Protein AF-A0A7S0IRL5-F1 (afdb_monomer_lite)

Foldseek 3Di:
DDDDYDDDDDDDDDDDDDDDDDDDDDDDDDDDDDDDDDPPPPPPPPPVCPPDPFFDAPAPHTAPDQQLLLLALLVLLVQLLVCLVVLVLQLNVFSQPFNFRHQKKKKWQFDVVQWDQAKFAFQFWKWAAFQLGDIAIWGFHHIGHTRHRITMTTQDDDSDLDGDLLQDQGDTSGDPVPGRGNNPFDADPVQWGWMATPNDITIGNIDMTHPDHLQNLQVCQCVLQAVWDFDDDPPDPDDATPVHPLQVVVCVFFVDRSQLNQQLVQLSVLANPSRPGPHDDDGSPVPDSVVSSVRNSCSSAPPRLVVSLLSLLRVLLRQFAAPDLVSSPSSSVSLVSSSSSQQHSQLPNNGCLLCCVPVVDHGRHQQNLQSVLLLVVCQADCVGNHSGGGGVLVVLLSVLSNVLSVCSSNSVSVVSVVSSVVNSVSSCVSVVSVVVVVVVVVVVVVVPDD

Organism: NCBI:txid127549

Sequence (450 aa):
PGGGGRHTKSHDVTKSRVLKACQPLRRREMLVAVVTSLSLALPAYRSQHRRQLSQVNILSYQPGSQVTDHANIDLDQKALETALSGYDWSEAMDIYTKGGHSKPKAECTLNTPATVSVDIAKKSAITFTTVHGDSITGKAASTYAAGSTKVTFTYPVAELQVQPESTQCYVGGLAEEHQSTDGCIAVDGAGLSTFIAAGVSYTGTCVNIGGRTLKGFSTKAEDVMYKCSPVAGPNVTWKIGCPYSSYMPFYEYYGEFDYANQIVTAALTGSNATLSFKNGGMSFVGAEDVARKEMTKKGTAYMNVWMYVVRELEDAIDDCVTGCIDCNYASAHAWDEAVAFYTGSLEGETGISQFGHRTGVFGKLLYALADKRAGNFKSAGVLGDSVSGGAKVNHEIFSLFDGGQKWLLNGECRKVRPILQEIVKYMAIPLLQGTLRYAHKVGVDSNDSP

pLDDT: mean 85.63, std 21.19, range [25.7, 98.81]

Radius of gyration: 29.86 Å; chains: 1; bounding box: 88×110×76 Å

Secondary structure (DSSP, 8-state):
----------------------------------------------------S----BTTB--SS--HHHHTHHHHHHHHHHHHHHT-HHHHHHHHHH-SSSS-EEEEEEEESSS-SS-B-TT-EEEEEBTT--EEEEEESS-B-TT-SEEEEEPP--SSSS--GGG--B-SSS-GGG-B-TTSBP--TTS-EEEEETTEEEEEEEEEE-SS-TTTTTTTHIIIIIS----PPTT--S--SSSPTTTHHHHHHHS-TTHHHHHHHHHHHTS-TT---SS-----TT--HHHHHHHHHHHIIIIIHHHHHHHHHHHHHHS--TT-TTTTHHHHHHHHHHHHHHH-GGGTTTTGGGGHHHHS---SSHHHHHHHHHHHHT-BTTTT-BSSSSBHHHHHHHHHHHHHHHHHHTT-GGGHHHHHHHHHHHHHHHHHHHHHHHHHHHHHHTTS--

Structure (mmCIF, N/CA/C/O backbone):
data_AF-A0A7S0IRL5-F1
#
_entry.id   AF-A0A7S0IRL5-F1
#
loop_
_atom_site.group_PDB
_atom_site.id
_atom_site.type_symbol
_atom_site.label_atom_id
_atom_site.label_alt_id
_atom_site.label_comp_id
_atom_site.label_asym_id
_atom_site.label_entity_id
_atom_site.label_seq_id
_atom_site.pdbx_PDB_ins_code
_atom_site.Cartn_x
_atom_site.Cartn_y
_atom_site.Cartn_z
_atom_site.occupancy
_atom_site.B_iso_or_equiv
_atom_site.auth_seq_id
_atom_site.auth_comp_id
_atom_site.auth_asym_id
_atom_site.auth_atom_id
_atom_site.pdbx_PDB_model_num
ATOM 1 N N . PRO A 1 1 ? -2.723 -86.759 35.915 1.00 38.81 1 PRO A N 1
ATOM 2 C CA . PRO A 1 1 ? -1.590 -86.746 36.875 1.00 38.81 1 PRO A CA 1
ATOM 3 C C . PRO A 1 1 ? -1.235 -85.293 37.204 1.00 38.81 1 PRO A C 1
ATOM 5 O O . PRO A 1 1 ? -0.982 -84.542 36.271 1.00 38.81 1 PRO A O 1
ATOM 8 N N . GLY A 1 2 ? -1.338 -84.886 38.477 1.00 37.56 2 GLY A N 1
ATOM 9 C CA . GLY A 1 2 ? -1.517 -83.470 38.854 1.00 37.56 2 GLY A CA 1
ATOM 10 C C . GLY A 1 2 ? -2.933 -82.966 38.499 1.00 37.56 2 GLY A C 1
ATOM 11 O O . GLY A 1 2 ? -3.454 -83.313 37.442 1.00 37.56 2 GLY A O 1
ATOM 12 N N . GLY A 1 3 ? -3.673 -82.228 39.333 1.00 33.34 3 GLY A N 1
ATOM 13 C CA . GLY A 1 3 ? -3.411 -81.762 40.704 1.00 33.34 3 GLY A CA 1
ATOM 14 C C . GLY A 1 3 ? -3.027 -80.273 40.769 1.00 33.34 3 GLY A C 1
ATOM 15 O O . GLY A 1 3 ? -2.078 -79.881 40.108 1.00 33.34 3 GLY A O 1
ATOM 16 N N . GLY A 1 4 ? -3.699 -79.407 41.541 1.00 31.02 4 GLY A N 1
ATOM 17 C CA . GLY A 1 4 ? -4.941 -79.635 42.296 1.00 31.02 4 GLY A CA 1
ATOM 18 C C . GLY A 1 4 ? -5.221 -78.586 43.385 1.00 31.02 4 GLY A C 1
ATOM 19 O O . GLY A 1 4 ? -4.710 -78.716 44.492 1.00 31.02 4 GLY A O 1
ATOM 20 N N . GLY A 1 5 ? -6.095 -77.610 43.104 1.00 32.66 5 GLY A N 1
ATOM 21 C CA . GLY A 1 5 ? -6.583 -76.600 44.065 1.00 32.66 5 GLY A CA 1
ATOM 22 C C . GLY A 1 5 ? -6.205 -75.146 43.711 1.00 32.66 5 GLY A C 1
ATOM 23 O O . GLY A 1 5 ? -5.274 -74.935 42.947 1.00 32.66 5 GLY A O 1
ATOM 24 N N . ARG A 1 6 ? -6.894 -74.111 44.228 1.00 36.19 6 ARG A N 1
ATOM 25 C CA . ARG A 1 6 ? -8.118 -74.119 45.066 1.00 36.19 6 ARG A CA 1
ATOM 26 C C . ARG A 1 6 ? -8.781 -72.715 45.117 1.00 36.19 6 ARG A C 1
ATOM 28 O O . ARG A 1 6 ? -8.073 -71.763 45.401 1.00 36.19 6 ARG A O 1
ATOM 35 N N . HIS A 1 7 ? -10.122 -72.638 44.992 1.00 36.12 7 HIS A N 1
ATOM 36 C CA . HIS A 1 7 ? -11.010 -71.481 45.325 1.00 36.12 7 HIS A CA 1
ATOM 37 C C . HIS A 1 7 ? -10.836 -70.167 44.501 1.00 36.12 7 HIS A C 1
ATOM 39 O O . HIS A 1 7 ? -9.753 -69.902 44.006 1.00 36.12 7 HIS A O 1
ATOM 45 N N . THR A 1 8 ? -11.844 -69.305 44.245 1.00 31.80 8 THR A N 1
ATOM 46 C CA . THR A 1 8 ? -13.320 -69.260 44.504 1.00 31.80 8 THR A CA 1
ATOM 47 C C . THR A 1 8 ? -14.000 -68.418 43.384 1.00 31.80 8 THR A C 1
ATOM 49 O O . THR A 1 8 ? -13.355 -67.519 42.863 1.00 31.80 8 THR A O 1
ATOM 52 N N . LYS A 1 9 ? -15.175 -68.780 42.820 1.00 32.97 9 LYS A N 1
ATOM 53 C CA . LYS A 1 9 ? -16.563 -68.275 43.101 1.00 32.97 9 LYS A CA 1
ATOM 54 C C . LYS A 1 9 ? -16.737 -66.739 43.212 1.00 32.97 9 LYS A C 1
ATOM 56 O O . LYS A 1 9 ? -15.910 -66.127 43.870 1.00 32.97 9 LYS A O 1
ATOM 61 N N . SER A 1 10 ? -17.825 -66.073 42.770 1.00 30.47 10 SER A N 1
ATOM 62 C CA . SER A 1 10 ? -19.053 -66.347 41.942 1.00 30.47 10 SER A CA 1
ATOM 63 C C . SER A 1 10 ? -19.888 -65.025 41.882 1.00 30.47 10 SER A C 1
ATOM 65 O O . SER A 1 10 ? -19.586 -64.156 42.692 1.00 30.47 10 SER A O 1
ATOM 67 N N . HIS A 1 11 ? -20.928 -64.718 41.080 1.00 31.73 11 HIS A N 1
ATOM 68 C CA . HIS A 1 11 ? -21.907 -65.391 40.176 1.00 31.73 11 HIS A CA 1
ATOM 69 C C . HIS A 1 11 ? -21.982 -64.599 38.810 1.00 31.73 11 HIS A C 1
ATOM 71 O O . HIS A 1 11 ? -21.047 -63.846 38.559 1.00 31.73 11 HIS A O 1
ATOM 77 N N . ASP A 1 12 ? -22.858 -64.733 37.786 1.00 33.44 12 ASP A N 1
ATOM 78 C CA . ASP A 1 12 ? -24.299 -65.090 37.582 1.00 33.44 12 ASP A CA 1
ATOM 79 C C . ASP A 1 12 ? -25.296 -63.964 38.014 1.00 33.44 12 ASP A C 1
ATOM 81 O O . ASP A 1 12 ? -24.965 -63.216 38.928 1.00 33.44 12 ASP A O 1
ATOM 85 N N . VAL A 1 13 ? -26.484 -63.702 37.419 1.00 32.94 13 VAL A N 1
ATOM 86 C CA . VAL A 1 13 ? -27.413 -64.528 36.596 1.00 32.94 13 VAL A CA 1
ATOM 87 C C . VAL A 1 13 ? -28.214 -63.720 35.523 1.00 32.94 13 VAL A C 1
ATOM 89 O O . VAL A 1 13 ? -28.482 -62.545 35.729 1.00 32.94 13 VAL A O 1
ATOM 92 N N . THR A 1 14 ? -28.678 -64.388 34.440 1.00 29.83 14 THR A N 1
ATOM 93 C CA . THR A 1 14 ? -29.878 -64.134 33.549 1.00 29.83 14 THR A CA 1
ATOM 94 C C . THR A 1 14 ? -30.233 -62.710 33.036 1.00 29.83 14 THR A C 1
ATOM 96 O O . THR A 1 14 ? -30.421 -61.793 33.817 1.00 29.83 14 THR A O 1
ATOM 99 N N . LYS A 1 15 ? -30.381 -62.424 31.721 1.00 32.25 15 LYS A N 1
ATOM 100 C CA . LYS A 1 15 ? -31.347 -62.904 30.673 1.00 32.25 15 LYS A CA 1
ATOM 101 C C . LYS A 1 15 ? -32.828 -62.484 30.858 1.00 32.25 15 LYS A C 1
ATOM 103 O O . LYS A 1 15 ? -33.421 -62.895 31.845 1.00 32.25 15 LYS A O 1
ATOM 108 N N . SER A 1 16 ? -33.474 -61.922 29.808 1.00 30.48 16 SER A N 1
ATOM 109 C CA . SER A 1 16 ? -34.533 -62.604 28.994 1.00 30.48 16 SER A CA 1
ATOM 110 C C . SER A 1 16 ? -35.500 -61.679 28.188 1.00 30.48 16 SER A C 1
ATOM 112 O O . SER A 1 16 ? -36.264 -60.951 28.802 1.00 30.48 16 SER A O 1
ATOM 114 N N . ARG A 1 17 ? -35.567 -61.865 26.845 1.00 32.94 17 ARG A N 1
ATOM 115 C CA . ARG A 1 17 ? -36.757 -61.814 25.921 1.00 32.94 17 ARG A CA 1
ATOM 116 C C . ARG A 1 17 ? -37.662 -60.544 25.811 1.00 32.94 17 ARG A C 1
ATOM 118 O O . ARG A 1 17 ? -37.636 -59.688 26.672 1.00 32.94 17 ARG A O 1
ATOM 125 N N . VAL A 1 18 ? -38.587 -60.404 24.831 1.00 32.38 18 VAL A N 1
ATOM 126 C CA . VAL A 1 18 ? -38.527 -60.505 23.336 1.00 32.38 18 VAL A CA 1
ATOM 127 C C . VAL A 1 18 ? -39.857 -60.009 22.683 1.00 32.38 18 VAL A C 1
ATOM 129 O O . VAL A 1 18 ? -40.908 -60.529 23.025 1.00 32.38 18 VAL A O 1
ATOM 132 N N . LEU A 1 19 ? -39.766 -59.072 21.714 1.00 31.28 19 LEU A N 1
ATOM 133 C CA . LEU A 1 19 ? -40.650 -58.728 20.553 1.00 31.28 19 LEU A CA 1
ATOM 134 C C . LEU A 1 19 ? -42.208 -58.606 20.620 1.00 31.28 19 LEU A C 1
ATOM 136 O O . LEU A 1 19 ? -42.899 -59.327 21.329 1.00 31.28 19 LEU A O 1
ATOM 140 N N . LYS A 1 20 ? -42.728 -57.827 19.637 1.00 30.75 20 LYS A N 1
ATOM 141 C CA . LYS A 1 20 ? -44.138 -57.565 19.207 1.00 30.75 20 LYS A CA 1
ATOM 142 C C . LYS A 1 20 ? -44.884 -56.480 20.021 1.00 30.75 20 LYS A C 1
ATOM 144 O O . LYS A 1 20 ? -44.581 -56.297 21.189 1.00 30.75 20 LYS A O 1
ATOM 149 N N . ALA A 1 21 ? -45.841 -55.706 19.479 1.00 30.55 21 ALA A N 1
ATOM 150 C CA . ALA A 1 21 ? -46.476 -55.678 18.141 1.00 30.55 21 ALA A CA 1
ATOM 151 C C . ALA A 1 21 ? -46.626 -54.226 17.586 1.00 30.55 21 ALA A C 1
ATOM 153 O O . ALA A 1 21 ? -45.912 -53.332 18.026 1.00 30.55 21 ALA A O 1
ATOM 154 N N . CYS A 1 22 ? -47.506 -53.988 16.598 1.00 25.70 22 CYS A N 1
ATOM 155 C CA . CYS A 1 22 ? -47.635 -52.723 15.846 1.00 25.70 22 CYS A CA 1
ATOM 156 C C . CYS A 1 22 ? -49.080 -52.153 15.844 1.00 25.70 22 CYS A C 1
ATOM 158 O O . CYS A 1 22 ? -50.017 -52.869 16.182 1.00 25.70 22 CYS A O 1
ATOM 160 N N . GLN A 1 23 ? -49.223 -50.917 15.334 1.00 31.59 23 GLN A N 1
ATOM 161 C CA . GLN A 1 23 ? -50.442 -50.177 14.929 1.00 31.59 23 GLN A CA 1
ATOM 162 C C . GLN A 1 23 ? -51.227 -49.339 15.983 1.00 31.59 23 GLN A C 1
ATOM 164 O O . GLN A 1 23 ? -51.046 -49.545 17.181 1.00 31.59 23 GLN A O 1
ATOM 169 N N . PRO A 1 24 ? -51.980 -48.286 15.550 1.00 50.97 24 PRO A N 1
ATOM 170 C CA . PRO A 1 24 ? -52.127 -47.043 16.331 1.00 50.97 24 PRO A CA 1
ATOM 171 C C . PRO A 1 24 ? -53.574 -46.616 16.679 1.00 50.97 24 PRO A C 1
ATOM 173 O O . PRO A 1 24 ? -54.545 -47.107 16.106 1.00 50.97 24 PRO A O 1
ATOM 176 N N . LEU A 1 25 ? -53.712 -45.589 17.534 1.00 32.22 25 LEU A N 1
ATOM 177 C CA . LEU A 1 25 ? -54.979 -44.896 17.835 1.00 32.22 25 LEU A CA 1
ATOM 178 C C . LEU A 1 25 ? -54.858 -43.357 17.761 1.00 32.22 25 LEU A C 1
ATOM 180 O O . LEU A 1 25 ? -53.765 -42.810 17.623 1.00 32.22 25 LEU A O 1
ATOM 184 N N . ARG A 1 26 ? -56.005 -42.658 17.758 1.00 33.03 26 ARG A N 1
ATOM 185 C CA . ARG A 1 26 ? -56.152 -41.238 17.371 1.00 33.03 26 ARG A CA 1
ATOM 186 C C . ARG A 1 26 ? -56.547 -40.320 18.541 1.00 33.03 26 ARG A C 1
ATOM 188 O O . ARG A 1 26 ? -57.353 -40.725 19.360 1.00 33.03 26 ARG A O 1
ATOM 195 N N . ARG A 1 27 ? -56.061 -39.067 18.465 1.00 32.47 27 ARG A N 1
ATOM 196 C CA . ARG A 1 27 ? -56.624 -37.757 18.901 1.00 32.47 27 ARG A CA 1
ATOM 197 C C . ARG A 1 27 ? -57.632 -37.668 20.075 1.00 32.47 27 ARG A C 1
ATOM 199 O O . ARG A 1 27 ? -58.656 -38.339 20.076 1.00 32.47 27 ARG A O 1
ATOM 206 N N . ARG A 1 28 ? -57.469 -36.556 20.813 1.00 30.69 28 ARG A N 1
ATOM 207 C CA . ARG A 1 28 ? -58.334 -35.941 21.844 1.00 30.69 28 ARG A CA 1
ATOM 208 C C . ARG A 1 28 ? -58.219 -36.549 23.241 1.00 30.69 28 ARG A C 1
ATOM 210 O O . ARG A 1 28 ? -58.309 -37.758 23.382 1.00 30.69 28 ARG A O 1
ATOM 217 N N . GLU A 1 29 ? -58.055 -35.770 24.313 1.00 31.36 29 GLU A N 1
ATOM 218 C CA . GLU A 1 29 ? -57.691 -34.332 24.460 1.00 31.36 29 GLU A CA 1
ATOM 219 C C . GLU A 1 29 ? -56.735 -34.262 25.707 1.00 31.36 29 GLU A C 1
ATOM 221 O O . GLU A 1 29 ? -56.045 -35.251 25.935 1.00 31.36 29 GLU A O 1
ATOM 226 N N . MET A 1 30 ? -56.530 -33.253 26.570 1.00 30.08 30 MET A N 1
ATOM 227 C CA . MET A 1 30 ? -57.178 -31.961 26.837 1.00 30.08 30 MET A CA 1
ATOM 228 C C . MET A 1 30 ? -56.126 -30.860 27.151 1.00 30.08 30 MET A C 1
ATOM 230 O O . MET A 1 30 ? -55.388 -30.498 26.239 1.00 30.08 30 MET A O 1
ATOM 234 N N . LEU A 1 31 ? -56.050 -30.294 28.373 1.00 25.77 31 LEU A N 1
ATOM 235 C CA . LEU A 1 31 ? -55.372 -29.008 28.649 1.00 25.77 31 LEU A CA 1
ATOM 236 C C . LEU A 1 31 ? -54.452 -28.969 29.898 1.00 25.77 31 LEU A C 1
ATOM 238 O O . LEU A 1 31 ? -54.785 -29.523 30.937 1.00 25.77 31 LEU A O 1
ATOM 242 N N . VAL A 1 32 ? -53.388 -28.157 29.775 1.00 27.77 32 VAL A N 1
ATOM 243 C CA . VAL A 1 32 ? -52.675 -27.348 30.803 1.00 27.77 32 VAL A CA 1
ATOM 244 C C . VAL A 1 32 ? -51.980 -28.041 31.995 1.00 27.77 32 VAL A C 1
ATOM 246 O O . VAL A 1 32 ? -52.616 -28.398 32.980 1.00 27.77 32 VAL A O 1
ATOM 2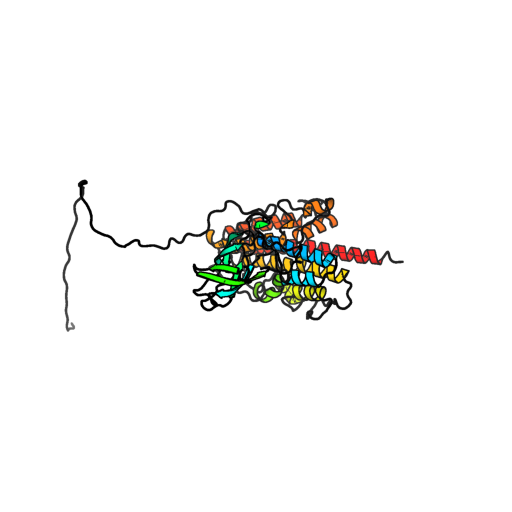49 N N . ALA A 1 33 ? -50.636 -27.978 31.992 1.00 28.77 33 ALA A N 1
ATOM 250 C CA . ALA A 1 33 ? -49.821 -27.624 33.167 1.00 28.77 33 ALA A CA 1
ATOM 251 C C . ALA A 1 33 ? -48.420 -27.077 32.772 1.00 28.77 33 ALA A C 1
ATOM 253 O O . ALA A 1 33 ? -47.618 -27.781 32.174 1.00 28.77 33 ALA A O 1
ATOM 254 N N . VAL A 1 34 ? -48.168 -25.807 33.112 1.00 26.56 34 VAL A N 1
ATOM 255 C CA . VAL A 1 34 ? -46.893 -25.169 33.536 1.00 26.56 34 VAL A CA 1
ATOM 256 C C . VAL A 1 34 ? -45.537 -25.666 32.957 1.00 26.56 34 VAL A C 1
ATOM 258 O O . VAL A 1 34 ? -44.991 -26.674 33.386 1.00 26.56 34 VAL A O 1
ATOM 261 N N . VAL A 1 35 ? -44.949 -24.852 32.061 1.00 27.06 35 VAL A N 1
ATOM 262 C CA . VAL A 1 35 ? -43.606 -24.199 32.156 1.00 27.06 35 VAL A CA 1
ATOM 263 C C . VAL A 1 35 ? -42.548 -24.937 33.026 1.00 27.06 35 VAL A C 1
ATOM 265 O O . VAL A 1 35 ? -42.717 -25.087 34.226 1.00 27.06 35 VAL A O 1
ATOM 268 N N . THR A 1 36 ? -41.374 -25.364 32.536 1.00 26.11 36 THR A N 1
ATOM 269 C CA . THR A 1 36 ? -40.287 -24.530 31.966 1.00 26.11 36 THR A CA 1
ATOM 270 C C . THR A 1 36 ? -39.248 -25.387 31.205 1.00 26.11 36 THR A C 1
ATOM 272 O O . THR A 1 36 ? -39.190 -26.597 31.381 1.00 26.11 36 THR A O 1
ATOM 275 N N . SER A 1 37 ? -38.369 -24.732 30.432 1.00 28.38 37 SER A N 1
ATOM 276 C CA . SER A 1 37 ? -36.982 -25.147 30.118 1.00 28.38 37 SER A CA 1
ATOM 277 C C . SER A 1 37 ? -36.701 -26.586 29.637 1.00 28.38 37 SER A C 1
ATOM 279 O O . SER A 1 37 ? -36.407 -27.461 30.447 1.00 28.38 37 SER A O 1
ATOM 281 N N . LEU A 1 38 ? -36.533 -26.756 28.316 1.00 27.98 38 LEU A N 1
ATOM 282 C CA . LEU A 1 38 ? -35.297 -27.363 27.783 1.00 27.98 38 LEU A CA 1
ATOM 283 C C . LEU A 1 38 ? -34.999 -26.963 26.321 1.00 27.98 38 LEU A C 1
ATOM 285 O O . LEU A 1 38 ? -34.773 -27.803 25.450 1.00 27.98 38 LEU A O 1
ATOM 289 N N . SER A 1 39 ? -34.964 -25.657 26.042 1.00 27.67 39 SER A N 1
ATOM 290 C CA . SER A 1 39 ? -34.413 -25.141 24.782 1.00 27.67 39 SER A CA 1
ATOM 291 C C . SER A 1 39 ? -32.896 -25.346 24.766 1.00 27.67 39 SER A C 1
ATOM 293 O O . SER A 1 39 ? -32.143 -24.453 25.150 1.00 27.67 39 SER A O 1
ATOM 295 N N . LEU A 1 40 ? -32.444 -26.533 24.347 1.00 31.75 40 LEU A N 1
ATOM 296 C CA . LEU A 1 40 ? -31.031 -26.826 24.111 1.00 31.75 40 LEU A CA 1
ATOM 297 C C . LEU A 1 40 ? -30.525 -25.977 22.942 1.00 31.75 40 LEU A C 1
ATOM 299 O O . LEU A 1 40 ? -30.574 -26.378 21.779 1.00 31.75 40 LEU A O 1
ATOM 303 N N . ALA A 1 41 ? -30.044 -24.782 23.278 1.00 31.92 41 ALA A N 1
ATOM 304 C CA . ALA A 1 41 ? -29.362 -23.876 22.375 1.00 31.92 41 ALA A CA 1
ATOM 305 C C . ALA A 1 41 ? -27.993 -24.459 21.996 1.00 31.92 41 ALA A C 1
ATOM 307 O O . ALA A 1 41 ? -26.953 -24.039 22.498 1.00 31.92 41 ALA A O 1
ATOM 308 N N . LEU A 1 42 ? -28.003 -25.433 21.082 1.00 29.33 42 LEU A N 1
ATOM 309 C CA . LEU A 1 42 ? -26.839 -25.726 20.257 1.00 29.33 42 LEU A CA 1
ATOM 310 C C . LEU A 1 42 ? -26.409 -24.401 19.610 1.00 29.33 42 LEU A C 1
ATOM 312 O O . LEU A 1 42 ? -27.225 -23.804 18.897 1.00 29.33 42 LEU A O 1
ATOM 316 N N . PRO A 1 43 ? -25.175 -23.914 19.837 1.00 31.98 43 PRO A N 1
ATOM 317 C CA . PRO A 1 43 ? -24.685 -22.746 19.132 1.00 31.98 43 PRO A CA 1
ATOM 318 C C . PRO A 1 43 ? -24.552 -23.135 17.663 1.00 31.98 43 PRO A C 1
ATOM 320 O O . PRO A 1 43 ? -23.594 -23.792 17.257 1.00 31.98 43 PRO A O 1
ATOM 323 N N . ALA A 1 44 ? -25.550 -22.761 16.863 1.00 32.38 44 ALA A N 1
ATOM 324 C CA . ALA A 1 44 ? -25.484 -22.898 15.423 1.00 32.38 44 ALA A CA 1
ATOM 325 C C . ALA A 1 44 ? -24.303 -22.051 14.947 1.00 32.38 44 ALA A C 1
ATOM 327 O O . ALA A 1 44 ? -24.407 -20.824 14.884 1.00 32.38 44 ALA A O 1
ATOM 328 N N . TYR A 1 45 ? -23.182 -22.713 14.647 1.00 30.92 45 TYR A N 1
ATOM 329 C CA . TYR A 1 45 ? -21.982 -22.099 14.096 1.00 30.92 45 TYR A CA 1
ATOM 330 C C . TYR A 1 45 ? -22.308 -21.616 12.680 1.00 30.92 45 TYR A C 1
ATOM 332 O O . TYR A 1 45 ? -22.031 -22.274 11.676 1.00 30.92 45 TYR A O 1
ATOM 340 N N . ARG A 1 46 ? -22.994 -20.469 12.608 1.00 30.92 46 ARG A N 1
ATOM 341 C CA . ARG A 1 46 ? -23.250 -19.737 11.376 1.00 30.92 46 ARG A CA 1
ATOM 342 C C . ARG A 1 46 ? -21.905 -19.249 10.871 1.00 30.92 46 ARG A C 1
ATOM 344 O O . ARG A 1 46 ? -21.479 -18.144 11.195 1.00 30.92 46 ARG A O 1
ATOM 351 N N . SER A 1 47 ? -21.280 -20.091 10.051 1.00 32.78 47 SER A N 1
ATOM 352 C CA . SER A 1 47 ? -20.324 -19.675 9.035 1.00 32.78 47 SER A CA 1
ATOM 353 C C . SER A 1 47 ? -20.821 -18.359 8.440 1.00 32.78 47 SER A C 1
ATOM 355 O O . SER A 1 47 ? -21.890 -18.306 7.828 1.00 32.78 47 SER A O 1
ATOM 357 N N . GLN A 1 48 ? -20.092 -17.274 8.706 1.00 33.94 48 GLN A N 1
ATOM 358 C CA . GLN A 1 48 ? -20.539 -15.922 8.362 1.00 33.94 48 GLN A CA 1
ATOM 359 C C . GLN A 1 48 ? -20.330 -15.612 6.868 1.00 33.94 48 GLN A C 1
ATOM 361 O O . GLN A 1 48 ? -20.619 -14.508 6.411 1.00 33.94 48 GLN A O 1
ATOM 366 N N . HIS A 1 49 ? -19.891 -16.617 6.099 1.00 41.31 49 HIS A N 1
ATOM 367 C CA . HIS A 1 49 ? -19.759 -16.626 4.647 1.00 41.31 49 HIS A CA 1
ATOM 368 C C . HIS A 1 49 ? -21.136 -16.645 3.963 1.00 41.31 49 HIS A C 1
ATOM 370 O O . HIS A 1 49 ? -21.558 -17.618 3.333 1.00 41.31 49 HIS A O 1
ATOM 376 N N . ARG A 1 50 ? -21.842 -15.516 4.067 1.00 37.53 50 ARG A N 1
ATOM 377 C CA . ARG A 1 50 ? -22.897 -15.140 3.124 1.00 37.53 50 ARG A CA 1
ATOM 378 C C . ARG A 1 50 ? -22.256 -15.152 1.731 1.00 37.53 50 ARG A C 1
ATOM 380 O O . ARG A 1 50 ? -21.284 -14.436 1.520 1.00 37.53 50 ARG A O 1
ATOM 387 N N . ARG A 1 51 ? -22.757 -15.976 0.801 1.00 35.69 51 ARG A N 1
ATOM 388 C CA . ARG A 1 51 ? -22.236 -16.030 -0.578 1.00 35.69 51 ARG A CA 1
ATOM 389 C C . ARG A 1 51 ? -22.508 -14.701 -1.293 1.00 35.69 51 ARG A C 1
ATOM 391 O O . ARG A 1 51 ? -23.583 -14.511 -1.855 1.00 35.69 51 ARG A O 1
ATOM 398 N N . GLN A 1 52 ? -21.542 -13.793 -1.227 1.00 49.72 52 GLN A N 1
ATOM 399 C CA . GLN A 1 52 ? -21.412 -12.632 -2.105 1.00 49.72 52 GLN A CA 1
ATOM 400 C C . GLN A 1 52 ? -21.119 -13.167 -3.518 1.00 49.72 52 GLN A C 1
ATOM 402 O O . GLN A 1 52 ? -20.333 -14.103 -3.662 1.00 49.72 52 GLN A O 1
ATOM 407 N N . LEU A 1 53 ? -21.817 -12.668 -4.542 1.00 44.91 53 LEU A N 1
ATOM 408 C CA . LEU A 1 53 ? -21.800 -13.291 -5.878 1.00 44.91 53 LEU A CA 1
ATOM 409 C C . LEU A 1 53 ? -20.596 -12.881 -6.741 1.00 44.91 53 LEU A C 1
ATOM 411 O O . LEU A 1 53 ? -20.242 -13.613 -7.659 1.00 44.91 53 LEU A O 1
ATOM 415 N N . SER A 1 54 ? -19.963 -11.756 -6.417 1.00 60.31 54 SER A N 1
ATOM 416 C CA . SER A 1 54 ? -18.696 -11.288 -6.978 1.00 60.31 54 SER A CA 1
ATOM 417 C C . SER A 1 54 ? -18.093 -10.243 -6.036 1.00 60.31 54 SER A C 1
ATOM 419 O O . SER A 1 54 ? -18.837 -9.502 -5.393 1.00 60.31 54 SER A O 1
ATOM 421 N N . GLN A 1 55 ? -16.765 -10.162 -5.972 1.00 82.69 55 GLN A N 1
ATOM 422 C CA . GLN A 1 55 ? -16.080 -8.942 -5.533 1.00 82.69 55 GLN A CA 1
ATOM 423 C C . GLN A 1 55 ? -16.026 -7.949 -6.708 1.00 82.69 55 GLN A C 1
ATOM 425 O O . GLN A 1 55 ? -16.436 -8.288 -7.821 1.00 82.69 55 GLN A O 1
ATOM 430 N N . VAL A 1 56 ? -15.518 -6.734 -6.492 1.00 82.56 56 VAL A N 1
ATOM 431 C CA . VAL A 1 56 ? -15.222 -5.821 -7.609 1.00 82.56 56 VAL A CA 1
ATOM 432 C C . VAL A 1 56 ? -13.919 -6.238 -8.287 1.00 82.56 56 VAL A C 1
ATOM 434 O O . VAL A 1 56 ? -12.931 -6.545 -7.618 1.00 82.56 56 VAL A O 1
ATOM 437 N N . ASN A 1 57 ? -13.936 -6.277 -9.619 1.00 88.50 57 ASN A N 1
ATOM 438 C CA . ASN A 1 57 ? -12.802 -6.719 -10.421 1.00 88.50 57 ASN A CA 1
ATOM 439 C C . ASN A 1 57 ? -11.616 -5.758 -10.288 1.00 88.50 57 ASN A C 1
ATOM 441 O O . ASN A 1 57 ? -11.780 -4.539 -10.254 1.00 88.50 57 ASN A O 1
ATOM 445 N N . ILE A 1 58 ? -10.409 -6.315 -10.324 1.00 91.12 58 ILE A N 1
ATOM 446 C CA . ILE A 1 58 ? -9.189 -5.545 -10.555 1.00 91.12 58 ILE A CA 1
ATOM 447 C C . ILE A 1 58 ? -8.874 -5.725 -12.038 1.00 91.12 58 ILE A C 1
ATOM 449 O O . ILE A 1 58 ? -8.297 -6.732 -12.438 1.00 91.12 58 ILE A O 1
ATOM 453 N N . LEU A 1 59 ? -9.302 -4.782 -12.879 1.00 89.56 59 LEU A N 1
ATOM 454 C CA . LEU A 1 59 ? -9.212 -4.906 -14.340 1.00 89.56 59 LEU A CA 1
ATOM 455 C C . LEU A 1 59 ? -9.938 -6.169 -14.852 1.00 89.56 59 LEU A C 1
ATOM 457 O O . LEU A 1 59 ? -11.145 -6.309 -14.663 1.00 89.56 59 LEU A O 1
ATOM 461 N N . SER A 1 60 ? -9.224 -7.100 -15.496 1.00 88.62 60 SER A N 1
ATOM 462 C CA . SER A 1 60 ? -9.769 -8.398 -15.915 1.00 88.62 60 SER A CA 1
ATOM 463 C C . SER A 1 60 ? -9.807 -9.448 -14.800 1.00 88.62 60 SER A C 1
ATOM 465 O O . SER A 1 60 ? -10.504 -10.449 -14.951 1.00 88.62 60 SER A O 1
ATOM 467 N N . TYR A 1 61 ? -9.062 -9.243 -13.709 1.00 93.38 61 TYR A N 1
ATOM 468 C CA . TYR A 1 61 ? -8.930 -10.199 -12.612 1.00 93.38 61 TYR A CA 1
ATOM 469 C C . TYR A 1 61 ? -10.141 -10.139 -11.675 1.00 93.38 61 TYR A C 1
ATOM 471 O O . TYR A 1 61 ? -10.600 -9.057 -11.297 1.00 93.38 61 TYR A O 1
ATOM 479 N N . GLN A 1 62 ? -10.640 -11.307 -11.269 1.00 92.62 62 GLN A N 1
ATOM 480 C CA . GLN A 1 62 ? -11.812 -11.455 -10.402 1.00 92.62 62 GLN A CA 1
ATOM 481 C C . GLN A 1 62 ? -11.370 -11.944 -9.012 1.00 92.62 62 GLN A C 1
ATOM 483 O O . GLN A 1 62 ? -11.164 -13.148 -8.839 1.00 92.62 62 GLN A O 1
ATOM 488 N N . PRO A 1 63 ? -11.190 -11.056 -8.014 1.00 91.62 63 PRO A N 1
ATOM 489 C CA . PRO A 1 63 ? -10.733 -11.477 -6.694 1.00 91.62 63 PRO A CA 1
ATOM 490 C C . PRO A 1 63 ? -11.777 -12.344 -5.974 1.00 91.62 63 PRO A C 1
ATOM 492 O O . PRO A 1 63 ? -12.983 -12.097 -6.041 1.00 91.62 63 PRO A O 1
ATOM 495 N N . GLY A 1 64 ? -11.306 -13.364 -5.254 1.00 88.81 64 GLY A N 1
ATOM 496 C CA . GLY A 1 64 ? -12.144 -14.240 -4.427 1.00 88.81 64 GLY A CA 1
ATOM 497 C C . GLY A 1 64 ? -12.504 -13.627 -3.068 1.00 88.81 64 GLY A C 1
ATOM 498 O O . GLY A 1 64 ? -13.397 -14.118 -2.374 1.00 88.81 64 GLY A O 1
ATOM 499 N N . SER A 1 65 ? -11.822 -12.548 -2.685 1.00 88.94 65 SER A N 1
ATOM 500 C CA . SER A 1 65 ? -11.892 -11.903 -1.375 1.00 88.94 65 SER A CA 1
ATOM 501 C C . SER A 1 65 ? -11.933 -10.370 -1.471 1.00 88.94 65 SER A C 1
ATOM 503 O O . SER A 1 65 ? -11.518 -9.773 -2.464 1.00 88.94 65 SER A O 1
ATOM 505 N N . GLN A 1 66 ? -12.437 -9.703 -0.428 1.00 88.12 66 GLN A N 1
ATOM 506 C CA . GLN A 1 66 ? -12.472 -8.238 -0.390 1.00 88.12 66 GLN A CA 1
ATOM 507 C C . GLN A 1 66 ? -11.058 -7.672 -0.172 1.00 88.12 66 GLN A C 1
ATOM 509 O O . GLN A 1 66 ? -10.547 -7.693 0.948 1.00 88.12 66 GLN A O 1
ATOM 514 N N . VAL A 1 67 ? -10.455 -7.125 -1.232 1.00 91.81 67 VAL A N 1
ATOM 515 C CA . VAL A 1 67 ? -9.119 -6.490 -1.206 1.00 91.81 67 VAL A CA 1
ATOM 516 C C . VAL A 1 67 ? -9.120 -5.007 -1.601 1.00 91.81 67 VAL A C 1
ATOM 518 O O . VAL A 1 67 ? -8.065 -4.398 -1.762 1.00 91.81 67 VAL A O 1
ATOM 521 N N . THR A 1 68 ? -10.296 -4.386 -1.686 1.00 88.50 68 THR A N 1
ATOM 522 C CA . THR A 1 68 ? -10.504 -2.973 -2.048 1.00 88.50 68 THR A CA 1
ATOM 523 C C . THR A 1 68 ? -9.608 -1.999 -1.266 1.00 88.50 68 THR A C 1
ATOM 525 O O . THR A 1 68 ? -8.948 -1.144 -1.849 1.00 88.50 68 THR A O 1
ATOM 528 N N . ASP A 1 69 ? -9.484 -2.164 0.055 1.00 89.50 69 ASP A N 1
ATOM 529 C CA . ASP A 1 69 ? -8.624 -1.318 0.894 1.00 89.50 69 ASP A CA 1
ATOM 530 C C . ASP A 1 69 ? -7.124 -1.496 0.620 1.00 89.50 69 ASP A C 1
ATOM 532 O O . ASP A 1 69 ? -6.325 -0.614 0.950 1.00 89.50 69 ASP A O 1
ATOM 536 N N . HIS A 1 70 ? -6.723 -2.645 0.076 1.00 94.12 70 HIS A N 1
ATOM 537 C CA . HIS A 1 70 ? -5.335 -2.974 -0.240 1.00 94.12 70 HIS A CA 1
ATOM 538 C C . HIS A 1 70 ? -4.903 -2.203 -1.492 1.00 94.12 70 HIS A C 1
ATOM 540 O O . HIS A 1 70 ? -3.870 -1.534 -1.462 1.00 94.12 70 HIS A O 1
ATOM 546 N N . ALA A 1 71 ? -5.765 -2.161 -2.515 1.00 93.75 71 ALA A N 1
ATOM 547 C CA . ALA A 1 71 ? -5.571 -1.346 -3.714 1.00 93.75 71 ALA A CA 1
ATOM 548 C C . ALA A 1 71 ? -5.367 0.144 -3.374 1.00 93.75 71 ALA A C 1
ATOM 550 O O . ALA A 1 71 ? -4.470 0.779 -3.924 1.00 93.75 71 ALA A O 1
ATOM 551 N N . ASN A 1 72 ? -6.109 0.669 -2.389 1.00 93.44 72 ASN A N 1
ATOM 552 C CA . ASN A 1 72 ? -6.028 2.064 -1.933 1.00 93.44 72 ASN A CA 1
ATOM 553 C C . ASN A 1 72 ? -4.664 2.509 -1.361 1.00 93.44 72 ASN A C 1
ATOM 555 O O . ASN A 1 72 ? -4.511 3.688 -1.047 1.00 93.44 72 ASN A O 1
ATOM 559 N N . ILE A 1 73 ? -3.651 1.638 -1.218 1.00 96.56 73 ILE A N 1
ATOM 560 C CA . ILE A 1 73 ? -2.288 2.108 -0.881 1.00 96.56 73 ILE A CA 1
ATOM 561 C C . ILE A 1 73 ? -1.715 3.031 -1.976 1.00 96.56 73 ILE A C 1
ATOM 563 O O . ILE A 1 73 ? -0.828 3.844 -1.716 1.00 96.56 73 ILE A O 1
ATOM 567 N N . ASP A 1 74 ? -2.245 2.960 -3.199 1.00 97.06 74 ASP A N 1
ATOM 568 C CA . ASP A 1 74 ? -1.862 3.856 -4.288 1.00 97.06 74 ASP A CA 1
ATOM 569 C C . ASP A 1 74 ? -2.384 5.295 -4.126 1.00 97.06 74 ASP A C 1
ATOM 571 O O . ASP A 1 74 ? -1.828 6.217 -4.726 1.00 97.06 74 ASP A O 1
ATOM 575 N N . LEU A 1 75 ? -3.389 5.510 -3.272 1.00 95.69 75 LEU A N 1
ATOM 576 C CA . LEU A 1 75 ? -3.850 6.836 -2.861 1.00 95.69 75 LEU A CA 1
ATOM 577 C C . LEU A 1 75 ? -2.870 7.476 -1.866 1.00 95.69 75 LEU A C 1
ATOM 579 O O . LEU A 1 75 ? -2.582 8.666 -1.982 1.00 95.69 75 LEU A O 1
ATOM 583 N N . ASP A 1 76 ? -2.260 6.682 -0.978 1.00 97.62 76 ASP A N 1
ATOM 584 C CA . ASP A 1 76 ? -1.142 7.138 -0.138 1.00 97.62 76 ASP A CA 1
ATOM 585 C C . ASP A 1 76 ? 0.085 7.472 -1.010 1.00 97.62 76 ASP A C 1
ATOM 587 O O . ASP A 1 76 ? 0.704 8.519 -0.834 1.00 97.62 76 ASP A O 1
ATOM 591 N N . GLN A 1 77 ? 0.386 6.661 -2.036 1.00 98.44 77 GLN A N 1
ATOM 592 C CA . GLN A 1 77 ? 1.412 6.996 -3.038 1.00 98.44 77 GLN A CA 1
ATOM 593 C C . GLN A 1 77 ? 1.054 8.264 -3.840 1.00 98.44 77 GLN A C 1
ATOM 595 O O . GLN A 1 77 ? 1.934 9.063 -4.161 1.00 98.44 77 GLN A O 1
ATOM 600 N N . LYS A 1 78 ? -0.225 8.482 -4.175 1.00 97.50 78 LYS A N 1
ATOM 601 C CA . LYS A 1 78 ? -0.692 9.691 -4.871 1.00 97.50 78 LYS A CA 1
ATOM 602 C C . LYS A 1 78 ? -0.501 10.937 -4.012 1.00 97.50 78 LYS A C 1
ATOM 604 O O . LYS A 1 78 ? 0.036 11.910 -4.530 1.00 97.50 78 LYS A O 1
ATOM 609 N N . ALA A 1 79 ? -0.908 10.897 -2.744 1.00 97.38 79 ALA A N 1
ATOM 610 C CA . ALA A 1 79 ? -0.737 12.004 -1.808 1.00 97.38 79 ALA A CA 1
ATOM 611 C C . ALA A 1 79 ? 0.755 12.302 -1.575 1.00 97.38 79 ALA A C 1
ATOM 613 O O . ALA A 1 79 ? 1.177 13.448 -1.702 1.00 97.38 79 ALA A O 1
ATOM 614 N N . LEU A 1 80 ? 1.579 11.265 -1.373 1.00 98.50 80 LEU A N 1
ATOM 615 C CA . LEU A 1 80 ? 3.037 11.389 -1.268 1.00 98.50 80 LEU A CA 1
ATOM 616 C C . LEU A 1 80 ? 3.633 12.090 -2.501 1.00 98.50 80 LEU A C 1
ATOM 618 O O . LEU A 1 80 ? 4.474 12.975 -2.374 1.00 98.50 80 LEU A O 1
ATOM 622 N N . GLU A 1 81 ? 3.181 11.744 -3.708 1.00 98.06 81 GLU A N 1
ATOM 623 C CA . GLU A 1 81 ? 3.602 12.436 -4.929 1.00 98.06 81 GLU A CA 1
ATOM 624 C C . GLU A 1 81 ? 3.108 13.889 -5.040 1.00 98.06 81 GLU A C 1
ATOM 626 O O . GLU A 1 81 ? 3.775 14.680 -5.712 1.00 98.06 81 GLU A O 1
ATOM 631 N N . THR A 1 82 ? 1.987 14.246 -4.404 1.00 97.06 82 THR A N 1
ATOM 632 C CA . THR A 1 82 ? 1.495 15.632 -4.305 1.00 97.06 82 THR A CA 1
ATOM 633 C C . THR A 1 82 ? 2.376 16.452 -3.364 1.00 97.06 82 THR A C 1
ATOM 635 O O . THR A 1 82 ? 2.907 17.471 -3.804 1.00 97.06 82 THR A O 1
ATOM 638 N N . ALA A 1 83 ? 2.636 15.977 -2.142 1.00 97.81 83 ALA A N 1
ATOM 639 C CA . ALA A 1 83 ? 3.550 16.613 -1.183 1.00 97.81 83 ALA A CA 1
ATOM 640 C C . ALA A 1 83 ? 4.945 16.842 -1.801 1.00 97.81 83 ALA A C 1
ATOM 642 O O . ALA A 1 83 ? 5.473 17.957 -1.874 1.00 97.81 83 ALA A O 1
ATOM 643 N N . LEU A 1 84 ? 5.504 15.785 -2.403 1.00 98.19 84 LEU A N 1
ATOM 644 C CA . LEU A 1 84 ? 6.770 15.838 -3.133 1.00 98.19 84 LEU A CA 1
ATOM 645 C C . LEU A 1 84 ? 6.720 16.738 -4.380 1.00 98.19 84 LEU A C 1
ATOM 647 O O . LEU A 1 84 ? 7.775 17.097 -4.908 1.00 98.19 84 LEU A O 1
ATOM 651 N N . SER A 1 85 ? 5.544 17.118 -4.892 1.00 96.12 85 SER A N 1
ATOM 652 C CA . SER A 1 85 ? 5.447 18.021 -6.045 1.00 96.12 85 SER A CA 1
ATOM 653 C C . SER A 1 85 ? 5.953 19.426 -5.697 1.00 96.12 85 SER A C 1
ATOM 655 O O . SER A 1 85 ? 6.766 19.951 -6.462 1.00 96.12 85 SER A O 1
ATOM 657 N N . GLY A 1 86 ? 5.585 19.943 -4.517 1.00 94.75 86 GLY A N 1
ATOM 658 C CA . GLY A 1 86 ? 6.054 21.208 -3.937 1.00 94.75 86 GLY A CA 1
ATOM 659 C C . GLY A 1 86 ? 7.271 21.086 -3.010 1.00 94.75 86 GLY A C 1
ATOM 660 O O . GLY A 1 86 ? 7.725 22.098 -2.488 1.00 94.75 86 GLY A O 1
ATOM 661 N N . TYR A 1 87 ? 7.813 19.874 -2.840 1.00 97.25 87 TYR A N 1
ATOM 662 C CA . TYR A 1 87 ? 8.895 19.541 -1.899 1.00 97.25 87 TYR A CA 1
ATOM 663 C C . TYR A 1 87 ? 8.521 19.684 -0.414 1.00 97.25 87 TYR A C 1
ATOM 665 O O . TYR A 1 87 ? 9.389 19.971 0.412 1.00 97.25 87 TYR A O 1
ATOM 673 N N . ASP A 1 88 ? 7.260 19.427 -0.045 1.00 97.62 88 ASP A N 1
ATOM 674 C CA . ASP A 1 88 ? 6.914 19.285 1.369 1.00 97.62 88 ASP A CA 1
ATOM 675 C C . ASP A 1 88 ? 7.432 17.940 1.904 1.00 97.62 88 ASP A C 1
ATOM 677 O O . ASP A 1 88 ? 6.821 16.878 1.762 1.00 97.62 88 ASP A O 1
ATOM 681 N N . TRP A 1 89 ? 8.623 17.992 2.499 1.00 98.00 89 TRP A N 1
ATOM 682 C CA . TRP A 1 89 ? 9.276 16.846 3.128 1.00 98.00 89 TRP A CA 1
ATOM 683 C C . TRP A 1 89 ? 8.604 16.418 4.439 1.00 98.00 89 TRP A C 1
ATOM 685 O O . TRP A 1 89 ? 8.825 15.289 4.877 1.00 98.00 89 TRP A O 1
ATOM 695 N N . SER A 1 90 ? 7.802 17.289 5.062 1.00 97.69 90 SER A N 1
ATOM 696 C CA . SER A 1 90 ? 7.100 17.011 6.315 1.00 97.69 90 SER A CA 1
ATOM 697 C C . SER A 1 90 ? 5.822 16.223 6.043 1.00 97.69 90 SER A C 1
ATOM 699 O O . SER A 1 90 ? 5.665 15.125 6.573 1.00 97.69 90 SER A O 1
ATOM 701 N N . GLU A 1 91 ? 4.963 16.715 5.146 1.00 97.88 91 GLU A N 1
ATOM 702 C CA . GLU A 1 91 ? 3.769 15.998 4.688 1.00 97.88 91 GLU A CA 1
ATOM 703 C C . GLU A 1 91 ? 4.170 14.676 4.012 1.00 97.88 91 GLU A C 1
ATOM 705 O O . GLU A 1 91 ? 3.643 13.620 4.353 1.00 97.88 91 GLU A O 1
ATOM 710 N N . ALA A 1 92 ? 5.188 14.673 3.140 1.00 98.50 92 ALA A N 1
ATOM 711 C CA . ALA A 1 92 ? 5.655 13.434 2.513 1.00 98.50 92 ALA A CA 1
ATOM 712 C C . ALA A 1 92 ? 6.181 12.403 3.536 1.00 98.50 92 ALA A C 1
ATOM 714 O O . ALA A 1 92 ? 5.984 11.202 3.341 1.00 98.50 92 ALA A O 1
ATOM 715 N N . MET A 1 93 ? 6.816 12.835 4.634 1.00 98.50 93 MET A N 1
ATOM 716 C CA . MET A 1 93 ? 7.213 11.937 5.728 1.00 98.50 93 MET A CA 1
ATOM 717 C C . MET A 1 93 ? 5.998 11.425 6.510 1.00 98.50 93 MET A C 1
ATOM 719 O O . MET A 1 93 ? 5.940 10.240 6.851 1.00 98.50 93 MET A O 1
ATOM 723 N N . ASP A 1 94 ? 5.012 12.277 6.774 1.00 98.06 94 ASP A N 1
ATOM 724 C CA . ASP A 1 94 ? 3.795 11.899 7.488 1.00 98.06 94 ASP A CA 1
ATOM 725 C C . ASP A 1 94 ? 2.947 10.903 6.688 1.00 98.06 94 ASP A C 1
ATOM 727 O O . ASP A 1 94 ? 2.600 9.845 7.215 1.00 98.06 94 ASP A O 1
ATOM 731 N N . ILE A 1 95 ? 2.718 11.140 5.395 1.00 98.38 95 ILE A N 1
ATOM 732 C CA . ILE A 1 95 ? 2.045 10.188 4.498 1.00 98.38 95 ILE A CA 1
ATOM 733 C C . ILE A 1 95 ? 2.823 8.866 4.438 1.00 98.38 95 ILE A C 1
ATOM 735 O O . ILE A 1 95 ? 2.240 7.788 4.575 1.00 98.38 95 ILE A O 1
ATOM 739 N N . TYR A 1 96 ? 4.151 8.925 4.288 1.00 98.62 96 TYR A N 1
ATOM 740 C CA . TYR A 1 96 ? 5.001 7.735 4.224 1.00 98.62 96 TYR A CA 1
ATOM 741 C C . TYR A 1 96 ? 4.926 6.873 5.497 1.00 98.62 96 TYR A C 1
ATOM 743 O O . TYR A 1 96 ? 4.871 5.639 5.421 1.00 98.62 96 TYR A O 1
ATOM 751 N N . THR A 1 97 ? 4.928 7.519 6.667 1.00 98.25 97 THR A N 1
ATOM 752 C CA . THR A 1 97 ? 5.011 6.856 7.976 1.00 98.25 97 THR A CA 1
ATOM 753 C C . THR A 1 97 ? 3.654 6.446 8.545 1.00 98.25 97 THR A C 1
ATOM 755 O O . THR A 1 97 ? 3.566 5.348 9.102 1.00 98.25 97 THR A O 1
ATOM 758 N N . LYS A 1 98 ? 2.617 7.282 8.392 1.00 97.38 98 LYS A N 1
ATOM 759 C CA . LYS A 1 98 ? 1.275 7.132 8.990 1.00 97.38 98 LYS A CA 1
ATOM 760 C C . LYS A 1 98 ? 0.222 6.598 8.009 1.00 97.38 98 LYS A C 1
ATOM 762 O O . LYS A 1 98 ? -0.730 5.961 8.454 1.00 97.38 98 LYS A O 1
ATOM 767 N N . GLY A 1 99 ? 0.400 6.812 6.699 1.00 96.19 99 GLY A N 1
ATOM 768 C CA . GLY A 1 99 ? -0.602 6.500 5.668 1.00 96.19 99 GLY A CA 1
ATOM 769 C C . GLY A 1 99 ? -1.905 7.292 5.836 1.00 96.19 99 GLY A C 1
ATOM 770 O O . GLY A 1 99 ? -2.007 8.169 6.696 1.00 96.19 99 GLY A O 1
ATOM 771 N N . GLY A 1 100 ? -2.919 6.973 5.033 1.00 93.88 100 GLY A N 1
ATOM 772 C CA . GLY A 1 100 ? -4.238 7.608 5.142 1.00 93.88 100 GLY A CA 1
ATOM 773 C C . GLY A 1 100 ? -5.396 6.771 4.608 1.00 93.88 100 GLY A C 1
ATOM 774 O O . GLY A 1 100 ? -6.425 6.646 5.266 1.00 93.88 100 GLY A O 1
ATOM 775 N N . HIS A 1 101 ? -5.224 6.148 3.444 1.00 92.88 101 HIS A N 1
ATOM 776 C CA . HIS A 1 101 ? -6.322 5.514 2.708 1.00 92.88 101 HIS A CA 1
ATOM 777 C C . HIS A 1 101 ? -6.401 3.989 2.894 1.00 92.88 101 HIS A C 1
ATOM 779 O O . HIS A 1 101 ? -7.444 3.377 2.651 1.00 92.88 101 HIS A O 1
ATOM 785 N N . SER A 1 102 ? -5.299 3.348 3.305 1.00 93.00 102 SER A N 1
ATOM 786 C CA . SER A 1 102 ? -5.180 1.886 3.342 1.00 93.00 102 SER A CA 1
ATOM 787 C C . SER A 1 102 ? -5.447 1.301 4.741 1.00 93.00 102 SER A C 1
ATOM 789 O O . SER A 1 102 ? -4.733 1.578 5.708 1.00 93.00 102 SER A O 1
ATOM 791 N N . LYS A 1 103 ? -6.460 0.427 4.849 1.00 91.50 103 LYS A N 1
ATOM 792 C CA . LYS A 1 103 ? -6.902 -0.263 6.087 1.00 91.50 103 LYS A CA 1
ATOM 793 C C . LYS A 1 103 ? -7.240 0.683 7.265 1.00 91.50 103 LYS A C 1
ATOM 795 O O . LYS A 1 103 ? -6.778 0.393 8.371 1.00 91.50 103 LYS A O 1
ATOM 800 N N . PRO A 1 104 ? -7.976 1.795 7.075 1.00 92.00 104 PRO A N 1
ATOM 801 C CA . PRO A 1 104 ? -8.141 2.822 8.109 1.00 92.00 104 PRO A CA 1
ATOM 802 C C . PRO A 1 104 ? -8.692 2.265 9.433 1.00 92.00 104 PRO A C 1
ATOM 804 O O . PRO A 1 104 ? -9.482 1.312 9.455 1.00 92.00 104 PRO A O 1
ATOM 807 N N . LYS A 1 105 ? -8.257 2.848 10.557 1.00 95.06 105 LYS A N 1
ATOM 808 C CA . LYS A 1 105 ? -8.555 2.392 11.928 1.00 95.06 105 LYS A CA 1
ATOM 809 C C . LYS A 1 105 ? -8.820 3.552 12.880 1.00 95.06 105 LYS A C 1
ATOM 811 O O . LYS A 1 105 ? -8.295 4.641 12.678 1.00 95.06 105 LYS A O 1
ATOM 816 N N . ALA A 1 106 ? -9.506 3.259 13.980 1.00 97.19 106 ALA A N 1
ATOM 817 C CA . ALA A 1 106 ? -9.384 4.015 15.223 1.00 97.19 106 ALA A CA 1
ATOM 818 C C . ALA A 1 106 ? -8.490 3.250 16.212 1.00 97.19 106 ALA A C 1
ATOM 820 O O . ALA A 1 106 ? -8.649 2.036 16.379 1.00 97.19 106 ALA A O 1
ATOM 821 N N . GLU A 1 107 ? -7.582 3.947 16.899 1.00 97.56 107 GLU A N 1
ATOM 822 C CA . GLU A 1 107 ? -6.998 3.499 18.167 1.00 97.56 107 GLU A CA 1
ATOM 823 C C . GLU A 1 107 ? -7.602 4.307 19.315 1.00 97.56 107 GLU A C 1
ATOM 825 O O . GLU A 1 107 ? -7.426 5.520 19.384 1.00 97.56 107 GLU A O 1
ATOM 830 N N . CYS A 1 108 ? -8.288 3.629 20.229 1.00 98.44 108 CYS A N 1
ATOM 831 C CA . CYS A 1 108 ? -9.005 4.243 21.336 1.00 98.44 108 CYS A CA 1
ATOM 832 C C . CYS A 1 108 ? -8.340 3.916 22.671 1.00 98.44 108 CYS A C 1
ATOM 834 O O . CYS A 1 108 ? -8.184 2.744 23.024 1.00 98.44 108 CYS A O 1
ATOM 836 N N . THR A 1 109 ? -7.990 4.955 23.432 1.00 98.56 109 THR A N 1
ATOM 837 C CA . THR A 1 109 ? -7.598 4.831 24.844 1.00 98.56 109 THR A CA 1
ATOM 838 C C . THR A 1 109 ? -8.852 4.939 25.701 1.00 98.56 109 THR A C 1
ATOM 840 O O . THR A 1 109 ? -9.604 5.905 25.577 1.00 98.56 109 THR A O 1
ATOM 843 N N . LEU A 1 110 ? -9.111 3.922 26.519 1.00 98.50 110 LEU A N 1
ATOM 844 C CA . LEU A 1 110 ? -10.383 3.753 27.217 1.00 98.50 110 LEU A CA 1
ATOM 845 C C . LEU A 1 110 ? -10.536 4.713 28.405 1.00 98.50 110 LEU A C 1
ATOM 847 O O . LEU A 1 110 ? -9.587 4.953 29.148 1.00 98.50 110 LEU A O 1
ATOM 851 N N . ASN A 1 111 ? -11.757 5.217 28.600 1.00 97.88 111 ASN A N 1
ATOM 852 C CA . ASN A 1 111 ? -12.140 6.093 29.707 1.00 97.88 111 ASN A CA 1
ATOM 853 C C . ASN A 1 111 ? -13.220 5.437 30.588 1.00 97.88 111 ASN A C 1
ATOM 855 O O . ASN A 1 111 ? -12.992 5.204 31.772 1.00 97.88 111 ASN A O 1
ATOM 859 N N . THR A 1 112 ? -14.378 5.078 30.018 1.00 97.00 112 THR A N 1
ATOM 860 C CA . THR A 1 112 ? -15.475 4.431 30.765 1.00 97.00 112 THR A CA 1
ATOM 861 C C . THR A 1 112 ? -16.091 3.266 29.979 1.00 97.00 112 THR A C 1
ATOM 863 O O . THR A 1 112 ? -16.768 3.522 28.985 1.00 97.00 112 THR A O 1
ATOM 866 N N . PRO A 1 113 ? -15.946 2.001 30.425 1.00 97.62 113 PRO A N 1
ATOM 867 C CA . PRO A 1 113 ? -14.983 1.520 31.422 1.00 97.62 113 PRO A CA 1
ATOM 868 C C . PRO A 1 113 ? -13.531 1.828 31.027 1.00 97.62 113 PRO A C 1
ATOM 870 O O . PRO A 1 113 ? -13.194 1.774 29.849 1.00 97.62 113 PRO A O 1
ATOM 873 N N . ALA A 1 114 ? -12.660 2.095 32.004 1.00 97.75 114 ALA A N 1
ATOM 874 C CA . ALA A 1 114 ? -11.242 2.412 31.769 1.00 97.75 114 ALA A CA 1
ATOM 875 C C . ALA A 1 114 ? -10.401 1.216 31.268 1.00 97.75 114 ALA A C 1
ATOM 877 O O . ALA A 1 114 ? -9.248 1.378 30.868 1.00 97.75 114 ALA A O 1
ATOM 878 N N . THR A 1 115 ? -10.964 0.005 31.296 1.00 98.44 115 THR A N 1
ATOM 879 C CA . THR A 1 115 ? -10.342 -1.223 30.794 1.00 98.44 115 THR A CA 1
ATOM 880 C C . THR A 1 115 ? -11.365 -2.128 30.111 1.00 98.44 115 THR A C 1
ATOM 882 O O . THR A 1 115 ? -12.548 -2.146 30.460 1.00 98.44 115 THR A O 1
ATOM 885 N N . VAL A 1 116 ? -10.895 -2.925 29.148 1.00 98.00 116 VAL A N 1
ATOM 886 C CA . VAL A 1 116 ? -11.663 -4.012 28.528 1.00 98.00 116 VAL A CA 1
ATOM 887 C C . VAL A 1 116 ? -12.205 -4.935 29.623 1.00 98.00 116 VAL A C 1
ATOM 889 O O . VAL A 1 116 ? -11.439 -5.462 30.428 1.00 98.00 116 VAL A O 1
ATOM 892 N N . SER A 1 117 ? -13.526 -5.113 29.670 1.00 94.19 117 SER A N 1
ATOM 893 C CA . SER A 1 117 ? -14.211 -5.849 30.748 1.00 94.19 117 SER A CA 1
ATOM 894 C C . SER A 1 117 ? -14.301 -7.364 30.509 1.00 94.19 117 SER A C 1
ATOM 896 O O . SER A 1 117 ? -14.520 -8.126 31.446 1.00 94.19 117 SER A O 1
ATOM 898 N N . VAL A 1 118 ? -14.143 -7.803 29.258 1.00 95.31 118 VAL A N 1
ATOM 899 C CA . VAL A 1 118 ? -14.135 -9.207 28.817 1.00 95.31 118 VAL A CA 1
ATOM 900 C C . VAL A 1 118 ? -13.339 -9.300 27.515 1.00 95.31 118 VAL A C 1
ATOM 902 O O . VAL A 1 118 ? -13.400 -8.371 26.713 1.00 95.31 118 VAL A O 1
ATOM 905 N N . ASP A 1 119 ? -12.598 -10.390 27.308 1.00 97.38 119 ASP A N 1
ATOM 906 C CA . ASP A 1 119 ? -11.710 -10.575 26.154 1.00 97.38 119 ASP A CA 1
ATOM 907 C C . ASP A 1 119 ? -12.400 -10.287 24.805 1.00 97.38 119 ASP A C 1
ATOM 909 O O . ASP A 1 119 ? -13.351 -10.961 24.399 1.00 97.38 119 ASP A O 1
ATOM 913 N N . ILE A 1 120 ? -11.872 -9.304 24.074 1.00 97.94 120 ILE A N 1
ATOM 914 C CA . ILE A 1 120 ? -12.299 -8.959 22.715 1.00 97.94 120 ILE A CA 1
ATOM 915 C C . ILE A 1 120 ? -11.361 -9.685 21.751 1.00 97.94 120 ILE A C 1
ATOM 917 O O . ILE A 1 120 ? -10.212 -9.280 21.579 1.00 97.94 120 ILE A O 1
ATOM 921 N N . ALA A 1 121 ? -11.823 -10.763 21.121 1.00 98.00 121 ALA A N 1
ATOM 922 C CA . ALA A 1 121 ? -11.010 -11.533 20.182 1.00 98.00 121 ALA A CA 1
ATOM 923 C C . ALA A 1 121 ? -10.711 -10.764 18.877 1.00 98.00 121 ALA A C 1
ATOM 925 O O . ALA A 1 121 ? -11.502 -9.946 18.403 1.00 98.00 121 ALA A O 1
ATOM 926 N N . LYS A 1 122 ? -9.575 -11.067 18.237 1.00 96.69 122 LYS A N 1
ATOM 927 C CA . LYS A 1 122 ? -9.236 -10.542 16.905 1.00 96.69 122 LYS A CA 1
ATOM 928 C C . LYS A 1 122 ? -10.360 -10.825 15.897 1.00 96.69 122 LYS A C 1
ATOM 930 O O . LYS A 1 122 ? -10.887 -11.932 15.844 1.00 96.69 122 LYS A O 1
ATOM 935 N N . LYS A 1 123 ? -10.681 -9.834 15.058 1.00 94.38 123 LYS A N 1
ATOM 936 C CA . LYS A 1 123 ? -11.826 -9.801 14.122 1.00 94.38 123 LYS A CA 1
ATOM 937 C C . LYS A 1 123 ? -13.225 -9.727 14.771 1.00 94.38 123 LYS A C 1
ATOM 939 O O . LYS A 1 123 ? -14.195 -9.680 14.016 1.00 94.38 123 LYS A O 1
ATOM 944 N N . SER A 1 124 ? -13.369 -9.653 16.103 1.00 96.94 124 SER A N 1
ATOM 945 C CA . SER A 1 124 ? -14.672 -9.401 16.747 1.00 96.94 124 SER A CA 1
ATOM 946 C C . SER A 1 124 ? -15.312 -8.102 16.252 1.00 96.94 124 SER A C 1
ATOM 948 O O . SER A 1 124 ? -14.620 -7.108 16.027 1.00 96.94 124 SER A O 1
ATOM 950 N N . ALA A 1 125 ? -16.638 -8.113 16.107 1.00 97.25 125 ALA A N 1
ATOM 951 C CA . ALA A 1 125 ? -17.424 -6.944 15.731 1.00 97.25 125 ALA A CA 1
ATOM 952 C C . ALA A 1 125 ? -17.319 -5.834 16.790 1.00 97.25 125 ALA A C 1
ATOM 954 O O . ALA A 1 125 ? -17.468 -6.101 17.986 1.00 97.25 125 ALA A O 1
ATOM 955 N N . ILE A 1 126 ? -17.089 -4.603 16.331 1.00 97.94 126 ILE A N 1
ATOM 956 C CA . ILE A 1 126 ? -17.120 -3.386 17.148 1.00 97.94 126 ILE A CA 1
ATOM 957 C C . ILE A 1 126 ? -18.010 -2.368 16.439 1.00 97.94 126 ILE A C 1
ATOM 959 O O . ILE A 1 126 ? -17.719 -1.981 15.309 1.00 97.94 126 ILE A O 1
ATOM 963 N N . THR A 1 127 ? -19.099 -1.961 17.082 1.00 97.94 127 THR A N 1
ATOM 964 C CA . THR A 1 127 ? -20.125 -1.087 16.492 1.00 97.94 127 THR A CA 1
ATOM 965 C C . THR A 1 127 ? -20.018 0.320 17.065 1.00 97.94 127 THR A C 1
ATOM 967 O O . THR A 1 127 ? -19.853 0.481 18.270 1.00 97.94 127 THR A O 1
ATOM 970 N N . PHE A 1 128 ? -20.109 1.341 16.221 1.00 97.12 128 PHE A N 1
ATOM 971 C CA . PHE A 1 128 ? -19.964 2.746 16.607 1.00 97.12 128 PHE A CA 1
ATOM 972 C C . PHE A 1 128 ? -20.780 3.651 15.679 1.00 97.12 128 PHE A C 1
ATOM 974 O O . PHE A 1 128 ? -21.277 3.201 14.645 1.00 97.12 128 PHE A O 1
ATOM 981 N N . THR A 1 129 ? -20.917 4.920 16.058 1.00 96.12 129 THR A N 1
ATOM 982 C CA . THR A 1 129 ? -21.556 5.955 15.234 1.00 96.12 129 THR A CA 1
ATOM 983 C C . THR A 1 129 ? -20.490 6.759 14.496 1.00 96.12 129 THR A C 1
ATOM 985 O O . THR A 1 129 ? -19.473 7.115 15.099 1.00 96.12 129 THR A O 1
ATOM 988 N N . THR A 1 130 ? -20.695 7.039 13.210 1.00 95.62 130 THR A N 1
ATOM 989 C CA . THR A 1 130 ? -19.785 7.874 12.416 1.00 95.62 130 THR A CA 1
ATOM 990 C C . THR A 1 130 ? -20.012 9.372 12.632 1.00 95.62 130 THR A C 1
ATOM 992 O O . THR A 1 130 ? -21.030 9.768 13.198 1.00 95.62 130 THR A O 1
ATOM 995 N N . VAL A 1 131 ? -19.099 10.219 12.146 1.00 95.25 131 VAL A N 1
ATOM 996 C CA . VAL A 1 131 ? -19.284 11.683 12.081 1.00 95.25 131 VAL A CA 1
ATOM 997 C C . VAL A 1 131 ? -20.541 12.052 11.278 1.00 95.25 131 VAL A C 1
ATOM 999 O O . VAL A 1 131 ? -21.298 12.920 11.706 1.00 95.25 131 VAL A O 1
ATOM 1002 N N . HIS A 1 132 ? -20.824 11.337 10.184 1.00 93.00 132 HIS A N 1
ATOM 1003 C CA . HIS A 1 132 ? -22.057 11.470 9.393 1.00 93.00 132 HIS A CA 1
ATOM 1004 C C . HIS A 1 132 ? -23.328 10.962 10.123 1.00 93.00 132 HIS A C 1
ATOM 1006 O O . HIS A 1 132 ? -24.449 11.241 9.702 1.00 93.00 132 HIS A O 1
ATOM 1012 N N . GLY A 1 133 ? -23.179 10.258 11.253 1.00 92.88 133 GLY A N 1
ATOM 1013 C CA . GLY A 1 133 ? -24.279 9.780 12.100 1.00 92.88 133 GLY A CA 1
ATOM 1014 C C . GLY A 1 133 ? -24.718 8.331 11.850 1.00 92.88 133 GLY A C 1
ATOM 1015 O O . GLY A 1 133 ? -25.637 7.851 12.517 1.00 92.88 133 GLY A O 1
ATOM 1016 N N . ASP A 1 134 ? -24.065 7.610 10.938 1.00 91.62 134 ASP A N 1
ATOM 1017 C CA . ASP A 1 134 ? -24.388 6.216 10.623 1.00 91.62 134 ASP A CA 1
ATOM 1018 C C . ASP A 1 134 ? -23.898 5.256 11.712 1.00 91.62 134 ASP A C 1
ATOM 1020 O O . ASP A 1 134 ? -22.782 5.377 12.214 1.00 91.62 134 ASP A O 1
ATOM 1024 N N . SER A 1 135 ? -24.702 4.244 12.053 1.00 94.25 135 SER A N 1
ATOM 1025 C CA . SER A 1 135 ? -24.267 3.169 12.953 1.00 94.25 135 SER A CA 1
ATOM 1026 C C . SER A 1 135 ? -23.651 2.022 12.153 1.00 94.25 135 SER A C 1
ATOM 1028 O O . SER A 1 135 ? -24.360 1.256 11.495 1.00 94.25 135 SER A O 1
ATOM 1030 N N . ILE A 1 136 ? -22.323 1.901 12.200 1.00 92.62 136 ILE A N 1
ATOM 1031 C CA . ILE A 1 136 ? -21.553 0.938 11.399 1.00 92.62 136 ILE A CA 1
ATOM 1032 C C . ILE A 1 136 ? -20.722 0.002 12.280 1.00 92.62 136 ILE A C 1
ATOM 1034 O O . ILE A 1 136 ? -20.523 0.236 13.470 1.00 92.62 136 ILE A O 1
ATOM 1038 N N . THR A 1 137 ? -20.265 -1.114 11.704 1.00 94.38 137 THR A N 1
ATOM 1039 C CA . THR A 1 137 ? -19.534 -2.161 12.436 1.00 94.38 137 THR A CA 1
ATOM 1040 C C . THR A 1 137 ? -18.149 -2.395 11.843 1.00 94.38 137 THR A C 1
ATOM 1042 O O . THR A 1 137 ? -18.003 -2.953 10.755 1.00 94.38 137 THR A O 1
ATOM 1045 N N . GLY A 1 138 ? -17.133 -1.987 12.599 1.00 95.00 138 GLY A N 1
ATOM 1046 C CA . GLY A 1 138 ? -15.731 -2.318 12.388 1.00 95.00 138 GLY A CA 1
ATOM 1047 C C . GLY A 1 138 ? -15.336 -3.671 12.987 1.00 95.00 138 GLY A C 1
ATOM 1048 O O . GLY A 1 138 ? -16.170 -4.439 13.478 1.00 95.00 138 GLY A O 1
ATOM 1049 N N . LYS A 1 139 ? -14.034 -3.976 12.947 1.00 95.44 139 LYS A N 1
ATOM 1050 C CA . LYS A 1 139 ? -13.465 -5.249 13.430 1.00 95.44 139 LYS A CA 1
ATOM 1051 C C . LYS A 1 139 ? -12.248 -5.007 14.325 1.00 95.44 139 LYS A C 1
ATOM 1053 O O . LYS A 1 139 ? -11.346 -4.263 13.944 1.00 95.44 139 LYS A O 1
ATOM 1058 N N . ALA A 1 140 ? -12.192 -5.673 15.479 1.00 97.56 140 ALA A N 1
ATOM 1059 C CA . ALA A 1 140 ? -11.055 -5.628 16.400 1.00 97.56 140 ALA A CA 1
ATOM 1060 C C . ALA A 1 140 ? -9.749 -6.053 15.697 1.00 97.56 140 ALA A C 1
ATOM 1062 O O . ALA A 1 140 ? -9.664 -7.149 15.129 1.00 97.56 140 ALA A O 1
ATOM 1063 N N . ALA A 1 141 ? -8.734 -5.185 15.712 1.00 96.31 141 ALA A N 1
ATOM 1064 C CA . ALA A 1 141 ? -7.507 -5.372 14.933 1.00 96.31 141 ALA A CA 1
ATOM 1065 C C . ALA A 1 141 ? -6.575 -6.450 15.523 1.00 96.31 141 ALA A C 1
ATOM 1067 O O . ALA A 1 141 ? -5.876 -7.148 14.781 1.00 96.31 141 ALA A O 1
ATOM 1068 N N . SER A 1 142 ? -6.608 -6.611 16.847 1.00 97.25 142 SER A N 1
ATOM 1069 C CA . SER A 1 142 ? -5.945 -7.669 17.613 1.00 97.25 142 SER A CA 1
ATOM 1070 C C . SER A 1 142 ? -6.934 -8.335 18.578 1.00 97.25 142 SER A C 1
ATOM 1072 O O . SER A 1 142 ? -8.102 -7.951 18.632 1.00 97.25 142 SER A O 1
ATOM 1074 N N . THR A 1 143 ? -6.466 -9.325 19.337 1.00 97.94 143 THR A N 1
ATOM 1075 C CA . THR A 1 143 ? -7.138 -9.752 20.570 1.00 97.94 143 THR A CA 1
ATOM 1076 C C . THR A 1 143 ? -6.734 -8.804 21.700 1.00 97.94 143 THR A C 1
ATOM 1078 O O . THR A 1 143 ? -5.545 -8.526 21.863 1.00 97.94 143 THR A O 1
ATOM 1081 N N . TYR A 1 144 ? -7.705 -8.339 22.483 1.00 98.00 144 TYR A N 1
ATOM 1082 C CA . TYR A 1 144 ? -7.516 -7.490 23.660 1.00 98.00 144 TYR A CA 1
ATOM 1083 C C . TYR A 1 144 ? -8.059 -8.230 24.881 1.00 98.00 144 TYR A C 1
ATOM 1085 O O . TYR A 1 144 ? -9.263 -8.468 24.971 1.00 98.00 144 TYR A O 1
ATOM 1093 N N . ALA A 1 145 ? -7.175 -8.623 25.796 1.00 97.94 145 ALA A N 1
ATOM 1094 C CA . ALA A 1 145 ? -7.560 -9.316 27.023 1.00 97.94 145 ALA A CA 1
ATOM 1095 C C . ALA A 1 145 ? -8.261 -8.365 28.007 1.00 97.94 145 ALA A C 1
ATOM 1097 O O . ALA A 1 145 ? -8.034 -7.148 27.974 1.00 97.94 145 ALA A O 1
ATOM 1098 N N . ALA A 1 146 ? -9.066 -8.912 28.915 1.00 97.50 146 ALA A N 1
ATOM 1099 C CA . ALA A 1 146 ? -9.619 -8.163 30.036 1.00 97.50 146 ALA A CA 1
ATOM 1100 C C . ALA A 1 146 ? -8.508 -7.420 30.811 1.00 97.50 146 ALA A C 1
ATOM 1102 O O . ALA A 1 146 ? -7.422 -7.951 31.039 1.00 97.50 146 ALA A O 1
ATOM 1103 N N . GLY A 1 147 ? -8.761 -6.162 31.177 1.00 97.81 147 GLY A N 1
ATOM 1104 C CA . GLY A 1 147 ? -7.752 -5.260 31.745 1.00 97.81 147 GLY A CA 1
ATOM 1105 C C . GLY A 1 147 ? -6.979 -4.408 30.724 1.00 97.81 147 GLY A C 1
ATOM 1106 O O . GLY A 1 147 ? -6.294 -3.475 31.133 1.00 97.81 147 GLY A O 1
ATOM 1107 N N . SER A 1 148 ? -7.106 -4.651 29.411 1.00 98.19 148 SER A N 1
ATOM 1108 C CA . SER A 1 148 ? -6.476 -3.799 28.382 1.00 98.19 148 SER A CA 1
ATOM 1109 C C . SER A 1 148 ? -7.019 -2.364 28.427 1.00 98.19 148 SER A C 1
ATOM 1111 O O . SER A 1 148 ? -8.231 -2.173 28.435 1.00 98.19 148 SER A O 1
ATOM 1113 N N . THR A 1 149 ? -6.145 -1.353 28.403 1.00 98.44 149 THR A N 1
ATOM 1114 C CA . THR A 1 149 ? -6.503 0.087 28.424 1.00 98.44 149 THR A CA 1
ATOM 1115 C C . THR A 1 149 ? -6.648 0.721 27.036 1.00 98.44 149 THR A C 1
ATOM 1117 O O . THR A 1 149 ? -7.063 1.874 26.919 1.00 98.44 149 THR A O 1
ATOM 1120 N N . LYS A 1 150 ? -6.310 -0.017 25.972 1.00 98.19 150 LYS A N 1
ATOM 1121 C CA . LYS A 1 150 ? -6.462 0.400 24.573 1.00 98.19 150 LYS A CA 1
ATOM 1122 C C . LYS A 1 150 ? -7.186 -0.665 23.759 1.00 98.19 150 LYS A C 1
ATOM 1124 O O . LYS A 1 150 ? -6.972 -1.857 23.974 1.00 98.19 150 LYS A O 1
ATOM 1129 N N . VAL A 1 151 ? -7.979 -0.222 22.785 1.00 98.31 151 VAL A N 1
ATOM 1130 C CA . VAL A 1 151 ? -8.604 -1.062 21.752 1.00 98.31 151 VAL A CA 1
ATOM 1131 C C . VAL A 1 151 ? -8.389 -0.398 20.394 1.00 98.31 151 VAL A C 1
ATOM 1133 O O . VAL A 1 151 ? -8.613 0.800 20.247 1.00 98.31 151 VAL A O 1
ATOM 1136 N N . THR A 1 152 ? -7.977 -1.171 19.391 1.00 98.19 152 THR A N 1
ATOM 1137 C CA . THR A 1 152 ? -7.844 -0.709 18.000 1.00 98.19 152 THR A CA 1
ATOM 1138 C C . THR A 1 152 ? -8.815 -1.492 17.123 1.00 98.19 152 THR A C 1
ATOM 1140 O O . THR A 1 152 ? -8.887 -2.722 17.216 1.00 98.19 152 THR A O 1
ATOM 1143 N N . PHE A 1 153 ? -9.534 -0.819 16.230 1.00 97.31 153 PHE A N 1
ATOM 1144 C CA . PHE A 1 153 ? -10.431 -1.474 15.277 1.00 97.31 153 PHE A CA 1
ATOM 1145 C C . PHE A 1 153 ? -10.350 -0.845 13.892 1.00 97.31 153 PHE A C 1
ATOM 1147 O O . PHE A 1 153 ? -10.092 0.346 13.753 1.00 97.31 153 PHE A O 1
ATOM 1154 N N . THR A 1 154 ? -10.542 -1.663 12.858 1.00 94.38 154 THR A N 1
ATOM 1155 C CA . THR A 1 154 ? -10.645 -1.180 11.476 1.00 94.38 154 THR A CA 1
ATOM 1156 C C . THR A 1 154 ? -12.032 -0.613 11.231 1.00 94.38 154 THR A C 1
ATOM 1158 O O . THR A 1 154 ? -13.020 -1.234 11.638 1.00 94.38 154 THR A O 1
ATOM 1161 N N . TYR A 1 155 ? -12.115 0.479 10.478 1.00 91.69 155 TYR A N 1
ATOM 1162 C CA . TYR A 1 155 ? -13.360 0.862 9.819 1.00 91.69 155 TYR A CA 1
ATOM 1163 C C . TYR A 1 155 ? -13.804 -0.252 8.852 1.00 91.69 155 TYR A C 1
ATOM 1165 O O . TYR A 1 155 ? -12.957 -1.012 8.360 1.00 91.69 155 TYR A O 1
ATOM 1173 N N . PRO A 1 156 ? -15.114 -0.425 8.602 1.00 84.31 156 PRO A N 1
ATOM 1174 C CA . PRO A 1 156 ? -15.550 -1.183 7.442 1.00 84.31 156 PRO A CA 1
ATOM 1175 C C . PRO A 1 156 ? -15.101 -0.461 6.166 1.00 84.31 156 PRO A C 1
ATOM 1177 O O . PRO A 1 156 ? -14.822 0.734 6.164 1.00 84.31 156 PRO A O 1
ATOM 1180 N N . VAL A 1 157 ? -15.017 -1.222 5.085 1.00 74.44 157 VAL A N 1
ATOM 1181 C CA . VAL A 1 157 ? -14.577 -0.765 3.767 1.00 74.44 157 VAL A CA 1
ATOM 1182 C C . VAL A 1 157 ? -15.690 -1.154 2.804 1.00 74.44 157 VAL A C 1
ATOM 1184 O O . VAL A 1 157 ? -16.193 -2.279 2.891 1.00 74.44 157 VAL A O 1
ATOM 1187 N N . ALA A 1 158 ? -16.102 -0.251 1.919 1.00 69.38 158 ALA A N 1
ATOM 1188 C CA . ALA A 1 158 ? -17.079 -0.557 0.884 1.00 69.38 158 ALA A CA 1
ATOM 1189 C C . ALA A 1 158 ? -16.551 -1.645 -0.071 1.00 69.38 158 ALA A C 1
ATOM 1191 O O . ALA A 1 158 ? -15.347 -1.830 -0.253 1.00 69.38 158 ALA A O 1
ATOM 1192 N N . GLU A 1 159 ? -17.460 -2.382 -0.705 1.00 67.69 159 GLU A N 1
ATOM 1193 C CA . GLU A 1 159 ? -17.089 -3.380 -1.719 1.00 67.69 159 GLU A CA 1
ATOM 1194 C C . GLU A 1 159 ? -16.587 -2.697 -3.014 1.00 67.69 159 GLU A C 1
ATOM 1196 O O . GLU A 1 159 ? -15.741 -3.246 -3.715 1.00 67.69 159 GLU A O 1
ATOM 1201 N N . LEU A 1 160 ? -17.053 -1.468 -3.283 1.00 65.56 160 LEU A N 1
ATOM 1202 C CA . LEU A 1 160 ? -16.759 -0.651 -4.467 1.00 65.56 160 LEU A CA 1
ATOM 1203 C C . LEU A 1 160 ? -15.302 -0.154 -4.529 1.00 65.56 160 LEU A C 1
ATOM 1205 O O . LEU A 1 160 ? -14.805 0.395 -3.550 1.00 65.56 160 LEU A O 1
ATOM 1209 N N . GLN A 1 161 ? -14.666 -0.240 -5.710 1.00 58.56 161 GLN A N 1
ATOM 1210 C CA . GLN A 1 161 ? -13.287 0.236 -5.964 1.00 58.56 161 GLN A CA 1
ATOM 1211 C C . GLN A 1 161 ? -13.074 1.717 -5.594 1.00 58.56 161 GLN A C 1
ATOM 1213 O O . GLN A 1 161 ? -11.980 2.102 -5.190 1.00 58.56 161 GLN A O 1
ATOM 1218 N N . VAL A 1 162 ? -14.129 2.534 -5.677 1.00 60.91 162 VAL A N 1
ATOM 1219 C CA . VAL A 1 162 ? -14.193 3.877 -5.088 1.00 60.91 162 VAL A CA 1
ATOM 1220 C C . VAL A 1 162 ? -15.231 3.854 -3.969 1.00 60.91 162 VAL A C 1
ATOM 1222 O O . VAL A 1 162 ? -16.402 3.558 -4.209 1.00 60.91 162 VAL A O 1
ATOM 1225 N N . GLN A 1 163 ? -14.813 4.172 -2.744 1.00 66.31 163 GLN A N 1
ATOM 1226 C CA . GLN A 1 163 ? -15.725 4.266 -1.601 1.00 66.31 163 GLN A CA 1
ATOM 1227 C C . GLN A 1 163 ? -16.540 5.573 -1.666 1.00 66.31 163 GLN A C 1
ATOM 1229 O O . GLN A 1 163 ? -15.936 6.622 -1.904 1.00 66.31 163 GLN A O 1
ATOM 1234 N N . PRO A 1 164 ? -17.864 5.561 -1.413 1.00 69.81 164 PRO A N 1
ATOM 1235 C CA . PRO A 1 164 ? -18.648 6.786 -1.227 1.00 69.81 164 PRO A CA 1
ATOM 1236 C C . PRO A 1 164 ? -18.065 7.656 -0.109 1.00 69.81 164 PRO A C 1
ATOM 1238 O O . PRO A 1 164 ? -17.677 7.115 0.926 1.00 69.81 164 PRO A O 1
ATOM 1241 N N . GLU A 1 165 ? -18.029 8.977 -0.293 1.00 70.44 165 GLU A N 1
ATOM 1242 C CA . GLU A 1 165 ? -17.397 9.936 0.635 1.00 70.44 165 GLU A CA 1
ATOM 1243 C C . GLU A 1 165 ? -17.893 9.765 2.081 1.00 70.44 165 GLU A C 1
ATOM 1245 O O . GLU A 1 165 ? -17.079 9.603 2.984 1.00 70.44 165 GLU A O 1
ATOM 1250 N N . SER A 1 166 ? -19.206 9.597 2.279 1.00 67.94 166 SER A N 1
ATOM 1251 C CA . SER A 1 166 ? -19.831 9.347 3.590 1.00 67.94 166 SER A CA 1
ATOM 1252 C C . SER A 1 166 ? -19.371 8.070 4.318 1.00 67.94 166 SER A C 1
ATOM 1254 O O . SER A 1 166 ? -19.638 7.897 5.505 1.00 67.94 166 SER A O 1
ATOM 1256 N N . THR A 1 167 ? -18.681 7.157 3.626 1.00 73.62 167 THR A N 1
ATOM 1257 C CA . THR A 1 167 ? -18.113 5.921 4.198 1.00 73.62 167 THR A CA 1
ATOM 1258 C C . THR A 1 167 ? -16.599 5.992 4.413 1.00 73.62 167 THR A C 1
ATOM 1260 O O . THR A 1 167 ? -16.014 5.065 4.974 1.00 73.62 167 THR A O 1
ATOM 1263 N N . GLN A 1 168 ? -15.946 7.072 3.977 1.00 84.31 168 GLN A N 1
ATOM 1264 C CA . GLN A 1 168 ? -14.500 7.227 4.070 1.00 84.31 168 GLN A CA 1
ATOM 1265 C C . GLN A 1 168 ? -14.081 7.707 5.465 1.00 84.31 168 GLN A C 1
ATOM 1267 O O . GLN A 1 168 ? -14.653 8.632 6.034 1.00 84.31 168 GLN A O 1
ATOM 1272 N N . CYS A 1 169 ? -13.027 7.091 5.992 1.00 91.44 169 CYS A N 1
ATOM 1273 C CA . CYS A 1 169 ? -12.226 7.645 7.077 1.00 91.44 169 CYS A CA 1
ATOM 1274 C C . CYS A 1 169 ? -10.775 7.680 6.591 1.00 91.44 169 CYS A C 1
ATOM 1276 O O . CYS A 1 169 ? -10.001 6.758 6.853 1.00 91.44 169 CYS A O 1
ATOM 1278 N N . TYR A 1 170 ? -10.444 8.682 5.777 1.00 92.19 170 TYR A N 1
ATOM 1279 C CA . TYR A 1 170 ? -9.124 8.852 5.168 1.00 92.19 170 TYR A CA 1
ATOM 1280 C C . TYR A 1 170 ? -8.389 9.974 5.889 1.00 92.19 170 TYR A C 1
ATOM 1282 O O . TYR A 1 170 ? -8.659 11.153 5.684 1.00 92.19 170 TYR A O 1
ATOM 1290 N N . VAL A 1 171 ? -7.514 9.569 6.808 1.00 92.75 171 VAL A N 1
ATOM 1291 C CA . VAL A 1 171 ? -6.937 10.402 7.871 1.00 92.75 171 VAL A CA 1
ATOM 1292 C C . VAL A 1 171 ? -5.649 9.765 8.397 1.00 92.75 171 VAL A C 1
ATOM 1294 O O . VAL A 1 171 ? -5.460 8.551 8.297 1.00 92.75 171 VAL A O 1
ATOM 1297 N N . GLY A 1 172 ? -4.768 10.566 9.000 1.00 92.81 172 GLY A N 1
ATOM 1298 C CA . GLY A 1 172 ? -3.545 10.083 9.648 1.00 92.81 172 GLY A CA 1
ATOM 1299 C C . GLY A 1 172 ? -2.326 10.911 9.261 1.00 92.81 172 GLY A C 1
ATOM 1300 O O . GLY A 1 172 ? -1.908 11.779 10.020 1.00 92.81 172 GLY A O 1
ATOM 1301 N N . GLY A 1 173 ? -1.745 10.620 8.097 1.00 95.00 173 GLY A N 1
ATOM 1302 C CA . GLY A 1 173 ? -0.623 11.367 7.518 1.00 95.00 173 GLY A CA 1
ATOM 1303 C C . GLY A 1 173 ? -1.004 12.381 6.437 1.00 95.00 173 GLY A C 1
ATOM 1304 O O . GLY A 1 173 ? -0.115 13.031 5.909 1.00 95.00 173 GLY A O 1
ATOM 1305 N N . LEU A 1 174 ? -2.287 12.491 6.077 1.00 95.31 174 LEU A N 1
ATOM 1306 C CA . LEU A 1 174 ? -2.774 13.410 5.039 1.00 95.31 174 LEU A CA 1
ATOM 1307 C C . LEU A 1 174 ? -2.921 14.838 5.593 1.00 95.31 174 LEU A C 1
ATOM 1309 O O . LEU A 1 174 ? -3.399 14.997 6.721 1.00 95.31 174 LEU A O 1
ATOM 1313 N N . ALA A 1 175 ? -2.598 15.856 4.787 1.00 92.00 175 ALA A N 1
ATOM 1314 C CA . ALA A 1 175 ? -2.953 17.249 5.073 1.00 92.00 175 ALA A CA 1
ATOM 1315 C C . ALA A 1 175 ? -4.474 17.425 5.282 1.00 92.00 175 ALA A C 1
ATOM 1317 O O . ALA A 1 175 ? -5.272 16.631 4.779 1.00 92.00 175 ALA A O 1
ATOM 1318 N N . GLU A 1 176 ? -4.886 18.433 6.054 1.00 91.44 176 GLU A N 1
ATOM 1319 C CA . GLU A 1 176 ? -6.268 18.590 6.542 1.00 91.44 176 GLU A CA 1
ATOM 1320 C C . GLU A 1 176 ? -7.275 18.764 5.390 1.00 91.44 176 GLU A C 1
ATOM 1322 O O . GLU A 1 176 ? -8.322 18.120 5.372 1.00 91.44 176 GLU A O 1
ATOM 1327 N N . GLU A 1 177 ? -6.902 19.517 4.353 1.00 90.00 177 GLU A N 1
ATOM 1328 C CA . GLU A 1 177 ? -7.650 19.697 3.101 1.00 90.00 177 GLU A CA 1
ATOM 1329 C C . GLU A 1 177 ? -7.719 18.441 2.207 1.00 90.00 177 GLU A C 1
ATOM 1331 O O . GLU A 1 177 ? -8.317 18.464 1.127 1.00 90.00 177 GLU A O 1
ATOM 1336 N N . HIS A 1 178 ? -7.060 17.354 2.609 1.00 89.75 178 HIS A N 1
ATOM 1337 C CA . HIS A 1 178 ? -7.043 16.057 1.930 1.00 89.75 178 HIS A CA 1
ATOM 1338 C C . HIS A 1 178 ? -7.602 14.929 2.812 1.00 89.75 178 HIS A C 1
ATOM 1340 O O . HIS A 1 178 ? -7.580 13.765 2.405 1.00 89.75 178 HIS A O 1
ATOM 1346 N N . GLN A 1 179 ? -8.125 15.255 3.997 1.00 92.56 179 GLN A N 1
ATOM 1347 C CA . GLN A 1 179 ? -8.799 14.300 4.868 1.00 92.56 179 GLN A CA 1
ATOM 1348 C C . GLN A 1 179 ? -10.281 14.143 4.510 1.00 92.56 179 GLN A C 1
ATOM 1350 O O . GLN A 1 179 ? -10.947 15.081 4.078 1.00 92.56 179 GLN A O 1
ATOM 1355 N N . SER A 1 180 ? -10.811 12.942 4.740 1.00 92.06 180 SER A N 1
ATOM 1356 C CA . SER A 1 180 ? -12.248 12.660 4.704 1.00 92.06 180 SER A CA 1
ATOM 1357 C C . SER A 1 180 ? -12.646 11.979 6.008 1.00 92.06 180 SER A C 1
ATOM 1359 O O . SER A 1 180 ? -12.078 10.945 6.371 1.00 92.06 180 SER A O 1
ATOM 1361 N N . THR A 1 181 ? -13.565 12.602 6.747 1.00 93.62 181 THR A N 1
ATOM 1362 C CA . THR A 1 181 ? -13.860 12.272 8.150 1.00 93.62 181 THR A CA 1
ATOM 1363 C C . THR A 1 181 ? -15.264 11.720 8.385 1.00 93.62 181 THR A C 1
ATOM 1365 O O . THR A 1 181 ? -15.508 11.174 9.460 1.00 93.62 181 THR A O 1
ATOM 1368 N N . ASP A 1 182 ? -16.164 11.792 7.401 1.00 92.06 182 ASP A N 1
ATOM 1369 C CA . ASP A 1 182 ? -17.582 11.420 7.524 1.00 92.06 182 ASP A CA 1
ATOM 1370 C C . ASP A 1 182 ? -17.805 9.996 8.052 1.00 92.06 182 ASP A C 1
ATOM 1372 O O . ASP A 1 182 ? -18.671 9.780 8.902 1.00 92.06 182 ASP A O 1
ATOM 1376 N N . GLY A 1 183 ? -17.004 9.034 7.582 1.00 91.94 183 GLY A N 1
ATOM 1377 C CA . GLY A 1 183 ? -17.030 7.632 8.000 1.00 91.94 183 GLY A CA 1
ATOM 1378 C C . GLY A 1 183 ? -16.172 7.315 9.231 1.00 91.94 183 GLY A C 1
ATOM 1379 O O . GLY A 1 183 ? -16.194 6.177 9.710 1.00 91.94 183 GLY A O 1
ATOM 1380 N N . CYS A 1 184 ? -15.413 8.282 9.761 1.00 95.25 184 CYS A N 1
ATOM 1381 C CA . CYS A 1 184 ? -14.676 8.116 11.016 1.00 95.25 184 CYS A CA 1
ATOM 1382 C C . CYS A 1 184 ? -15.630 8.064 12.216 1.00 95.25 184 CYS A C 1
ATOM 1384 O O . CYS A 1 184 ? -16.758 8.542 12.145 1.00 95.25 184 CYS A O 1
ATOM 1386 N N . ILE A 1 185 ? -15.178 7.512 13.346 1.00 96.94 185 ILE A N 1
ATOM 1387 C CA . ILE A 1 185 ? -15.947 7.490 14.592 1.00 96.94 185 ILE A CA 1
ATOM 1388 C C . ILE A 1 185 ? -16.206 8.916 15.091 1.00 96.94 185 ILE A C 1
ATOM 1390 O O . ILE A 1 185 ? -15.296 9.747 15.128 1.00 96.94 185 ILE A O 1
ATOM 1394 N N . ALA A 1 186 ? -17.448 9.185 15.493 1.00 97.06 186 ALA A N 1
ATOM 1395 C CA . ALA A 1 186 ? -17.837 10.462 16.071 1.00 97.06 186 ALA A CA 1
ATOM 1396 C C . ALA A 1 186 ? -17.081 10.759 17.378 1.00 97.06 186 ALA A C 1
ATOM 1398 O O . ALA A 1 186 ? -16.717 9.854 18.136 1.00 97.06 186 ALA A O 1
ATOM 1399 N N . VAL A 1 187 ? -16.903 12.047 17.662 1.00 97.06 187 VAL A N 1
ATOM 1400 C CA . VAL A 1 187 ? -16.356 12.573 18.917 1.00 97.06 187 VAL A CA 1
ATOM 1401 C C . VAL A 1 187 ? -17.402 13.509 19.523 1.00 97.06 187 VAL A C 1
ATOM 1403 O O . VAL A 1 187 ? -17.993 14.319 18.810 1.00 97.06 187 VAL A O 1
ATOM 1406 N N . ASP A 1 188 ? -17.668 13.374 20.819 1.00 95.50 188 ASP A N 1
ATOM 1407 C CA . ASP A 1 188 ? -18.624 14.206 21.546 1.00 95.50 188 ASP A CA 1
ATOM 1408 C C . ASP A 1 188 ? -18.027 15.555 21.996 1.00 95.50 188 ASP A C 1
ATOM 1410 O O . ASP A 1 188 ? -16.834 15.833 21.855 1.00 95.50 188 ASP A O 1
ATOM 1414 N N . GLY A 1 189 ? -18.869 16.409 22.589 1.00 93.75 189 GLY A N 1
ATOM 1415 C CA . GLY A 1 189 ? -18.456 17.711 23.127 1.00 93.75 189 GLY A CA 1
ATOM 1416 C C . GLY A 1 189 ? -17.495 17.658 24.327 1.00 93.75 189 GLY A C 1
ATOM 1417 O O . GLY A 1 189 ? -17.098 18.713 24.813 1.00 93.75 189 GLY A O 1
ATOM 1418 N N . ALA A 1 190 ? -17.127 16.467 24.812 1.00 93.75 190 ALA A N 1
ATOM 1419 C CA . ALA A 1 190 ? -16.112 16.244 25.840 1.00 93.75 190 ALA A CA 1
ATOM 1420 C C . ALA A 1 190 ? -14.808 15.640 25.272 1.00 93.75 190 ALA A C 1
ATOM 1422 O O . ALA A 1 190 ? -13.882 15.364 26.037 1.00 93.75 190 ALA A O 1
ATOM 1423 N N . GLY A 1 191 ? -14.705 15.448 23.950 1.00 95.69 191 GLY A N 1
ATOM 1424 C CA . GLY A 1 191 ? -13.531 14.855 23.304 1.00 95.69 191 GLY A CA 1
ATOM 1425 C C . GLY A 1 191 ? -13.487 13.324 23.376 1.00 95.69 191 GLY A C 1
ATOM 1426 O O . GLY A 1 191 ? -12.407 12.735 23.271 1.00 95.69 191 GLY A O 1
ATOM 1427 N N . LEU A 1 192 ? -14.636 12.669 23.582 1.00 97.69 192 LEU A N 1
ATOM 1428 C CA . LEU A 1 192 ? -14.752 11.217 23.699 1.00 97.69 192 LEU A CA 1
ATOM 1429 C C . LEU A 1 192 ? -15.553 10.620 22.539 1.00 97.69 192 LEU A C 1
ATOM 1431 O O . LEU A 1 192 ? -16.597 11.122 22.135 1.00 97.69 192 LEU A O 1
ATOM 1435 N N . SER A 1 193 ? -15.090 9.483 22.040 1.00 98.25 193 SER A N 1
ATOM 1436 C CA . SER A 1 193 ? -15.825 8.632 21.108 1.00 98.25 193 SER A CA 1
ATOM 1437 C C . SER A 1 193 ? -16.489 7.480 21.856 1.00 98.25 193 SER A C 1
ATOM 1439 O O . SER A 1 193 ? -15.948 6.993 22.851 1.00 98.25 193 SER A O 1
ATOM 1441 N N . THR A 1 194 ? -17.635 7.007 21.358 1.00 98.19 194 THR A N 1
ATOM 1442 C CA . THR A 1 194 ? -18.381 5.877 21.941 1.00 98.19 194 THR A CA 1
ATOM 1443 C C . THR A 1 194 ? -18.463 4.702 20.970 1.00 98.19 194 THR A C 1
ATOM 1445 O O . THR A 1 194 ? -18.861 4.872 19.817 1.00 98.19 194 THR A O 1
ATOM 1448 N N . PHE A 1 195 ? -18.134 3.498 21.442 1.00 98.31 195 PHE A N 1
ATOM 1449 C CA . PHE A 1 195 ? -18.258 2.254 20.678 1.00 98.31 195 PHE A CA 1
ATOM 1450 C C . PHE A 1 195 ? -18.691 1.077 21.560 1.00 98.31 195 PHE A C 1
ATOM 1452 O O . PHE A 1 195 ? -18.476 1.064 22.769 1.00 98.31 195 PHE A O 1
ATOM 1459 N N . ILE A 1 196 ? -19.285 0.056 20.948 1.00 98.12 196 ILE A N 1
ATOM 1460 C CA . ILE A 1 196 ? -19.748 -1.167 21.604 1.00 98.12 196 ILE A CA 1
ATOM 1461 C C . ILE A 1 196 ? -18.866 -2.332 21.157 1.00 98.12 196 ILE A C 1
ATOM 1463 O O . ILE A 1 196 ? -18.775 -2.626 19.965 1.00 98.12 196 ILE A O 1
ATOM 1467 N N . ALA A 1 197 ? -18.252 -3.027 22.115 1.00 97.44 197 ALA A N 1
ATOM 1468 C CA . ALA A 1 197 ? -17.433 -4.215 21.885 1.00 97.44 197 ALA A CA 1
ATOM 1469 C C . ALA A 1 197 ? -17.834 -5.331 22.862 1.00 97.44 197 ALA A C 1
ATOM 1471 O O . ALA A 1 197 ? -18.005 -5.088 24.054 1.00 97.44 197 ALA A O 1
ATOM 1472 N N . ALA A 1 198 ? -18.018 -6.557 22.358 1.00 94.56 198 ALA A N 1
ATOM 1473 C CA . ALA A 1 198 ? -18.487 -7.711 23.146 1.00 94.56 198 ALA A CA 1
ATOM 1474 C C . ALA A 1 198 ? -19.785 -7.459 23.963 1.00 94.56 198 ALA A C 1
ATOM 1476 O O . ALA A 1 198 ? -20.008 -8.077 24.999 1.00 94.56 198 ALA A O 1
ATOM 1477 N N . GLY A 1 199 ? -20.650 -6.547 23.497 1.00 95.31 199 GLY A N 1
ATOM 1478 C CA . GLY A 1 199 ? -21.889 -6.147 24.182 1.00 95.31 199 GLY A CA 1
ATOM 1479 C C . GLY A 1 199 ? -21.718 -5.090 25.283 1.00 95.31 199 GLY A C 1
ATOM 1480 O O . GLY A 1 199 ? -22.716 -4.646 25.844 1.00 95.31 199 GLY A O 1
ATOM 1481 N N . VAL A 1 200 ? -20.489 -4.653 25.568 1.00 97.25 200 VAL A N 1
ATOM 1482 C CA . VAL A 1 200 ? -20.180 -3.569 26.513 1.00 97.25 200 VAL A CA 1
ATOM 1483 C C . VAL A 1 200 ? -19.980 -2.266 25.739 1.00 97.25 200 VAL A C 1
ATOM 1485 O O . VAL A 1 200 ? -19.290 -2.249 24.720 1.00 97.25 200 VAL A O 1
ATOM 1488 N N . SER A 1 201 ? -20.584 -1.178 26.220 1.00 97.75 201 SER A N 1
ATOM 1489 C CA . SER A 1 201 ? -20.358 0.175 25.700 1.00 97.75 201 SER A CA 1
ATOM 1490 C C . SER A 1 201 ? -19.119 0.783 26.355 1.00 97.75 201 SER A C 1
ATOM 1492 O O . SER A 1 201 ? -19.014 0.772 27.580 1.00 97.75 201 SER A O 1
ATOM 1494 N N . TYR A 1 202 ? -18.220 1.336 25.548 1.00 98.38 202 TYR A N 1
ATOM 1495 C CA . TYR A 1 202 ? -16.998 2.014 25.969 1.00 98.38 202 TYR A CA 1
ATOM 1496 C C . TYR A 1 202 ? -16.996 3.454 25.458 1.00 98.38 202 TYR A C 1
ATOM 1498 O O . TYR A 1 202 ? -17.316 3.699 24.293 1.00 98.38 202 TYR A O 1
ATOM 1506 N N . THR A 1 203 ? -16.568 4.390 26.302 1.00 98.31 203 THR A N 1
ATOM 1507 C CA . THR A 1 203 ? -16.103 5.716 25.884 1.00 98.31 203 THR A CA 1
ATOM 1508 C C . THR A 1 203 ? -14.582 5.789 25.961 1.00 98.31 203 THR A C 1
ATOM 1510 O O . THR A 1 203 ? -13.960 5.144 26.813 1.00 98.31 203 THR A O 1
ATOM 1513 N N . GLY A 1 204 ? -13.962 6.582 25.092 1.00 97.88 204 GLY A N 1
ATOM 1514 C CA . GLY A 1 204 ? -12.515 6.784 25.098 1.00 97.88 204 GLY A CA 1
ATOM 1515 C C . GLY A 1 204 ? -12.054 7.853 24.114 1.00 97.88 204 GLY A C 1
ATOM 1516 O O . GLY A 1 204 ? -12.793 8.238 23.211 1.00 97.88 204 GLY A O 1
ATOM 1517 N N . THR A 1 205 ? -10.819 8.322 24.272 1.00 98.31 205 THR A N 1
ATOM 1518 C CA . THR A 1 205 ? -10.182 9.207 23.289 1.00 98.31 205 THR A CA 1
ATOM 1519 C C . THR A 1 205 ? -9.658 8.348 22.143 1.00 98.31 205 THR A C 1
ATOM 1521 O O . THR A 1 205 ? -8.728 7.558 22.336 1.00 98.31 205 THR A O 1
ATOM 1524 N N . CYS A 1 206 ? -10.273 8.474 20.967 1.00 97.56 206 CYS A N 1
ATOM 1525 C CA . CYS A 1 206 ? -9.891 7.751 19.757 1.00 97.56 206 CYS A CA 1
ATOM 1526 C C . CYS A 1 206 ? -9.060 8.631 18.816 1.00 97.56 206 CYS A C 1
ATOM 1528 O O . CYS A 1 206 ? -9.392 9.789 18.581 1.00 97.56 206 CYS A O 1
ATOM 1530 N N . VAL A 1 207 ? -7.996 8.060 18.252 1.00 95.75 207 VAL A N 1
ATOM 1531 C CA . VAL A 1 207 ? -7.184 8.661 17.187 1.00 95.75 207 VAL A CA 1
ATOM 1532 C C . VAL A 1 207 ? -7.382 7.843 15.918 1.00 95.75 207 VAL A C 1
ATOM 1534 O O . VAL A 1 207 ? -7.220 6.621 15.932 1.00 95.75 207 VAL A O 1
ATOM 1537 N N . ASN A 1 208 ? -7.729 8.511 14.821 1.00 95.38 208 ASN A N 1
ATOM 1538 C CA . ASN A 1 208 ? -7.965 7.866 13.534 1.00 95.38 208 ASN A CA 1
ATOM 1539 C C . ASN A 1 208 ? -6.670 7.831 12.708 1.00 95.38 208 ASN A C 1
ATOM 1541 O O . ASN A 1 208 ? -5.957 8.831 12.635 1.00 95.38 208 ASN A O 1
ATOM 1545 N N . ILE A 1 209 ? -6.343 6.673 12.128 1.00 93.25 209 ILE A N 1
ATOM 1546 C CA . ILE A 1 209 ? -5.032 6.392 11.521 1.00 93.25 209 ILE A CA 1
ATOM 1547 C C . ILE A 1 209 ? -5.130 5.503 10.273 1.00 93.25 209 ILE A C 1
ATOM 1549 O O . ILE A 1 209 ? -5.965 4.592 10.199 1.00 93.25 209 ILE A O 1
ATOM 1553 N N . GLY A 1 210 ? -4.185 5.680 9.344 1.00 91.38 210 GLY A N 1
ATOM 1554 C CA . GLY A 1 210 ? -3.879 4.695 8.308 1.00 91.38 210 GLY A CA 1
ATOM 1555 C C . GLY A 1 210 ? -3.412 3.370 8.926 1.00 91.38 210 GLY A C 1
ATOM 1556 O O . GLY A 1 210 ? -2.660 3.332 9.902 1.00 91.38 210 GLY A O 1
ATOM 1557 N N . GLY A 1 211 ? -3.898 2.241 8.402 1.00 90.38 211 GLY A N 1
ATOM 1558 C CA . GLY A 1 211 ? -3.661 0.924 9.003 1.00 90.38 211 GLY A CA 1
ATOM 1559 C C . GLY A 1 211 ? -2.656 0.030 8.281 1.00 90.38 211 GLY A C 1
ATOM 1560 O O . GLY A 1 211 ? -2.199 -0.948 8.887 1.00 90.38 211 GLY A O 1
ATOM 1561 N N . ARG A 1 212 ? -2.317 0.363 7.033 1.00 94.75 212 ARG A N 1
ATOM 1562 C CA . ARG A 1 212 ? -1.111 -0.039 6.291 1.00 94.75 212 ARG A CA 1
ATOM 1563 C C . ARG A 1 212 ? -0.437 1.241 5.795 1.00 94.75 212 ARG A C 1
ATOM 1565 O O . ARG A 1 212 ? -1.126 2.220 5.541 1.00 94.75 212 ARG A O 1
ATOM 1572 N N . THR A 1 213 ? 0.887 1.229 5.667 1.00 97.88 213 THR A N 1
ATOM 1573 C CA . THR A 1 213 ? 1.677 2.402 5.264 1.00 97.88 213 THR A CA 1
ATOM 1574 C C . THR A 1 213 ? 2.818 1.965 4.352 1.00 97.88 213 THR A C 1
ATOM 1576 O O . THR A 1 213 ? 3.320 0.844 4.481 1.00 97.88 213 THR A O 1
ATOM 1579 N N . LEU A 1 214 ? 3.252 2.849 3.449 1.00 98.56 214 LEU A N 1
ATOM 1580 C CA . LEU A 1 214 ? 4.356 2.584 2.516 1.00 98.56 214 LEU A CA 1
ATOM 1581 C C . LEU A 1 214 ? 5.661 2.245 3.262 1.00 98.56 214 LEU A C 1
ATOM 1583 O O . LEU A 1 214 ? 6.426 1.382 2.827 1.00 98.56 214 LEU A O 1
ATOM 1587 N N . LYS A 1 215 ? 5.892 2.856 4.432 1.00 98.62 215 LYS A N 1
ATOM 1588 C CA . LYS A 1 215 ? 6.974 2.480 5.352 1.00 98.62 215 LYS A CA 1
ATOM 1589 C C . LYS A 1 215 ? 6.846 1.047 5.864 1.00 98.62 215 LYS A C 1
ATOM 1591 O O . LYS A 1 215 ? 7.797 0.267 5.773 1.00 98.62 215 LYS A O 1
ATOM 1596 N N . GLY A 1 216 ? 5.660 0.690 6.358 1.00 98.00 216 GLY A N 1
ATOM 1597 C CA . GLY A 1 216 ? 5.382 -0.599 6.992 1.00 98.00 216 GLY A CA 1
ATOM 1598 C C . GLY A 1 216 ? 5.581 -1.820 6.089 1.00 98.00 216 GLY A C 1
ATOM 1599 O O . GLY A 1 216 ? 5.699 -2.928 6.606 1.00 98.00 216 GLY A O 1
ATOM 1600 N N . PHE A 1 217 ? 5.638 -1.631 4.769 1.00 98.44 217 PHE A N 1
ATOM 1601 C CA . PHE A 1 217 ? 5.964 -2.675 3.795 1.00 98.44 217 PHE A CA 1
ATOM 1602 C C . PHE A 1 217 ? 7.444 -3.083 3.794 1.00 98.44 217 PHE A C 1
ATOM 1604 O O . PHE A 1 217 ? 7.751 -4.233 3.494 1.00 98.44 217 PHE A O 1
ATOM 1611 N N . SER A 1 218 ? 8.358 -2.181 4.169 1.00 98.44 218 SER A N 1
ATOM 1612 C CA . SER A 1 218 ? 9.791 -2.492 4.263 1.00 98.44 218 SER A CA 1
ATOM 1613 C C . SER A 1 218 ? 10.239 -2.752 5.702 1.00 98.44 218 SER A C 1
ATOM 1615 O O . SER A 1 218 ? 10.956 -3.721 5.935 1.00 98.44 218 SER A O 1
ATOM 1617 N N . THR A 1 219 ? 9.750 -1.994 6.692 1.00 98.44 219 THR A N 1
ATOM 1618 C CA . THR A 1 219 ? 10.179 -2.153 8.102 1.00 98.44 219 THR A CA 1
ATOM 1619 C C . THR A 1 219 ? 9.722 -3.451 8.774 1.00 98.44 219 THR A C 1
ATOM 1621 O O . THR A 1 219 ? 10.056 -3.683 9.929 1.00 98.44 219 THR A O 1
ATOM 1624 N N . LYS A 1 220 ? 8.929 -4.284 8.090 1.00 97.69 220 LYS A N 1
ATOM 1625 C CA . LYS A 1 220 ? 8.502 -5.614 8.561 1.00 97.69 220 LYS A CA 1
ATOM 1626 C C . LYS A 1 220 ? 9.218 -6.767 7.857 1.00 97.69 220 LYS A C 1
ATOM 1628 O O . LYS A 1 220 ? 8.957 -7.918 8.192 1.00 97.69 220 LYS A O 1
ATOM 1633 N N . ALA A 1 221 ? 10.062 -6.485 6.861 1.00 97.94 221 ALA A N 1
ATOM 1634 C CA . ALA A 1 221 ? 10.580 -7.507 5.954 1.00 97.94 221 ALA A CA 1
ATOM 1635 C C . ALA A 1 221 ? 11.405 -8.592 6.669 1.00 97.94 221 ALA A C 1
ATOM 1637 O O . ALA A 1 221 ? 11.337 -9.756 6.283 1.00 97.94 221 ALA A O 1
ATOM 1638 N N . GLU A 1 222 ? 12.094 -8.255 7.764 1.00 98.00 222 GLU A N 1
ATOM 1639 C CA . GLU A 1 222 ? 12.761 -9.260 8.595 1.00 98.00 222 GLU A CA 1
ATOM 1640 C C . GLU A 1 222 ? 11.755 -10.291 9.143 1.00 98.00 222 GLU A C 1
ATOM 1642 O O . GLU A 1 222 ? 11.910 -11.490 8.917 1.00 98.00 222 GLU A O 1
ATOM 1647 N N . ASP A 1 223 ? 10.681 -9.843 9.796 1.00 97.62 223 ASP A N 1
ATOM 1648 C CA . ASP A 1 223 ? 9.689 -10.731 10.411 1.00 97.62 223 ASP A CA 1
ATOM 1649 C C . ASP A 1 223 ? 8.888 -11.533 9.373 1.00 97.62 223 ASP A C 1
ATOM 1651 O O . ASP A 1 223 ? 8.667 -12.731 9.557 1.00 97.62 223 ASP A O 1
ATOM 1655 N N . VAL A 1 224 ? 8.466 -10.893 8.271 1.00 96.69 224 VAL A N 1
ATOM 1656 C CA . VAL A 1 224 ? 7.517 -11.486 7.303 1.00 96.69 224 VAL A CA 1
ATOM 1657 C C . VAL A 1 224 ? 8.146 -12.022 6.011 1.00 96.69 224 VAL A C 1
ATOM 1659 O O . VAL A 1 224 ? 7.408 -12.516 5.164 1.00 96.69 224 VAL A O 1
ATOM 1662 N N . MET A 1 225 ? 9.470 -11.911 5.831 1.00 97.62 225 MET A N 1
ATOM 1663 C CA . MET A 1 225 ? 10.194 -12.424 4.648 1.00 97.62 225 MET A CA 1
ATOM 1664 C C . MET A 1 225 ? 11.513 -13.153 4.984 1.00 97.62 225 MET A C 1
ATOM 1666 O O . MET A 1 225 ? 12.038 -13.883 4.136 1.00 97.62 225 MET A O 1
ATOM 1670 N N . TYR A 1 226 ? 12.038 -13.015 6.213 1.00 97.31 226 TYR A N 1
ATOM 1671 C CA . TYR A 1 226 ? 13.266 -13.690 6.668 1.00 97.31 226 TYR A CA 1
ATOM 1672 C C . TYR A 1 226 ? 13.074 -14.627 7.879 1.00 97.31 226 TYR A C 1
ATOM 1674 O O . TYR A 1 226 ? 13.628 -15.725 7.878 1.00 97.31 226 TYR A O 1
ATOM 1682 N N . LYS A 1 227 ? 12.255 -14.255 8.875 1.00 96.81 227 LYS A N 1
ATOM 1683 C CA . LYS A 1 227 ? 12.010 -15.029 10.113 1.00 96.81 227 LYS A CA 1
ATOM 1684 C C . LYS A 1 227 ? 10.727 -15.872 10.117 1.00 96.81 227 LYS A C 1
ATOM 1686 O O . LYS A 1 227 ? 10.539 -16.658 11.046 1.00 96.81 227 LYS A O 1
ATOM 1691 N N . CYS A 1 228 ? 9.827 -15.701 9.146 1.00 93.81 228 CYS A N 1
ATOM 1692 C CA . CYS A 1 228 ? 8.524 -16.370 9.158 1.00 93.81 228 CYS A CA 1
ATOM 1693 C C . CYS A 1 228 ? 8.634 -17.908 9.151 1.00 93.81 228 CYS A C 1
ATOM 1695 O O . CYS A 1 228 ? 9.465 -18.497 8.460 1.00 93.81 228 CYS A O 1
ATOM 1697 N N . SER A 1 229 ? 7.768 -18.569 9.920 1.00 91.50 229 SER A N 1
ATOM 1698 C CA . SER A 1 229 ? 7.772 -20.026 10.083 1.00 91.50 229 SER A CA 1
ATOM 1699 C C . SER A 1 229 ? 6.335 -20.562 10.010 1.00 91.50 229 SER A C 1
ATOM 1701 O O . SER A 1 229 ? 5.696 -20.758 11.049 1.00 91.50 229 SER A O 1
ATOM 1703 N N . PRO A 1 230 ? 5.771 -20.717 8.795 1.00 88.25 230 PRO A N 1
ATOM 1704 C CA . PRO A 1 230 ? 4.449 -21.305 8.602 1.00 88.25 230 PRO A CA 1
ATOM 1705 C C . PRO A 1 230 ? 4.449 -22.786 8.996 1.00 88.25 230 PRO A C 1
ATOM 1707 O O . PRO A 1 230 ? 5.441 -23.503 8.842 1.00 88.25 230 PRO A O 1
ATOM 1710 N N . VAL A 1 231 ? 3.309 -23.275 9.484 1.00 82.69 231 VAL A N 1
ATOM 1711 C CA . VAL A 1 231 ? 3.167 -24.683 9.870 1.00 82.69 231 VAL A CA 1
ATOM 1712 C C . VAL A 1 231 ? 2.901 -25.524 8.625 1.00 82.69 231 VAL A C 1
ATOM 1714 O O . VAL A 1 231 ? 1.817 -25.470 8.052 1.00 82.69 231 VAL A O 1
ATOM 1717 N N . ALA A 1 232 ? 3.882 -26.338 8.228 1.00 79.50 232 ALA A N 1
ATOM 1718 C CA . ALA A 1 232 ? 3.744 -27.256 7.103 1.00 79.50 232 ALA A CA 1
ATOM 1719 C C . ALA A 1 232 ? 2.548 -28.207 7.285 1.00 79.50 232 ALA A C 1
ATOM 1721 O O . ALA A 1 232 ? 2.511 -29.018 8.214 1.00 79.50 232 ALA A O 1
ATOM 1722 N N . GLY A 1 233 ? 1.585 -28.134 6.364 1.00 75.00 233 GLY A N 1
ATOM 1723 C CA . GLY A 1 233 ? 0.480 -29.085 6.292 1.00 75.00 233 GLY A CA 1
ATOM 1724 C C . GLY A 1 233 ? 0.944 -30.514 5.958 1.00 75.00 233 GLY A C 1
ATOM 1725 O O . GLY A 1 233 ? 2.051 -30.726 5.447 1.00 75.00 233 GLY A O 1
ATOM 1726 N N . PRO A 1 234 ? 0.099 -31.531 6.202 1.00 69.00 234 PRO A N 1
ATOM 1727 C CA . PRO A 1 234 ? 0.410 -32.897 5.802 1.00 69.00 234 PRO A CA 1
ATOM 1728 C C . PRO A 1 234 ? 0.579 -32.981 4.276 1.00 69.00 234 PRO A C 1
ATOM 1730 O O . PRO A 1 234 ? -0.291 -32.548 3.522 1.00 69.00 234 PRO A O 1
ATOM 1733 N N . ASN A 1 235 ? 1.671 -33.613 3.834 1.00 74.62 235 ASN A N 1
ATOM 1734 C CA . ASN A 1 235 ? 2.072 -33.788 2.427 1.00 74.62 235 ASN A CA 1
ATOM 1735 C C . ASN A 1 235 ? 2.641 -32.541 1.708 1.00 74.62 235 ASN A C 1
ATOM 1737 O O . ASN A 1 235 ? 2.747 -32.549 0.477 1.00 74.62 235 ASN A O 1
ATOM 1741 N N . VAL A 1 236 ? 3.084 -31.504 2.436 1.00 81.25 236 VAL A N 1
ATOM 1742 C CA . VAL A 1 236 ? 3.916 -30.440 1.839 1.00 81.25 236 VAL A CA 1
ATOM 1743 C C . VAL A 1 236 ? 5.216 -31.037 1.280 1.00 81.25 236 VAL A C 1
ATOM 1745 O O . VAL A 1 236 ? 5.987 -31.674 1.991 1.00 81.25 236 VAL A O 1
ATOM 1748 N N . THR A 1 237 ? 5.445 -30.839 -0.021 1.00 82.25 237 THR A N 1
ATOM 1749 C CA . THR A 1 237 ? 6.605 -31.361 -0.785 1.00 82.25 237 THR A CA 1
ATOM 1750 C C . THR A 1 237 ? 7.310 -30.281 -1.620 1.00 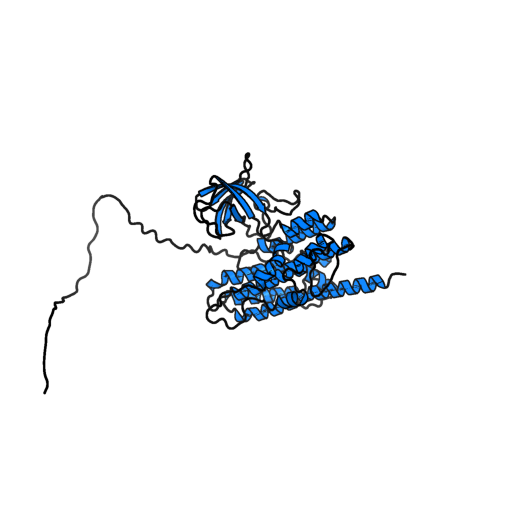82.25 237 THR A C 1
ATOM 1752 O O . THR A 1 237 ? 8.159 -30.576 -2.459 1.00 82.25 237 THR A O 1
ATOM 1755 N N . TRP A 1 238 ? 6.954 -29.016 -1.401 1.00 82.25 238 TRP A N 1
ATOM 1756 C CA . TRP A 1 238 ? 7.549 -27.827 -2.011 1.00 82.25 238 TRP A CA 1
ATOM 1757 C C . TRP A 1 238 ? 8.122 -26.928 -0.912 1.00 82.25 238 TRP A C 1
ATOM 1759 O O . TRP A 1 238 ? 7.767 -27.074 0.256 1.00 82.25 238 TRP A O 1
ATOM 1769 N N . LYS A 1 239 ? 8.999 -25.982 -1.274 1.00 84.56 239 LYS A N 1
ATOM 1770 C CA . LYS A 1 239 ? 9.438 -24.960 -0.319 1.00 84.56 239 LYS A CA 1
ATOM 1771 C C . LYS A 1 239 ? 8.244 -24.088 0.084 1.00 84.56 239 LYS A C 1
ATOM 1773 O O . LYS A 1 239 ? 7.583 -23.520 -0.789 1.00 84.56 239 LYS A O 1
ATOM 1778 N N . ILE A 1 240 ? 8.056 -23.958 1.389 1.00 88.44 240 ILE A N 1
ATOM 1779 C CA . ILE A 1 240 ? 7.269 -22.924 2.063 1.00 88.44 240 ILE A CA 1
ATOM 1780 C C . ILE A 1 240 ? 8.178 -22.221 3.076 1.00 88.44 240 ILE A C 1
ATOM 1782 O O . ILE A 1 240 ? 9.234 -22.764 3.423 1.00 88.44 240 ILE A O 1
ATOM 1786 N N . GLY A 1 241 ? 7.769 -21.060 3.567 1.00 88.38 241 GLY A N 1
ATOM 1787 C CA . GLY A 1 241 ? 8.398 -20.385 4.691 1.00 88.38 241 GLY A CA 1
ATOM 1788 C C . GLY A 1 241 ? 9.685 -19.634 4.372 1.00 88.38 241 GLY A C 1
ATOM 1789 O O . GLY A 1 241 ? 10.301 -19.746 3.300 1.00 88.38 241 GLY A O 1
ATOM 1790 N N . CYS A 1 242 ? 10.094 -18.848 5.363 1.00 93.75 242 CYS A N 1
ATOM 1791 C CA .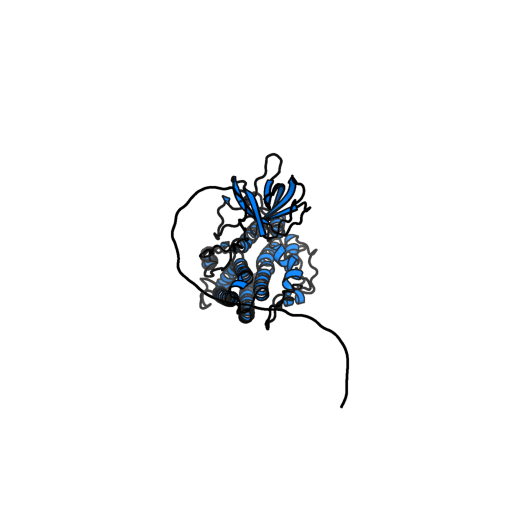 CYS A 1 242 ? 11.239 -17.970 5.268 1.00 93.75 242 CYS A CA 1
ATOM 1792 C C . CYS A 1 242 ? 12.572 -18.712 5.530 1.00 93.75 242 CYS A C 1
ATOM 1794 O O . CYS A 1 242 ? 12.591 -19.777 6.151 1.00 93.75 242 CYS A O 1
ATOM 1796 N N . PRO A 1 243 ? 13.710 -18.170 5.056 1.00 96.00 243 PRO A N 1
ATOM 1797 C CA . PRO A 1 243 ? 13.827 -16.944 4.270 1.00 96.00 243 PRO A CA 1
ATOM 1798 C C . PRO A 1 243 ? 13.344 -17.121 2.826 1.00 96.00 243 PRO A C 1
ATOM 1800 O O . PRO A 1 243 ? 13.718 -18.079 2.138 1.00 96.00 243 PRO A O 1
ATOM 1803 N N . TYR A 1 244 ? 12.513 -16.194 2.343 1.00 96.19 244 TYR A N 1
ATOM 1804 C CA . TYR A 1 244 ? 11.975 -16.251 0.985 1.00 96.19 244 TYR A CA 1
ATOM 1805 C C . TYR A 1 244 ? 13.094 -16.067 -0.043 1.00 96.19 244 TYR A C 1
ATOM 1807 O O . TYR A 1 244 ? 13.865 -15.111 -0.009 1.00 96.19 244 TYR A O 1
ATOM 1815 N N . SER A 1 245 ? 13.184 -16.995 -0.996 1.00 93.62 245 SER A N 1
ATOM 1816 C CA . SER A 1 245 ? 14.233 -17.004 -2.034 1.00 93.62 245 SER A CA 1
ATOM 1817 C C . SER A 1 245 ? 14.108 -15.850 -3.036 1.00 93.62 245 SER A C 1
ATOM 1819 O O . SER A 1 245 ? 15.055 -15.557 -3.756 1.00 93.62 245 SER A O 1
ATOM 1821 N N . SER A 1 246 ? 12.943 -15.210 -3.074 1.00 93.31 246 SER A N 1
ATOM 1822 C CA . SER A 1 246 ? 12.640 -13.993 -3.824 1.00 93.31 246 SER A CA 1
ATOM 1823 C C . SER A 1 246 ? 13.118 -12.714 -3.108 1.00 93.31 246 SER A C 1
ATOM 1825 O O . SER A 1 246 ? 13.498 -11.752 -3.772 1.00 93.31 246 SER A O 1
ATOM 1827 N N . TYR A 1 247 ? 13.175 -12.729 -1.771 1.00 97.19 247 TYR A N 1
ATOM 1828 C CA . TYR A 1 247 ? 13.651 -11.628 -0.922 1.00 97.19 247 TYR A CA 1
ATOM 1829 C C . TYR A 1 247 ? 15.164 -11.684 -0.646 1.00 97.19 247 TYR A C 1
ATOM 1831 O O . TYR A 1 247 ? 15.837 -10.653 -0.682 1.00 97.19 247 TYR A O 1
ATOM 1839 N N . MET A 1 248 ? 15.719 -12.882 -0.418 1.00 97.12 248 MET A N 1
ATOM 1840 C CA . MET A 1 248 ? 17.123 -13.082 -0.017 1.00 97.12 248 MET A CA 1
ATOM 1841 C C . MET A 1 248 ? 18.170 -12.296 -0.827 1.00 97.12 248 MET A C 1
ATOM 1843 O O . MET A 1 248 ? 19.029 -11.693 -0.186 1.00 97.12 248 MET A O 1
ATOM 1847 N N . PRO A 1 249 ? 18.113 -12.201 -2.174 1.00 97.31 249 PRO A N 1
ATOM 1848 C CA . PRO A 1 249 ? 19.112 -11.452 -2.943 1.00 97.31 249 PRO A CA 1
ATOM 1849 C C . PRO A 1 249 ? 19.218 -9.967 -2.561 1.00 97.31 249 PRO A C 1
ATOM 1851 O O . PRO A 1 249 ? 20.288 -9.373 -2.680 1.00 97.31 249 PRO A O 1
ATOM 1854 N N . PHE A 1 250 ? 18.129 -9.361 -2.076 1.00 97.19 250 PHE A N 1
ATOM 1855 C CA . PHE A 1 250 ? 18.109 -7.964 -1.642 1.00 97.19 250 PHE A CA 1
ATOM 1856 C C . PHE A 1 250 ? 18.798 -7.805 -0.283 1.00 97.19 250 PHE A C 1
ATOM 1858 O O . PHE A 1 250 ? 19.654 -6.934 -0.134 1.00 97.19 250 PHE A O 1
ATOM 1865 N N . TYR A 1 251 ? 18.506 -8.692 0.673 1.00 97.69 251 TYR A N 1
ATOM 1866 C CA . TYR A 1 251 ? 19.202 -8.727 1.962 1.00 97.69 251 TYR A CA 1
ATOM 1867 C C . TYR A 1 251 ? 20.692 -9.085 1.804 1.00 97.69 251 TYR A C 1
ATOM 1869 O O . TYR A 1 251 ? 21.553 -8.431 2.384 1.00 97.69 251 TYR A O 1
ATOM 1877 N N . GLU A 1 252 ? 21.035 -10.061 0.959 1.00 98.12 252 GLU A N 1
ATOM 1878 C CA . GLU A 1 252 ? 22.428 -10.437 0.681 1.00 98.12 252 GLU A CA 1
ATOM 1879 C C . GLU A 1 252 ? 23.233 -9.299 0.036 1.00 98.12 252 GLU A C 1
ATOM 1881 O O . GLU A 1 252 ? 24.438 -9.182 0.292 1.00 98.12 252 GLU A O 1
ATOM 1886 N N . TYR A 1 253 ? 22.583 -8.450 -0.766 1.00 97.88 253 TYR A N 1
ATOM 1887 C CA . TYR A 1 253 ? 23.185 -7.257 -1.353 1.00 97.88 253 TYR A CA 1
ATOM 1888 C C . TYR A 1 253 ? 23.317 -6.123 -0.327 1.00 97.88 253 TYR A C 1
ATOM 1890 O O . TYR A 1 253 ? 24.438 -5.736 0.007 1.00 97.88 253 TYR A O 1
ATOM 1898 N N . TYR A 1 254 ? 22.203 -5.607 0.201 1.00 97.56 254 TYR A N 1
ATOM 1899 C CA . TYR A 1 254 ? 22.201 -4.423 1.069 1.00 97.56 254 TYR A CA 1
ATOM 1900 C C . TYR A 1 254 ? 22.734 -4.698 2.481 1.00 97.56 254 TYR A C 1
ATOM 1902 O O . TYR A 1 254 ? 23.266 -3.787 3.104 1.00 97.56 254 TYR A O 1
ATOM 1910 N N . GLY A 1 255 ? 22.639 -5.931 2.984 1.00 97.25 255 GLY A N 1
ATOM 1911 C CA . GLY A 1 255 ? 22.974 -6.299 4.368 1.00 97.25 255 GLY A CA 1
ATOM 1912 C C . GLY A 1 255 ? 21.920 -5.894 5.406 1.00 97.25 255 GLY A C 1
ATOM 1913 O O . GLY A 1 255 ? 22.088 -6.191 6.581 1.00 97.25 255 GLY A O 1
ATOM 1914 N N . GLU A 1 256 ? 20.843 -5.241 4.971 1.00 96.94 256 GLU A N 1
ATOM 1915 C CA . GLU A 1 256 ? 19.850 -4.567 5.808 1.00 96.94 256 GLU A CA 1
ATOM 1916 C C . GLU A 1 256 ? 18.444 -5.040 5.438 1.00 96.94 256 GLU A C 1
ATOM 1918 O O . GLU A 1 256 ? 18.095 -5.108 4.255 1.00 96.94 256 GLU A O 1
ATOM 1923 N N . PHE A 1 257 ? 17.620 -5.382 6.432 1.00 97.81 257 PHE A N 1
ATOM 1924 C CA . PHE A 1 257 ? 16.307 -5.973 6.160 1.00 97.81 257 PHE A CA 1
ATOM 1925 C C . PHE A 1 257 ? 15.298 -4.949 5.626 1.00 97.81 257 PHE A C 1
ATOM 1927 O O . PHE A 1 257 ? 14.570 -5.228 4.669 1.00 97.81 257 PHE A O 1
ATOM 1934 N N . ASP A 1 258 ? 15.279 -3.743 6.196 1.00 97.75 258 ASP A N 1
ATOM 1935 C CA . ASP A 1 258 ? 14.405 -2.647 5.781 1.00 97.75 258 ASP A CA 1
ATOM 1936 C C . ASP A 1 258 ? 15.091 -1.687 4.791 1.00 97.75 258 ASP A C 1
ATOM 1938 O O . ASP A 1 258 ? 14.806 -0.489 4.773 1.00 97.75 258 ASP A O 1
ATOM 1942 N N . TYR A 1 259 ? 15.970 -2.216 3.927 1.00 97.69 259 TYR A N 1
ATOM 1943 C CA . TYR A 1 259 ? 16.776 -1.448 2.966 1.00 97.69 259 TYR A CA 1
ATOM 1944 C C . TYR A 1 259 ? 15.985 -0.368 2.208 1.00 97.69 259 TYR A C 1
ATOM 1946 O O . TYR A 1 259 ? 16.457 0.754 2.035 1.00 97.69 259 TYR A O 1
ATOM 1954 N N . ALA A 1 260 ? 14.754 -0.670 1.791 1.00 98.12 260 ALA A N 1
ATOM 1955 C CA . ALA A 1 260 ? 13.915 0.269 1.061 1.00 98.12 260 ALA A CA 1
ATOM 1956 C C . ALA A 1 260 ? 13.398 1.413 1.959 1.00 98.12 260 ALA A C 1
ATOM 1958 O O . ALA A 1 260 ? 13.364 2.564 1.524 1.00 98.12 260 ALA A O 1
ATOM 1959 N N . ASN A 1 261 ? 13.075 1.144 3.232 1.00 98.38 261 ASN A N 1
ATOM 1960 C CA . ASN A 1 261 ? 12.805 2.192 4.223 1.00 98.38 261 ASN A CA 1
ATOM 1961 C C . ASN A 1 261 ? 14.042 3.036 4.542 1.00 98.38 261 ASN A C 1
ATOM 1963 O O . ASN A 1 261 ? 13.905 4.253 4.665 1.00 98.38 261 ASN A O 1
ATOM 1967 N N . GLN A 1 262 ? 15.228 2.434 4.623 1.00 98.06 262 GLN A N 1
ATOM 1968 C CA . GLN A 1 262 ? 16.478 3.172 4.806 1.00 98.06 262 GLN A CA 1
ATOM 1969 C C . GLN A 1 262 ? 16.718 4.143 3.631 1.00 98.06 262 GLN A C 1
ATOM 1971 O O . GLN A 1 262 ? 16.886 5.340 3.857 1.00 98.06 262 GLN A O 1
ATOM 1976 N N . ILE A 1 263 ? 16.592 3.686 2.375 1.00 98.25 263 ILE A N 1
ATOM 1977 C CA . ILE A 1 263 ? 16.691 4.541 1.170 1.00 98.25 263 ILE A CA 1
ATOM 1978 C C . ILE A 1 263 ? 15.658 5.678 1.190 1.00 98.25 263 ILE A C 1
ATOM 1980 O O . ILE A 1 263 ? 16.007 6.842 0.988 1.00 98.25 263 ILE A O 1
ATOM 1984 N N . VAL A 1 264 ? 14.380 5.362 1.428 1.00 98.56 264 VAL A N 1
ATOM 1985 C CA . VAL A 1 264 ? 13.292 6.352 1.377 1.00 98.56 264 VAL A CA 1
ATOM 1986 C C . VAL A 1 264 ? 13.390 7.364 2.524 1.00 98.56 264 VAL A C 1
ATOM 1988 O O . VAL A 1 264 ? 13.199 8.558 2.297 1.00 98.56 264 VAL A O 1
ATOM 1991 N N . THR A 1 265 ? 13.749 6.930 3.735 1.00 98.38 265 THR A N 1
ATOM 1992 C CA . THR A 1 265 ? 13.944 7.826 4.889 1.00 98.38 265 THR A CA 1
ATOM 1993 C C . THR A 1 265 ? 15.150 8.744 4.679 1.00 98.38 265 THR A C 1
ATOM 1995 O O . THR A 1 265 ? 15.076 9.937 4.978 1.00 98.38 265 THR A O 1
ATOM 1998 N N . ALA A 1 266 ? 16.243 8.227 4.116 1.00 98.12 266 ALA A N 1
ATOM 1999 C CA . ALA A 1 266 ? 17.424 9.010 3.770 1.00 98.12 266 ALA A CA 1
ATOM 2000 C C . ALA A 1 266 ? 17.111 10.096 2.718 1.00 98.12 266 ALA A C 1
ATOM 2002 O O . ALA A 1 266 ? 17.438 11.269 2.914 1.00 98.12 266 ALA A O 1
ATOM 2003 N N . ALA A 1 267 ? 16.376 9.743 1.656 1.00 98.38 267 ALA A N 1
ATOM 2004 C CA . ALA A 1 267 ? 15.926 10.688 0.632 1.00 98.38 267 ALA A CA 1
ATOM 2005 C C . ALA A 1 267 ? 14.967 11.762 1.188 1.00 98.38 267 ALA A C 1
ATOM 2007 O O . ALA A 1 267 ? 15.195 12.958 0.975 1.00 98.38 267 ALA A O 1
ATOM 2008 N N . LEU A 1 268 ? 13.946 11.359 1.960 1.00 98.50 268 LEU A N 1
ATOM 2009 C CA . LEU A 1 268 ? 13.015 12.274 2.635 1.00 98.50 268 LEU A CA 1
ATOM 2010 C C . LEU A 1 268 ? 13.740 13.254 3.564 1.00 98.50 268 LEU A C 1
ATOM 2012 O O . LEU A 1 268 ? 13.450 14.444 3.529 1.00 98.50 268 LEU A O 1
ATOM 2016 N N . THR A 1 269 ? 14.707 12.786 4.356 1.00 97.88 269 THR A N 1
ATOM 2017 C CA . THR A 1 269 ? 15.437 13.633 5.319 1.00 97.88 269 THR A CA 1
ATOM 2018 C C . THR A 1 269 ? 16.594 14.432 4.713 1.00 97.88 269 THR A C 1
ATOM 2020 O O . THR A 1 269 ? 17.114 15.319 5.384 1.00 97.88 269 THR A O 1
ATOM 2023 N N . GLY A 1 270 ? 17.025 14.133 3.481 1.00 97.56 270 GLY A N 1
ATOM 2024 C CA . GLY A 1 270 ? 18.244 14.722 2.905 1.00 97.56 270 GLY A CA 1
ATOM 2025 C C . GLY A 1 270 ? 19.512 14.320 3.671 1.00 97.56 270 GLY A C 1
ATOM 2026 O O . GLY A 1 270 ? 20.478 15.079 3.726 1.00 97.56 270 GLY A O 1
ATOM 2027 N N . SER A 1 271 ? 19.496 13.151 4.318 1.00 96.00 271 SER A N 1
ATOM 2028 C CA . SER A 1 271 ? 20.539 12.706 5.245 1.00 96.00 271 SER A CA 1
ATOM 2029 C C . SER A 1 271 ? 20.936 11.255 4.995 1.00 96.00 271 SER A C 1
ATOM 2031 O O . SER A 1 271 ? 20.158 10.475 4.457 1.00 96.00 271 SER A O 1
ATOM 2033 N N . ASN A 1 272 ? 22.127 10.862 5.448 1.00 93.12 272 ASN A N 1
ATOM 2034 C CA . ASN A 1 272 ? 22.590 9.472 5.366 1.00 93.12 272 ASN A CA 1
ATOM 2035 C C . ASN A 1 272 ? 22.413 8.723 6.702 1.00 93.12 272 ASN A C 1
ATOM 2037 O O . ASN A 1 272 ? 22.933 7.625 6.861 1.00 93.12 272 ASN A O 1
ATOM 2041 N N . ALA A 1 273 ? 21.694 9.304 7.673 1.00 90.94 273 ALA A N 1
ATOM 2042 C CA . ALA A 1 273 ? 21.631 8.822 9.060 1.00 90.94 273 ALA A CA 1
ATOM 2043 C C . ALA A 1 273 ? 20.970 7.439 9.236 1.00 90.94 273 ALA A C 1
ATOM 2045 O O . ALA A 1 273 ? 21.022 6.868 10.321 1.00 90.94 273 ALA A O 1
ATOM 2046 N N . THR A 1 274 ? 20.344 6.915 8.180 1.00 86.38 274 THR A N 1
ATOM 2047 C CA . THR A 1 274 ? 19.693 5.598 8.136 1.00 86.38 274 THR A CA 1
ATOM 2048 C C . THR A 1 274 ? 20.361 4.623 7.163 1.00 86.38 274 THR A C 1
ATOM 2050 O O . THR A 1 274 ? 19.829 3.543 6.973 1.00 86.38 274 THR A O 1
ATOM 2053 N N . LEU A 1 275 ? 21.495 4.970 6.535 1.00 91.31 275 LEU A N 1
ATOM 2054 C CA . LEU A 1 275 ? 22.138 4.145 5.503 1.00 91.31 275 LEU A CA 1
ATOM 2055 C C . LEU A 1 275 ? 23.345 3.370 6.062 1.00 91.31 275 LEU A C 1
ATOM 2057 O O . LEU A 1 275 ? 24.447 3.915 6.134 1.00 91.31 275 LEU A O 1
ATOM 2061 N N . SER A 1 276 ? 23.163 2.091 6.400 1.00 89.38 276 SER A N 1
ATOM 2062 C CA . SER A 1 276 ? 24.223 1.199 6.920 1.00 89.38 276 SER A CA 1
ATOM 2063 C C . SER A 1 276 ? 24.664 0.095 5.940 1.00 89.38 276 SER A C 1
ATOM 2065 O O . SER A 1 276 ? 25.285 -0.890 6.337 1.00 89.38 276 SER A O 1
ATOM 2067 N N . PHE A 1 277 ? 24.380 0.253 4.641 1.00 95.44 277 PHE A N 1
ATOM 2068 C CA . PHE A 1 277 ? 24.488 -0.840 3.669 1.00 95.44 277 PHE A CA 1
ATOM 2069 C C . PHE A 1 277 ? 25.887 -1.429 3.437 1.00 95.44 277 PHE A C 1
ATOM 2071 O O . PHE A 1 277 ? 26.883 -0.731 3.250 1.00 95.44 277 PHE A O 1
ATOM 2078 N N . LYS A 1 278 ? 25.889 -2.754 3.263 1.00 96.06 278 LYS A N 1
ATOM 2079 C CA . LYS A 1 278 ? 26.992 -3.596 2.780 1.00 96.06 278 LYS A CA 1
ATOM 2080 C C . LYS A 1 278 ? 27.368 -3.324 1.313 1.00 96.06 278 LYS A C 1
ATOM 2082 O O . LYS A 1 278 ? 28.543 -3.393 0.969 1.00 96.06 278 LYS A O 1
ATOM 2087 N N . ASN A 1 279 ? 26.390 -3.044 0.445 1.00 95.69 279 ASN A N 1
ATOM 2088 C CA . ASN A 1 279 ? 26.581 -2.679 -0.968 1.00 95.69 279 ASN A CA 1
ATOM 2089 C C . ASN A 1 279 ? 25.568 -1.606 -1.396 1.00 95.69 279 ASN A C 1
ATOM 2091 O O . ASN A 1 279 ? 24.563 -1.384 -0.728 1.00 95.69 279 ASN A O 1
ATOM 2095 N N . GLY A 1 280 ? 25.799 -0.968 -2.548 1.00 88.38 280 GLY A N 1
ATOM 2096 C CA . GLY A 1 280 ? 24.881 0.044 -3.086 1.00 88.38 280 GLY A CA 1
ATOM 2097 C C . GLY A 1 280 ? 24.947 1.381 -2.347 1.00 88.38 280 GLY A C 1
ATOM 2098 O O . GLY A 1 280 ? 23.925 2.049 -2.203 1.00 88.38 280 GLY A O 1
ATOM 2099 N N . GLY A 1 281 ? 26.135 1.752 -1.857 1.00 85.62 281 GLY A N 1
ATOM 2100 C CA . GLY A 1 281 ? 26.367 3.005 -1.139 1.00 85.62 281 GLY A CA 1
ATOM 2101 C C . GLY A 1 281 ? 25.893 4.228 -1.930 1.00 85.62 281 GLY A C 1
ATOM 2102 O O . GLY A 1 281 ? 26.195 4.378 -3.114 1.00 85.62 281 GLY A O 1
ATOM 2103 N N . MET A 1 282 ? 25.142 5.097 -1.258 1.00 90.75 282 MET A N 1
ATOM 2104 C CA . MET A 1 282 ? 24.507 6.288 -1.821 1.00 90.75 282 MET A CA 1
ATOM 2105 C C . MET A 1 282 ? 24.506 7.423 -0.790 1.00 90.75 282 MET A C 1
ATOM 2107 O O . MET A 1 282 ? 24.736 7.184 0.394 1.00 90.75 282 MET A O 1
ATOM 2111 N N . SER A 1 283 ? 24.255 8.657 -1.232 1.00 94.06 283 SER A N 1
ATOM 2112 C CA . SER A 1 283 ? 24.201 9.831 -0.357 1.00 94.06 283 SER A CA 1
ATOM 2113 C C . SER A 1 283 ? 23.070 10.767 -0.762 1.00 94.06 283 SER A C 1
ATOM 2115 O O . SER A 1 283 ? 22.919 11.069 -1.944 1.00 94.06 283 SER A O 1
ATOM 2117 N N . PHE A 1 284 ? 22.328 11.265 0.227 1.00 96.19 284 PHE A N 1
ATOM 2118 C CA . PHE A 1 284 ? 21.339 12.337 0.071 1.00 96.19 284 PHE A CA 1
ATOM 2119 C C . PHE A 1 284 ? 21.764 13.637 0.762 1.00 96.19 284 PHE A C 1
ATOM 2121 O O . PHE A 1 284 ? 21.166 14.681 0.509 1.00 96.19 284 PHE A O 1
ATOM 2128 N N . VAL A 1 285 ? 22.838 13.603 1.562 1.00 96.44 285 VAL A N 1
ATOM 2129 C CA . VAL A 1 285 ? 23.509 14.813 2.060 1.00 96.44 285 VAL A CA 1
ATOM 2130 C C . VAL A 1 285 ? 23.996 15.634 0.866 1.00 96.44 285 VAL A C 1
ATOM 2132 O O . VAL A 1 285 ? 24.824 15.162 0.086 1.00 96.44 285 VAL A O 1
ATOM 2135 N N . GLY A 1 286 ? 23.466 16.852 0.724 1.00 95.06 286 GLY A N 1
ATOM 2136 C CA . GLY A 1 286 ? 23.774 17.758 -0.387 1.00 95.06 286 GLY A CA 1
ATOM 2137 C C . GLY A 1 286 ? 23.146 17.379 -1.735 1.00 95.06 286 GLY A C 1
ATOM 2138 O O . GLY A 1 286 ? 23.470 18.009 -2.737 1.00 95.06 286 GLY A O 1
ATOM 2139 N N . ALA A 1 287 ? 22.266 16.373 -1.789 1.00 96.12 287 ALA A N 1
ATOM 2140 C CA . ALA A 1 287 ? 21.561 16.014 -3.016 1.00 96.12 287 ALA A CA 1
ATOM 2141 C C . ALA A 1 287 ? 20.404 16.984 -3.298 1.00 96.12 287 ALA A C 1
ATOM 2143 O O . ALA A 1 287 ? 19.649 17.339 -2.393 1.00 96.12 287 ALA A O 1
ATOM 2144 N N . GLU A 1 288 ? 20.234 17.362 -4.567 1.00 96.31 288 GLU A N 1
ATOM 2145 C CA . GLU A 1 288 ? 19.149 18.244 -5.001 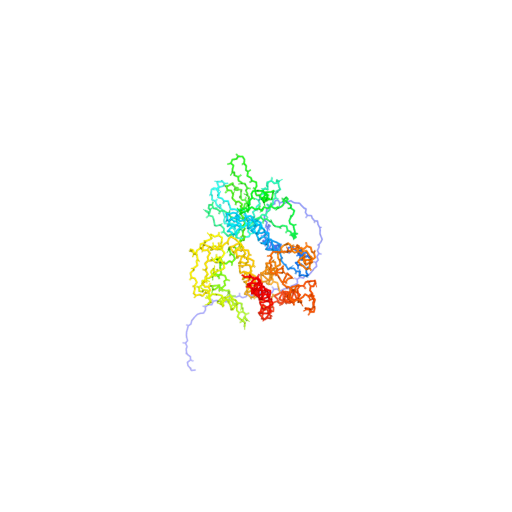1.00 96.31 288 GLU A CA 1
ATOM 2146 C C . GLU A 1 288 ? 17.761 17.682 -4.667 1.00 96.31 288 GLU A C 1
ATOM 2148 O O . GLU A 1 288 ? 17.509 16.474 -4.744 1.00 96.31 288 GLU A O 1
ATOM 2153 N N . ASP A 1 289 ? 16.816 18.583 -4.410 1.00 97.12 289 ASP A N 1
ATOM 2154 C CA . ASP A 1 289 ? 15.427 18.236 -4.114 1.00 97.12 289 ASP A CA 1
ATOM 2155 C C . ASP A 1 289 ? 14.756 17.430 -5.236 1.00 97.12 289 ASP A C 1
ATOM 2157 O O . ASP A 1 289 ? 13.949 16.546 -4.954 1.00 97.12 289 ASP A O 1
ATOM 2161 N N . VAL A 1 290 ? 15.143 17.642 -6.501 1.00 96.00 290 VAL A N 1
ATOM 2162 C CA . VAL A 1 290 ? 14.700 16.828 -7.650 1.00 96.00 290 VAL A CA 1
ATOM 2163 C C . VAL A 1 290 ? 15.158 15.371 -7.514 1.00 96.00 290 VAL A C 1
ATOM 2165 O O . VAL A 1 290 ? 14.366 14.451 -7.735 1.00 96.00 290 VAL A O 1
ATOM 2168 N N . ALA A 1 291 ? 16.414 15.144 -7.116 1.00 95.06 291 ALA A N 1
ATOM 2169 C CA . ALA A 1 291 ? 16.976 13.808 -6.935 1.00 95.06 291 ALA A CA 1
ATOM 2170 C C . ALA A 1 291 ? 16.362 13.101 -5.716 1.00 95.06 291 ALA A C 1
ATOM 2172 O O . ALA A 1 291 ? 15.949 11.942 -5.820 1.00 95.06 291 ALA A O 1
ATOM 2173 N N . ARG A 1 292 ? 16.218 13.816 -4.590 1.00 98.12 292 ARG A N 1
ATOM 2174 C CA . ARG A 1 292 ? 15.524 13.332 -3.383 1.00 98.12 292 ARG A CA 1
ATOM 2175 C C . ARG A 1 292 ? 14.078 12.931 -3.694 1.00 98.12 292 ARG A C 1
ATOM 2177 O O . ARG A 1 292 ? 13.670 11.817 -3.385 1.00 98.12 292 ARG A O 1
ATOM 2184 N N . LYS A 1 293 ? 13.332 13.793 -4.392 1.00 98.25 293 LYS A N 1
ATOM 2185 C CA . LYS A 1 293 ? 11.937 13.590 -4.828 1.00 98.25 293 LYS A CA 1
ATOM 2186 C C . LYS A 1 293 ? 11.770 12.352 -5.689 1.00 98.25 293 LYS A C 1
ATOM 2188 O O . LYS A 1 293 ? 10.935 11.500 -5.390 1.00 98.25 293 LYS A O 1
ATOM 2193 N N . GLU A 1 294 ? 12.573 12.241 -6.744 1.00 96.56 294 GLU A N 1
ATOM 2194 C CA . GLU A 1 294 ? 12.530 11.093 -7.647 1.00 96.56 294 GLU A CA 1
ATOM 2195 C C . GLU A 1 294 ? 12.969 9.798 -6.947 1.00 96.56 294 GLU A C 1
ATOM 2197 O O . GLU A 1 294 ? 12.461 8.739 -7.312 1.00 96.56 294 GLU A O 1
ATOM 2202 N N . MET A 1 295 ? 13.846 9.853 -5.935 1.00 97.00 295 MET A N 1
ATOM 2203 C CA . MET A 1 295 ? 14.188 8.681 -5.125 1.00 97.00 295 MET A CA 1
ATOM 2204 C C . MET A 1 295 ? 13.054 8.284 -4.176 1.00 97.00 295 MET A C 1
ATOM 2206 O O . MET A 1 295 ? 12.615 7.141 -4.237 1.00 97.00 295 MET A O 1
ATOM 2210 N N . THR A 1 296 ? 12.520 9.199 -3.359 1.00 98.62 296 THR A N 1
ATOM 2211 C CA . THR A 1 296 ? 11.396 8.916 -2.445 1.00 98.62 296 THR A CA 1
ATOM 2212 C C . THR A 1 296 ? 10.208 8.324 -3.203 1.00 98.62 296 THR A C 1
ATOM 2214 O O . THR A 1 296 ? 9.697 7.264 -2.837 1.00 98.62 296 THR A O 1
ATOM 2217 N N . LYS A 1 297 ? 9.815 8.959 -4.316 1.00 98.25 297 LYS A N 1
ATOM 2218 C CA . LYS A 1 297 ? 8.715 8.527 -5.189 1.00 98.25 297 LYS A CA 1
ATOM 2219 C C . LYS A 1 297 ? 8.915 7.125 -5.776 1.00 98.25 297 LYS A C 1
ATOM 2221 O O . LYS A 1 297 ? 7.951 6.375 -5.902 1.00 98.25 297 LYS A O 1
ATOM 2226 N N . LYS A 1 298 ? 10.142 6.769 -6.172 1.00 97.38 298 LYS A N 1
ATOM 2227 C CA . LYS A 1 298 ? 10.443 5.466 -6.794 1.00 97.38 298 LYS A CA 1
ATOM 2228 C C . LYS A 1 298 ? 10.741 4.379 -5.769 1.00 97.38 298 LYS A C 1
ATOM 2230 O O . LYS A 1 298 ? 10.379 3.237 -6.009 1.00 97.38 298 LYS A O 1
ATOM 2235 N N . GLY A 1 299 ? 11.366 4.706 -4.640 1.00 98.00 299 GLY A N 1
ATOM 2236 C CA . GLY A 1 299 ? 11.621 3.761 -3.554 1.00 98.00 299 GLY A CA 1
ATOM 2237 C C . GLY A 1 299 ? 10.312 3.239 -2.967 1.00 98.00 299 GLY A C 1
ATOM 2238 O O . GLY A 1 299 ? 10.092 2.034 -2.921 1.00 98.00 299 GLY A O 1
ATOM 2239 N N . THR A 1 300 ? 9.380 4.139 -2.653 1.00 98.81 300 THR A N 1
ATOM 2240 C CA . THR A 1 300 ? 8.030 3.776 -2.189 1.00 98.81 300 THR A CA 1
ATOM 2241 C C . THR A 1 300 ? 7.299 2.845 -3.167 1.00 98.81 300 THR A C 1
ATOM 2243 O O . THR A 1 300 ? 6.965 1.719 -2.799 1.00 98.81 300 THR A O 1
ATOM 2246 N N . ALA A 1 301 ? 7.114 3.245 -4.427 1.00 98.44 301 ALA A N 1
ATOM 2247 C CA . ALA A 1 301 ? 6.365 2.443 -5.400 1.00 98.44 301 ALA A CA 1
ATOM 2248 C C . ALA A 1 301 ? 7.109 1.188 -5.910 1.00 98.44 301 ALA A C 1
ATOM 2250 O O . ALA A 1 301 ? 6.480 0.169 -6.185 1.00 98.44 301 ALA A O 1
ATOM 2251 N N . TYR A 1 302 ? 8.436 1.239 -6.068 1.00 97.88 302 TYR A N 1
ATOM 2252 C CA . TYR A 1 302 ? 9.211 0.230 -6.813 1.00 97.88 302 TYR A CA 1
ATOM 2253 C C . TYR A 1 302 ? 10.267 -0.510 -5.978 1.00 97.88 302 TYR A C 1
ATOM 2255 O O . TYR A 1 302 ? 10.955 -1.378 -6.509 1.00 97.88 302 TYR A O 1
ATOM 2263 N N . MET A 1 303 ? 10.382 -0.211 -4.681 1.00 98.00 303 MET A N 1
ATOM 2264 C CA . MET A 1 303 ? 11.117 -1.031 -3.712 1.00 98.00 303 MET A CA 1
ATOM 2265 C C . MET A 1 303 ? 10.179 -1.504 -2.594 1.00 98.00 303 MET A C 1
ATOM 2267 O O . MET A 1 303 ? 9.999 -2.710 -2.446 1.00 98.00 303 MET A O 1
ATOM 2271 N N . ASN A 1 304 ? 9.517 -0.591 -1.866 1.00 98.69 304 ASN A N 1
ATOM 2272 C CA . ASN A 1 304 ? 8.612 -0.946 -0.765 1.00 98.69 304 ASN A CA 1
ATOM 2273 C C . ASN A 1 304 ? 7.400 -1.746 -1.273 1.00 98.69 304 ASN A C 1
ATOM 2275 O O . ASN A 1 304 ? 7.220 -2.891 -0.869 1.00 98.69 304 ASN A O 1
ATOM 2279 N N . VAL A 1 305 ? 6.586 -1.177 -2.173 1.00 98.81 305 VAL A N 1
ATOM 2280 C CA . VAL A 1 305 ? 5.399 -1.874 -2.710 1.00 98.81 305 VAL A CA 1
ATOM 2281 C C . VAL A 1 305 ? 5.797 -3.065 -3.586 1.00 98.81 305 VAL A C 1
ATOM 2283 O O . VAL A 1 305 ? 5.184 -4.120 -3.467 1.00 98.81 305 VAL A O 1
ATOM 2286 N N . TRP A 1 306 ? 6.855 -2.950 -4.401 1.00 98.62 306 TRP A N 1
ATOM 2287 C CA . TRP A 1 306 ? 7.333 -4.063 -5.238 1.00 98.62 306 TRP A CA 1
ATOM 2288 C C . TRP A 1 306 ? 7.666 -5.306 -4.413 1.00 98.62 306 TRP A C 1
ATOM 2290 O O . TRP A 1 306 ? 7.187 -6.392 -4.729 1.00 98.62 306 TRP A O 1
ATOM 2300 N N . MET A 1 307 ? 8.425 -5.149 -3.323 1.00 98.56 307 MET A N 1
ATOM 2301 C CA . MET A 1 307 ? 8.756 -6.275 -2.451 1.00 98.56 307 MET A CA 1
ATOM 2302 C C . MET A 1 307 ? 7.535 -6.773 -1.666 1.00 98.56 307 MET A C 1
ATOM 2304 O O . MET A 1 307 ? 7.418 -7.965 -1.398 1.00 98.56 307 MET A O 1
ATOM 2308 N N . TYR A 1 308 ? 6.588 -5.890 -1.343 1.00 98.38 308 TYR A N 1
ATOM 2309 C CA . TYR A 1 308 ? 5.366 -6.289 -0.650 1.00 98.38 308 TYR A CA 1
ATOM 2310 C C . TYR A 1 308 ? 4.415 -7.117 -1.532 1.00 98.38 308 TYR A C 1
ATOM 2312 O O . TYR A 1 308 ? 3.863 -8.103 -1.059 1.00 98.38 308 TYR A O 1
ATOM 2320 N N . VAL A 1 309 ? 4.305 -6.814 -2.833 1.00 98.81 309 VAL A N 1
ATOM 2321 C CA . VAL A 1 309 ? 3.618 -7.688 -3.808 1.00 98.81 309 VAL A CA 1
ATOM 2322 C C . VAL A 1 309 ? 4.242 -9.087 -3.803 1.00 98.81 309 VAL A C 1
ATOM 2324 O O . VAL A 1 309 ? 3.527 -10.080 -3.729 1.00 98.81 309 VAL A O 1
ATOM 2327 N N . VAL A 1 310 ? 5.576 -9.179 -3.819 1.00 98.50 310 VAL A N 1
ATOM 2328 C CA . VAL A 1 310 ? 6.290 -10.467 -3.758 1.00 98.50 310 VAL A CA 1
ATOM 2329 C C . VAL A 1 310 ? 6.029 -11.203 -2.439 1.00 98.50 310 VAL A C 1
ATOM 2331 O O . VAL A 1 310 ? 5.816 -12.414 -2.462 1.00 98.50 310 VAL A O 1
ATOM 2334 N N . ARG A 1 311 ? 5.978 -10.487 -1.307 1.00 97.94 311 ARG A N 1
ATOM 2335 C CA . ARG A 1 311 ? 5.618 -11.046 0.006 1.00 97.94 311 ARG A CA 1
ATOM 2336 C C . ARG A 1 311 ? 4.239 -11.685 -0.002 1.00 97.94 311 ARG A C 1
ATOM 2338 O O . ARG A 1 311 ? 4.116 -12.807 0.469 1.00 97.94 311 ARG A O 1
ATOM 2345 N N . GLU A 1 312 ? 3.226 -10.997 -0.521 1.00 98.50 312 GLU A N 1
ATOM 2346 C CA . GLU A 1 312 ? 1.854 -11.518 -0.540 1.00 98.50 312 GLU A CA 1
ATOM 2347 C C . GLU A 1 312 ? 1.713 -12.754 -1.456 1.00 98.50 312 GLU A C 1
ATOM 2349 O O . GLU A 1 312 ? 0.993 -13.694 -1.124 1.00 98.50 312 GLU A O 1
ATOM 2354 N N . LEU A 1 313 ? 2.484 -12.834 -2.552 1.00 98.50 313 LEU A N 1
ATOM 2355 C CA . LEU A 1 313 ? 2.548 -14.040 -3.395 1.00 98.50 313 LEU A CA 1
ATOM 2356 C C . LEU A 1 313 ? 3.231 -15.233 -2.694 1.00 98.50 313 LEU A C 1
ATOM 2358 O O . LEU A 1 313 ? 2.839 -16.375 -2.933 1.00 98.50 313 LEU A O 1
ATOM 2362 N N . GLU A 1 314 ? 4.254 -14.999 -1.863 1.00 97.44 314 GLU A N 1
ATOM 2363 C CA . GLU A 1 314 ? 4.892 -16.052 -1.052 1.00 97.44 314 GLU A CA 1
ATOM 2364 C C . GLU A 1 314 ? 3.965 -16.503 0.095 1.00 97.44 314 GLU A C 1
ATOM 2366 O O . GLU A 1 314 ? 3.754 -17.702 0.270 1.00 97.44 314 GLU A O 1
ATOM 2371 N N . ASP A 1 315 ? 3.334 -15.561 0.808 1.00 96.12 315 ASP A N 1
ATOM 2372 C CA . ASP A 1 315 ? 2.377 -15.830 1.898 1.00 96.12 315 ASP A CA 1
ATOM 2373 C C . ASP A 1 315 ? 1.189 -16.672 1.405 1.00 96.12 315 ASP A C 1
ATOM 2375 O O . ASP A 1 315 ? 0.781 -17.635 2.048 1.00 96.12 315 ASP A O 1
ATOM 2379 N N . ALA A 1 316 ? 0.704 -16.390 0.191 1.00 95.94 316 ALA A N 1
ATOM 2380 C CA . ALA A 1 316 ? -0.326 -17.178 -0.477 1.00 95.94 316 ALA A CA 1
ATOM 2381 C C . ALA A 1 316 ? 0.068 -18.647 -0.734 1.00 95.94 316 ALA A C 1
ATOM 2383 O O . ALA A 1 316 ? -0.811 -19.508 -0.796 1.00 95.94 316 ALA A O 1
ATOM 2384 N N . ILE A 1 317 ? 1.361 -18.960 -0.894 1.00 94.69 317 ILE A N 1
ATOM 2385 C CA . ILE A 1 317 ? 1.863 -20.340 -1.039 1.00 94.69 317 ILE A CA 1
ATOM 2386 C C . ILE A 1 317 ? 1.996 -21.018 0.330 1.00 94.69 317 ILE A C 1
ATOM 2388 O O . ILE A 1 317 ? 1.780 -22.229 0.432 1.00 94.69 317 ILE A O 1
ATOM 2392 N N . ASP A 1 318 ? 2.339 -20.249 1.359 1.00 93.25 318 ASP A N 1
ATOM 2393 C CA . ASP A 1 318 ? 2.562 -20.725 2.722 1.00 93.25 318 ASP A CA 1
ATOM 2394 C C . ASP A 1 318 ? 1.246 -21.030 3.462 1.00 93.25 318 ASP A C 1
ATOM 2396 O O . ASP A 1 318 ? 1.154 -22.054 4.139 1.00 93.25 318 ASP A O 1
ATOM 2400 N N . ASP A 1 319 ? 0.202 -20.222 3.248 1.00 91.38 319 ASP A N 1
ATOM 2401 C CA . ASP A 1 319 ? -1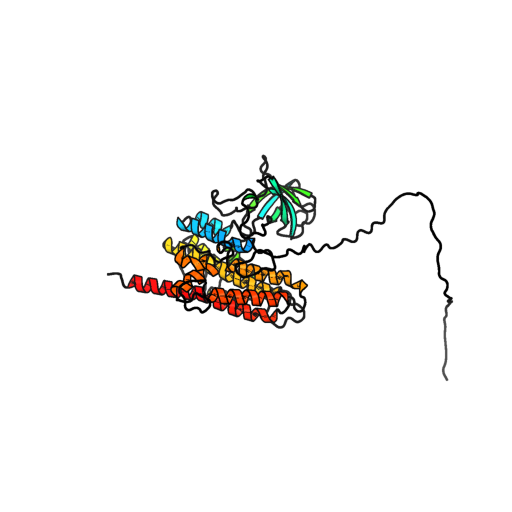.168 -20.456 3.740 1.00 91.38 319 ASP A CA 1
ATOM 2402 C C . ASP A 1 319 ? -1.936 -21.533 2.930 1.00 91.38 319 ASP A C 1
ATOM 2404 O O . ASP A 1 319 ? -3.101 -21.828 3.220 1.00 91.38 319 ASP A O 1
ATOM 2408 N N . CYS A 1 320 ? -1.332 -22.115 1.884 1.00 91.88 320 CYS A N 1
ATOM 2409 C CA . CYS A 1 320 ? -2.025 -23.023 0.966 1.00 91.88 320 CYS A CA 1
ATOM 2410 C C . CYS A 1 320 ? -2.135 -24.464 1.500 1.00 91.88 320 CYS A C 1
ATOM 2412 O O . CYS A 1 320 ? -1.143 -25.158 1.742 1.00 91.88 320 CYS A O 1
ATOM 2414 N N . VAL A 1 321 ? -3.371 -24.960 1.598 1.00 88.44 321 VAL A N 1
ATOM 2415 C CA . VAL A 1 321 ? -3.718 -26.294 2.108 1.00 88.44 321 VAL A CA 1
ATOM 2416 C C . VAL A 1 321 ? -4.061 -27.238 0.955 1.00 88.44 321 VAL A C 1
ATOM 2418 O O . VAL A 1 321 ? -5.086 -27.087 0.285 1.00 88.44 321 VAL A O 1
ATOM 2421 N N . THR A 1 322 ? -3.239 -28.267 0.735 1.00 85.62 322 THR A N 1
ATOM 2422 C CA . THR A 1 322 ? -3.481 -29.248 -0.335 1.00 85.62 322 THR A CA 1
ATOM 2423 C C . THR A 1 322 ? -4.712 -30.116 -0.108 1.00 85.62 322 THR A C 1
ATOM 2425 O O . THR A 1 322 ? -4.946 -30.605 0.995 1.00 85.62 322 THR A O 1
ATOM 2428 N N . GLY A 1 323 ? -5.455 -30.386 -1.186 1.00 74.69 323 GLY A N 1
ATOM 2429 C CA . GLY A 1 323 ? -6.566 -31.347 -1.187 1.00 74.69 323 GLY A CA 1
ATOM 2430 C C . GLY A 1 323 ? -7.844 -30.885 -0.475 1.00 74.69 323 GLY A C 1
ATOM 2431 O O . GLY A 1 323 ? -8.779 -31.672 -0.357 1.00 74.69 323 GLY A O 1
ATOM 2432 N N . CYS A 1 324 ? -7.909 -29.628 -0.025 1.00 77.31 324 CYS A N 1
ATOM 2433 C CA . CYS A 1 324 ? -9.095 -29.032 0.585 1.00 77.31 324 CYS A CA 1
ATOM 2434 C C . CYS A 1 324 ? -9.485 -27.744 -0.152 1.00 77.31 324 CYS A C 1
ATOM 2436 O O . CYS A 1 324 ? -8.807 -26.729 -0.028 1.00 77.31 324 CYS A O 1
ATOM 2438 N N . ILE A 1 325 ? -10.593 -27.768 -0.895 1.00 73.19 325 ILE A N 1
ATOM 2439 C CA . ILE A 1 325 ? -11.081 -26.599 -1.649 1.00 73.19 325 ILE A CA 1
ATOM 2440 C C . ILE A 1 325 ? -11.493 -25.476 -0.680 1.00 73.19 325 ILE A C 1
ATOM 2442 O O . ILE A 1 325 ? -10.988 -24.360 -0.768 1.00 73.19 325 ILE A O 1
ATOM 2446 N N . ASP A 1 326 ? -12.322 -25.792 0.320 1.00 82.56 326 ASP A N 1
ATOM 2447 C CA . ASP A 1 326 ? -12.875 -24.806 1.263 1.00 82.56 326 ASP A CA 1
ATOM 2448 C C . ASP A 1 326 ? -11.852 -24.236 2.274 1.00 82.56 326 ASP A C 1
ATOM 2450 O O . ASP A 1 326 ? -12.164 -23.296 3.003 1.00 82.56 326 ASP A O 1
ATOM 2454 N N . CYS A 1 327 ? -10.627 -24.776 2.336 1.00 84.69 327 CYS A N 1
ATOM 2455 C CA . CYS A 1 327 ? -9.592 -24.320 3.272 1.00 84.69 327 CYS A CA 1
ATOM 2456 C C . CYS A 1 327 ? -8.813 -23.091 2.770 1.00 84.69 327 CYS A C 1
ATOM 2458 O O . CYS A 1 327 ? -8.259 -22.347 3.576 1.00 84.69 327 CYS A O 1
ATOM 2460 N N . ASN A 1 328 ? -8.755 -22.863 1.454 1.00 87.19 328 ASN A N 1
ATOM 2461 C CA . ASN A 1 328 ? -7.792 -21.943 0.836 1.00 87.19 328 ASN A CA 1
ATOM 2462 C C . ASN A 1 328 ? -8.233 -20.466 0.791 1.00 87.19 328 ASN A C 1
ATOM 2464 O O . ASN A 1 328 ? -7.670 -19.687 0.028 1.00 87.19 328 ASN A O 1
ATOM 2468 N N . TYR A 1 329 ? -9.201 -20.040 1.615 1.00 88.94 329 TYR A N 1
ATOM 2469 C CA . TYR A 1 329 ? -9.633 -18.632 1.646 1.00 88.94 329 TYR A CA 1
ATOM 2470 C C . TYR A 1 329 ? -8.490 -17.672 2.015 1.00 88.94 329 TYR A C 1
ATOM 2472 O O . TYR A 1 329 ? -8.374 -16.614 1.410 1.00 88.94 329 TYR A O 1
ATOM 2480 N N . ALA A 1 330 ? -7.652 -18.015 3.000 1.00 89.44 330 ALA A N 1
ATOM 2481 C CA . ALA A 1 330 ? -6.568 -17.133 3.446 1.00 89.44 330 ALA A CA 1
ATOM 2482 C C . ALA A 1 330 ? -5.456 -17.018 2.385 1.00 89.44 330 ALA A C 1
ATOM 2484 O O . ALA A 1 330 ? -5.093 -15.916 1.986 1.00 89.44 330 ALA A O 1
ATOM 2485 N N . SER A 1 331 ? -5.052 -18.158 1.821 1.00 92.06 331 SER A N 1
ATOM 2486 C CA . SER A 1 331 ? -4.154 -18.260 0.668 1.00 92.06 331 SER A CA 1
ATOM 2487 C C . SER A 1 331 ? -4.642 -17.459 -0.553 1.00 92.06 331 SER A C 1
ATOM 2489 O O . SER A 1 331 ? -3.895 -16.655 -1.110 1.00 92.06 331 SER A O 1
ATOM 2491 N N . ALA A 1 332 ? -5.914 -17.609 -0.941 1.00 93.12 332 ALA A N 1
ATOM 2492 C CA . ALA A 1 332 ? -6.507 -16.830 -2.028 1.00 93.12 332 ALA A CA 1
ATOM 2493 C C . ALA A 1 332 ? -6.607 -15.331 -1.689 1.00 93.12 332 ALA A C 1
ATOM 2495 O O . ALA A 1 332 ? -6.440 -14.503 -2.578 1.00 93.12 332 ALA A O 1
ATOM 2496 N N . HIS A 1 333 ? -6.821 -14.976 -0.416 1.00 94.06 333 HIS A N 1
ATOM 2497 C CA . HIS A 1 333 ? -6.851 -13.586 0.036 1.00 94.06 333 HIS A CA 1
ATOM 2498 C C . HIS A 1 333 ? -5.484 -12.913 -0.102 1.00 94.06 333 HIS A C 1
ATOM 2500 O O . HIS A 1 333 ? -5.421 -11.847 -0.700 1.00 94.06 333 HIS A O 1
ATOM 2506 N N . ALA A 1 334 ? -4.394 -13.551 0.339 1.00 97.31 334 ALA A N 1
ATOM 2507 C CA . ALA A 1 334 ? -3.037 -13.038 0.125 1.00 97.31 334 ALA A CA 1
ATOM 2508 C C . ALA A 1 334 ? -2.700 -12.910 -1.377 1.00 97.31 334 ALA A C 1
ATOM 2510 O O . ALA A 1 334 ? -2.137 -11.907 -1.815 1.00 97.31 334 ALA A O 1
ATOM 2511 N N . TRP A 1 335 ? -3.130 -13.864 -2.211 1.00 98.44 335 TRP A N 1
ATOM 2512 C CA . TRP A 1 335 ? -2.953 -13.752 -3.664 1.00 98.44 335 TRP A CA 1
ATOM 2513 C C . TRP A 1 335 ? -3.739 -12.568 -4.256 1.00 98.44 335 TRP A C 1
ATOM 2515 O O . TRP A 1 335 ? -3.186 -11.803 -5.043 1.00 98.44 335 TRP A O 1
ATOM 2525 N N . ASP A 1 336 ? -4.988 -12.350 -3.833 1.00 97.50 336 ASP A N 1
ATOM 2526 C CA . ASP A 1 336 ? -5.772 -11.165 -4.203 1.00 97.50 336 ASP A CA 1
ATOM 2527 C C . ASP A 1 336 ? -5.127 -9.855 -3.679 1.00 97.50 336 ASP A C 1
ATOM 2529 O O . ASP A 1 336 ? -5.127 -8.848 -4.394 1.00 97.50 336 ASP A O 1
ATOM 2533 N N . GLU A 1 337 ? -4.546 -9.847 -2.465 1.00 97.88 337 GLU A N 1
ATOM 2534 C CA . GLU A 1 337 ? -3.807 -8.699 -1.903 1.00 97.88 337 GLU A CA 1
ATOM 2535 C C . GLU A 1 337 ? -2.619 -8.334 -2.811 1.00 97.88 337 GLU A C 1
ATOM 2537 O O . GLU A 1 337 ? -2.417 -7.157 -3.119 1.00 97.88 337 GLU A O 1
ATOM 2542 N N . ALA A 1 338 ? -1.882 -9.326 -3.325 1.00 98.62 338 ALA A N 1
ATOM 2543 C CA . ALA A 1 338 ? -0.789 -9.105 -4.270 1.00 98.62 338 ALA A CA 1
ATOM 2544 C C . ALA A 1 338 ? -1.250 -8.428 -5.576 1.00 98.62 338 ALA A C 1
ATOM 2546 O O . ALA A 1 338 ? -0.593 -7.494 -6.043 1.00 98.62 338 ALA A O 1
ATOM 2547 N N . VAL A 1 339 ? -2.388 -8.842 -6.150 1.00 98.38 339 VAL A N 1
ATOM 2548 C CA . VAL A 1 339 ? -2.955 -8.209 -7.361 1.00 98.38 339 VAL A CA 1
ATOM 2549 C C . VAL A 1 339 ? -3.380 -6.766 -7.078 1.00 98.38 339 VAL A C 1
ATOM 2551 O O . VAL A 1 339 ? -3.126 -5.864 -7.885 1.00 98.38 339 VAL A O 1
ATOM 2554 N N . ALA A 1 340 ? -3.972 -6.523 -5.907 1.00 97.00 340 ALA A N 1
ATOM 2555 C CA . ALA A 1 340 ? -4.379 -5.193 -5.467 1.00 97.00 340 ALA A CA 1
ATOM 2556 C C . ALA A 1 340 ? -3.172 -4.251 -5.290 1.00 97.00 340 ALA A C 1
ATOM 2558 O O . ALA A 1 340 ? -3.190 -3.132 -5.806 1.00 97.00 340 ALA A O 1
ATOM 2559 N N . PHE A 1 341 ? -2.097 -4.716 -4.645 1.00 98.50 341 PHE A N 1
ATOM 2560 C CA . PHE A 1 341 ? -0.849 -3.961 -4.467 1.00 98.50 341 PHE A CA 1
ATOM 2561 C C . PHE A 1 341 ? -0.007 -3.831 -5.748 1.00 98.50 341 PHE A C 1
ATOM 2563 O O . PHE A 1 341 ? 0.781 -2.895 -5.870 1.00 98.50 341 PHE A O 1
ATOM 2570 N N . TYR A 1 342 ? -0.167 -4.722 -6.728 1.00 98.62 342 TYR A N 1
ATOM 2571 C CA . TYR A 1 342 ? 0.461 -4.563 -8.043 1.00 98.62 342 TYR A CA 1
ATOM 2572 C C . TYR A 1 342 ? -0.183 -3.423 -8.850 1.00 98.62 342 TYR A C 1
ATOM 2574 O O . TYR A 1 342 ? 0.505 -2.677 -9.557 1.00 98.62 342 TYR A O 1
ATOM 2582 N N . THR A 1 343 ? -1.506 -3.292 -8.728 1.00 97.50 343 THR A N 1
ATOM 2583 C CA . THR A 1 343 ? -2.336 -2.488 -9.633 1.00 97.50 343 THR A CA 1
ATOM 2584 C C . THR A 1 343 ? -2.652 -1.103 -9.069 1.00 97.50 343 THR A C 1
ATOM 2586 O O . THR A 1 343 ? -2.346 -0.101 -9.714 1.00 97.50 343 THR A O 1
ATOM 2589 N N . GLY A 1 344 ? -3.190 -1.032 -7.847 1.00 95.44 344 GLY A N 1
ATOM 2590 C CA . GLY A 1 344 ? -3.723 0.200 -7.259 1.00 95.44 344 GLY A CA 1
ATOM 2591 C C . GLY A 1 344 ? -5.192 0.478 -7.603 1.00 95.44 344 GLY A C 1
ATOM 2592 O O . GLY A 1 344 ? -5.736 -0.046 -8.577 1.00 95.44 344 GLY A O 1
ATOM 2593 N N . SER A 1 345 ? -5.853 1.302 -6.785 1.00 92.56 345 SER A N 1
ATOM 2594 C CA . SER A 1 345 ? -7.248 1.712 -6.992 1.00 92.56 345 SER A CA 1
ATOM 2595 C C . SER A 1 345 ? -7.420 2.640 -8.208 1.00 92.56 345 SER A C 1
ATOM 2597 O O . SER A 1 345 ? -8.426 2.556 -8.912 1.00 92.56 345 SER A O 1
ATOM 2599 N N . LEU A 1 346 ? -6.421 3.480 -8.506 1.00 93.31 346 LEU A N 1
ATOM 2600 C CA . LEU A 1 346 ? -6.475 4.544 -9.514 1.00 93.31 346 LEU A CA 1
ATOM 2601 C C . LEU A 1 346 ? -6.459 4.036 -10.959 1.00 93.31 346 LEU A C 1
ATOM 2603 O O . LEU A 1 346 ? -6.743 4.815 -11.864 1.00 93.31 346 LEU A O 1
ATOM 2607 N N . GLU A 1 347 ? -6.155 2.759 -11.198 1.00 92.31 347 GLU A N 1
ATOM 2608 C CA . GLU A 1 347 ? -6.305 2.156 -12.529 1.00 92.31 347 GLU A CA 1
ATOM 2609 C C . GLU A 1 347 ? -7.778 1.963 -12.934 1.00 92.31 347 GLU A C 1
ATOM 2611 O O . GLU A 1 347 ? -8.077 1.850 -14.126 1.00 92.31 347 GLU A O 1
ATOM 2616 N N . GLY A 1 348 ? -8.707 1.972 -11.968 1.00 85.44 348 GLY A N 1
ATOM 2617 C CA . GLY A 1 348 ? -10.130 1.719 -12.200 1.00 85.44 348 GLY A CA 1
ATOM 2618 C C . GLY A 1 348 ? -10.402 0.299 -12.710 1.00 85.44 348 GLY A C 1
ATOM 2619 O O . GLY A 1 348 ? -9.571 -0.599 -12.576 1.00 85.44 348 GLY A O 1
ATOM 2620 N N . GLU A 1 349 ? -11.564 0.096 -13.332 1.00 81.38 349 GLU A N 1
ATOM 2621 C CA . GLU A 1 349 ? -11.942 -1.184 -13.955 1.00 81.38 349 GLU A CA 1
ATOM 2622 C C . GLU A 1 349 ? -11.307 -1.386 -15.347 1.00 81.38 349 GLU A C 1
ATOM 2624 O O . GLU A 1 349 ? -11.324 -2.487 -15.891 1.00 81.38 349 GLU A O 1
ATOM 2629 N N . THR A 1 350 ? -10.756 -0.325 -15.954 1.00 80.00 350 THR A N 1
ATOM 2630 C CA . THR A 1 350 ? -10.319 -0.319 -17.369 1.00 80.00 350 THR A CA 1
ATOM 2631 C C . THR A 1 350 ? -8.832 -0.039 -17.591 1.00 80.00 350 THR A C 1
ATOM 2633 O O . THR A 1 350 ? -8.386 -0.080 -18.737 1.00 80.00 350 THR A O 1
ATOM 2636 N N . GLY A 1 351 ? -8.049 0.208 -16.537 1.00 83.81 351 GLY A N 1
ATOM 2637 C CA . GLY A 1 351 ? -6.591 0.341 -16.612 1.00 83.81 351 GLY A CA 1
ATOM 2638 C C . GLY A 1 351 ? -6.177 1.641 -17.278 1.00 83.81 351 GLY A C 1
ATOM 2639 O O . GLY A 1 351 ? -5.661 1.622 -18.395 1.00 83.81 351 GLY A O 1
ATOM 2640 N N . ILE A 1 352 ? -6.448 2.783 -16.635 1.00 87.00 352 ILE A N 1
ATOM 2641 C CA . ILE A 1 352 ? -6.255 4.108 -17.249 1.00 87.00 352 ILE A CA 1
ATOM 2642 C C . ILE A 1 352 ? -4.837 4.325 -17.800 1.00 87.00 352 ILE A C 1
ATOM 2644 O O . ILE A 1 352 ? -4.680 5.014 -18.813 1.00 87.00 352 ILE A O 1
ATOM 2648 N N . SER A 1 353 ? -3.819 3.697 -17.201 1.00 88.38 353 SER A N 1
ATOM 2649 C CA . SER A 1 353 ? -2.427 3.780 -17.654 1.00 88.38 353 SER A CA 1
ATOM 2650 C C . SER A 1 353 ? -2.212 3.292 -19.090 1.00 88.38 353 SER A C 1
ATOM 2652 O O . SER A 1 353 ? -1.364 3.855 -19.793 1.00 88.38 353 SER A O 1
ATOM 2654 N N . GLN A 1 354 ? -3.044 2.374 -19.601 1.00 87.12 354 GLN A N 1
ATOM 2655 C CA . GLN A 1 354 ? -2.945 1.899 -20.985 1.00 87.12 354 GLN A CA 1
ATOM 2656 C C . GLN A 1 354 ? -3.257 3.016 -21.999 1.00 87.12 354 GLN A C 1
ATOM 2658 O O . GLN A 1 354 ? -2.811 2.995 -23.153 1.00 87.12 354 GLN A O 1
ATOM 2663 N N . PHE A 1 355 ? -3.996 4.035 -21.550 1.00 85.25 355 PHE A N 1
ATOM 2664 C CA . PHE A 1 355 ? -4.318 5.255 -22.286 1.00 85.25 355 PHE A CA 1
ATOM 2665 C C . PHE A 1 355 ? -3.440 6.450 -21.889 1.00 85.25 355 PHE A C 1
ATOM 2667 O O . PHE A 1 355 ? -3.498 7.478 -22.565 1.00 85.25 355 PHE A O 1
ATOM 2674 N N . GLY A 1 356 ? -2.580 6.319 -20.873 1.00 80.12 356 GLY A N 1
ATOM 2675 C CA . GLY A 1 356 ? -1.719 7.388 -20.353 1.00 80.12 356 GLY A CA 1
ATOM 2676 C C . GLY A 1 356 ? -0.757 7.991 -21.380 1.00 80.12 356 GLY A C 1
ATOM 2677 O O . GLY A 1 356 ? -0.407 9.165 -21.293 1.00 80.12 356 GLY A O 1
ATOM 2678 N N . HIS A 1 357 ? -0.406 7.240 -22.430 1.00 76.56 357 HIS A N 1
ATOM 2679 C CA . HIS A 1 357 ? 0.339 7.754 -23.589 1.00 76.56 357 HIS A CA 1
ATOM 2680 C C . HIS A 1 357 ? -0.446 8.785 -24.435 1.00 76.56 357 HIS A C 1
ATOM 2682 O O . HIS A 1 357 ? 0.158 9.479 -25.249 1.00 76.56 357 HIS A O 1
ATOM 2688 N N . ARG A 1 358 ? -1.773 8.884 -24.257 1.00 81.00 358 ARG A N 1
ATOM 2689 C CA . ARG A 1 358 ? -2.665 9.883 -24.882 1.00 81.00 358 ARG A CA 1
ATOM 2690 C C . ARG A 1 358 ? -3.188 10.913 -23.884 1.00 81.00 358 ARG A C 1
ATOM 2692 O O . ARG A 1 358 ? -3.344 12.071 -24.247 1.00 81.00 358 ARG A O 1
ATOM 2699 N N . THR A 1 359 ? -3.492 10.493 -22.655 1.00 84.50 359 THR A N 1
ATOM 2700 C CA . THR A 1 359 ? -4.143 11.342 -21.639 1.00 84.50 359 THR A CA 1
ATOM 2701 C C . THR A 1 359 ? -3.160 12.037 -20.696 1.00 84.50 359 THR A C 1
ATOM 2703 O O . THR A 1 359 ? -3.538 12.993 -20.029 1.00 84.50 359 THR A O 1
ATOM 2706 N N . GLY A 1 360 ? -1.922 11.542 -20.583 1.00 83.88 360 GLY A N 1
ATOM 2707 C CA . GLY A 1 360 ? -0.970 11.945 -19.542 1.00 83.88 360 GLY A CA 1
ATOM 2708 C C . GLY A 1 360 ? -1.295 11.407 -18.140 1.00 83.88 360 GLY A C 1
ATOM 2709 O O . GLY A 1 360 ? -0.485 11.577 -17.228 1.00 83.88 360 GLY A O 1
ATOM 2710 N N . VAL A 1 361 ? -2.441 10.740 -17.960 1.00 85.94 361 VAL A N 1
ATOM 2711 C CA . VAL A 1 361 ? -2.912 10.210 -16.673 1.00 85.94 361 VAL A CA 1
ATOM 2712 C C . VAL A 1 361 ? -2.517 8.740 -16.537 1.00 85.94 361 VAL A C 1
ATOM 2714 O O . VAL A 1 361 ? -2.692 7.955 -17.464 1.00 85.94 361 VAL A O 1
ATOM 2717 N N . PHE A 1 362 ? -1.990 8.380 -15.371 1.00 90.88 362 PHE A N 1
ATOM 2718 C CA . PHE A 1 362 ? -1.553 7.032 -15.011 1.00 90.88 362 PHE A CA 1
ATOM 2719 C C . PHE A 1 362 ? -1.924 6.766 -13.546 1.00 90.88 362 PHE A C 1
ATOM 2721 O O . PHE A 1 362 ? -1.996 7.714 -12.752 1.00 90.88 362 PHE A O 1
ATOM 2728 N N . GLY A 1 363 ? -2.075 5.493 -13.174 1.00 95.38 363 GLY A N 1
ATOM 2729 C CA . GLY A 1 363 ? -2.022 5.059 -11.778 1.00 95.38 363 GLY A CA 1
ATOM 2730 C C . GLY A 1 363 ? -0.633 5.274 -11.158 1.00 95.38 363 GLY A C 1
ATOM 2731 O O . GLY A 1 363 ? 0.247 5.923 -11.738 1.00 95.38 363 GLY A O 1
ATOM 2732 N N . LYS A 1 364 ? -0.423 4.755 -9.944 1.00 96.88 364 LYS A N 1
ATOM 2733 C CA . LYS A 1 364 ? 0.786 5.059 -9.148 1.00 96.88 364 LYS A CA 1
ATOM 2734 C C . LYS A 1 364 ? 1.712 3.877 -8.860 1.00 96.88 364 LYS A C 1
ATOM 2736 O O . LYS A 1 364 ? 2.842 4.109 -8.438 1.00 96.88 364 LYS A O 1
ATOM 2741 N N . LEU A 1 365 ? 1.257 2.641 -9.072 1.00 98.00 365 LEU A N 1
ATOM 2742 C CA . LEU A 1 365 ? 1.998 1.427 -8.707 1.00 98.00 365 LEU A CA 1
ATOM 2743 C C . LEU A 1 365 ? 2.625 0.739 -9.936 1.00 98.00 365 LEU A C 1
ATOM 2745 O O . LEU A 1 365 ? 3.022 1.393 -10.905 1.00 98.00 365 LEU A O 1
ATOM 2749 N N . LEU A 1 366 ? 2.805 -0.580 -9.876 1.00 98.44 366 LEU A N 1
ATOM 2750 C CA . LEU A 1 366 ? 3.664 -1.326 -10.793 1.00 98.44 366 LEU A CA 1
ATOM 2751 C C . LEU A 1 366 ? 3.032 -1.493 -12.181 1.00 98.44 366 LEU A C 1
ATOM 2753 O O . LEU A 1 366 ? 3.741 -1.354 -13.181 1.00 98.44 366 LEU A O 1
ATOM 2757 N N . TYR A 1 367 ? 1.714 -1.711 -12.245 1.00 98.00 367 TYR A N 1
ATOM 2758 C CA . TYR A 1 367 ? 0.949 -1.732 -13.498 1.00 98.00 367 TYR A CA 1
ATOM 2759 C C . TYR A 1 367 ? 1.164 -0.441 -14.308 1.00 98.00 367 TYR A C 1
ATOM 2761 O O . TYR A 1 367 ? 1.525 -0.480 -15.490 1.00 98.00 367 TYR A O 1
ATOM 2769 N N . ALA A 1 368 ? 1.043 0.709 -13.635 1.00 97.00 368 ALA A N 1
ATOM 2770 C CA . ALA A 1 368 ? 1.248 2.033 -14.213 1.00 97.00 368 ALA A CA 1
ATOM 2771 C C . ALA A 1 368 ? 2.681 2.244 -14.715 1.00 97.00 368 ALA A C 1
ATOM 2773 O O . ALA A 1 368 ? 2.895 2.817 -15.789 1.00 97.00 368 ALA A O 1
ATOM 2774 N N . LEU A 1 369 ? 3.683 1.767 -13.962 1.00 96.81 369 LEU A N 1
ATOM 2775 C CA . LEU A 1 369 ? 5.072 1.795 -14.416 1.00 96.81 369 LEU A CA 1
ATOM 2776 C C . LEU A 1 369 ? 5.224 1.002 -15.716 1.00 96.81 369 LEU A C 1
ATOM 2778 O O . LEU A 1 369 ? 5.805 1.533 -16.662 1.00 96.81 369 LEU A O 1
ATOM 2782 N N . ALA A 1 370 ? 4.707 -0.227 -15.769 1.00 97.50 370 ALA A N 1
ATOM 2783 C CA . ALA A 1 370 ? 4.827 -1.110 -16.922 1.00 97.50 370 ALA A CA 1
ATOM 2784 C C . ALA A 1 370 ? 4.263 -0.481 -18.204 1.00 97.50 370 ALA A C 1
ATOM 2786 O O . ALA A 1 370 ? 5.002 -0.371 -19.182 1.00 97.50 370 ALA A O 1
ATOM 2787 N N . ASP A 1 371 ? 3.027 0.027 -18.191 1.00 95.62 371 ASP A N 1
ATOM 2788 C CA . ASP A 1 371 ? 2.428 0.730 -19.340 1.00 95.62 371 ASP A CA 1
ATOM 2789 C C . ASP A 1 371 ? 3.266 1.946 -19.753 1.00 95.62 371 ASP A C 1
ATOM 2791 O O . ASP A 1 371 ? 3.629 2.128 -20.923 1.00 95.62 371 ASP A O 1
ATOM 2795 N N . LYS A 1 372 ? 3.671 2.752 -18.764 1.00 93.75 372 LYS A N 1
ATOM 2796 C CA . LYS A 1 372 ? 4.513 3.931 -18.975 1.00 93.75 372 LYS A CA 1
ATOM 2797 C C . LYS A 1 372 ? 5.886 3.567 -19.550 1.00 93.75 372 LYS A C 1
ATOM 2799 O O . LYS A 1 372 ? 6.493 4.420 -20.199 1.00 93.75 372 LYS A O 1
ATOM 2804 N N . ARG A 1 373 ? 6.434 2.370 -19.293 1.00 94.88 373 ARG A N 1
ATOM 2805 C CA . ARG A 1 373 ? 7.680 1.880 -19.918 1.00 94.88 373 ARG A CA 1
ATOM 2806 C C . ARG A 1 373 ? 7.429 1.290 -21.302 1.00 94.88 373 ARG A C 1
ATOM 2808 O O . ARG A 1 373 ? 8.205 1.582 -22.209 1.00 94.88 373 ARG A O 1
ATOM 2815 N N . ALA A 1 374 ? 6.350 0.536 -21.489 1.00 95.44 374 ALA A N 1
ATOM 2816 C CA . ALA A 1 374 ? 6.048 -0.187 -22.719 1.00 95.44 374 ALA A CA 1
ATOM 2817 C C . ALA A 1 374 ? 5.998 0.728 -23.952 1.00 95.44 374 ALA A C 1
ATOM 2819 O O . ALA A 1 374 ? 6.637 0.433 -24.964 1.00 95.44 374 ALA A O 1
ATOM 2820 N N . GLY A 1 375 ? 5.360 1.897 -23.832 1.00 91.62 375 GLY A N 1
ATOM 2821 C CA . GLY A 1 375 ? 5.350 2.917 -24.888 1.00 91.62 375 GLY A CA 1
ATOM 2822 C C . GLY A 1 375 ? 6.720 3.543 -25.204 1.00 91.62 375 GLY A C 1
ATOM 2823 O O . GLY A 1 375 ? 6.887 4.149 -26.256 1.00 91.62 375 GLY A O 1
ATOM 2824 N N . ASN A 1 376 ? 7.728 3.400 -24.332 1.00 92.06 376 ASN A N 1
ATOM 2825 C CA . ASN A 1 376 ? 9.107 3.842 -24.598 1.00 92.06 376 ASN A CA 1
ATOM 2826 C C . ASN A 1 376 ? 9.988 2.751 -25.232 1.00 92.06 376 ASN A C 1
ATOM 2828 O O . ASN A 1 376 ? 11.024 3.088 -25.794 1.00 92.06 376 ASN A O 1
ATOM 2832 N N . PHE A 1 377 ? 9.600 1.476 -25.135 1.00 95.62 377 PHE A N 1
ATOM 2833 C CA . PHE A 1 377 ? 10.373 0.326 -25.631 1.00 95.62 377 PHE A CA 1
ATOM 2834 C C . PHE A 1 377 ? 9.678 -0.431 -26.773 1.00 95.62 377 PHE A C 1
ATOM 2836 O O . PHE A 1 377 ? 10.167 -1.476 -27.191 1.00 95.62 377 PHE A O 1
ATOM 2843 N N . LYS A 1 378 ? 8.548 0.090 -27.279 1.00 95.69 378 LYS A N 1
ATOM 2844 C CA . LYS A 1 378 ? 7.685 -0.578 -28.268 1.00 95.69 378 LYS A CA 1
ATOM 2845 C C . LYS A 1 378 ? 7.281 -1.994 -27.803 1.00 95.69 378 LYS A C 1
ATOM 2847 O O . LYS A 1 378 ? 7.324 -2.947 -28.568 1.00 95.69 378 LYS A O 1
ATOM 2852 N N . SER A 1 379 ? 6.923 -2.124 -26.521 1.00 96.75 379 SER A N 1
ATOM 2853 C CA . SER A 1 379 ? 6.549 -3.398 -25.882 1.00 96.75 379 SER A CA 1
ATOM 2854 C C . SER A 1 379 ? 5.130 -3.386 -25.289 1.00 96.75 379 SER A C 1
ATOM 2856 O O . SER A 1 379 ? 4.869 -4.012 -24.256 1.00 96.75 379 SER A O 1
ATOM 2858 N N . ALA A 1 380 ? 4.226 -2.624 -25.908 1.00 95.44 380 ALA A N 1
ATOM 2859 C CA . ALA A 1 380 ? 2.799 -2.580 -25.595 1.00 95.44 380 ALA A CA 1
ATOM 2860 C C . ALA A 1 380 ? 1.984 -3.503 -26.522 1.00 95.44 380 ALA A C 1
ATOM 2862 O O . ALA A 1 380 ? 2.486 -4.004 -27.532 1.00 95.44 380 ALA A O 1
ATOM 2863 N N . GLY A 1 381 ? 0.714 -3.707 -26.178 1.00 93.06 381 GLY A N 1
ATOM 2864 C CA . GLY A 1 381 ? -0.204 -4.630 -26.836 1.00 93.06 381 GLY A CA 1
ATOM 2865 C C . GLY A 1 381 ? 0.037 -6.094 -26.457 1.00 93.06 381 GLY A C 1
ATOM 2866 O O . GLY A 1 381 ? 1.093 -6.476 -25.950 1.00 93.06 381 GLY A O 1
ATOM 2867 N N . VAL A 1 382 ? -0.944 -6.948 -26.762 1.00 92.06 382 VAL A N 1
ATOM 2868 C CA . VAL A 1 382 ? -0.902 -8.394 -26.464 1.00 92.06 382 VAL A CA 1
ATOM 2869 C C . VAL A 1 382 ? 0.219 -9.153 -27.186 1.00 92.06 382 VAL A C 1
ATOM 2871 O O . VAL A 1 382 ? 0.584 -10.244 -26.752 1.00 92.06 382 VAL A O 1
ATOM 2874 N N . LEU A 1 383 ? 0.798 -8.583 -28.249 1.00 94.69 383 LEU A N 1
ATOM 2875 C CA . LEU A 1 383 ? 1.970 -9.130 -28.945 1.00 94.69 383 LEU A CA 1
ATOM 2876 C C . LEU A 1 383 ? 3.302 -8.553 -28.431 1.00 94.69 383 LEU A C 1
ATOM 2878 O O . LEU A 1 383 ? 4.327 -9.217 -28.552 1.00 94.69 383 LEU A O 1
ATOM 2882 N N . GLY A 1 384 ? 3.296 -7.373 -27.799 1.00 95.81 384 GLY A N 1
ATOM 2883 C CA . GLY A 1 384 ? 4.510 -6.696 -27.334 1.00 95.81 384 GLY A CA 1
ATOM 2884 C C . GLY A 1 384 ? 5.320 -6.013 -28.435 1.00 95.81 384 GLY A C 1
ATOM 2885 O O . GLY A 1 384 ? 6.539 -5.943 -28.324 1.00 95.81 384 GLY A O 1
ATOM 2886 N N . ASP A 1 385 ? 4.647 -5.521 -29.475 1.00 95.94 385 ASP A N 1
ATOM 2887 C CA . ASP A 1 385 ? 5.219 -4.864 -30.656 1.00 95.94 385 ASP A CA 1
ATOM 2888 C C . ASP A 1 385 ? 4.635 -3.457 -30.923 1.00 95.94 385 ASP A C 1
ATOM 2890 O O . ASP A 1 385 ? 4.953 -2.826 -31.935 1.00 95.94 385 ASP A O 1
ATOM 2894 N N . SER A 1 386 ? 3.799 -2.937 -30.019 1.00 93.88 386 SER A N 1
ATOM 2895 C CA . SER A 1 386 ? 3.162 -1.618 -30.121 1.00 93.88 386 SER A CA 1
ATOM 2896 C C . SER A 1 386 ? 3.814 -0.579 -29.198 1.00 93.88 386 SER A C 1
ATOM 2898 O O . SER A 1 386 ? 4.471 -0.911 -28.212 1.00 93.88 386 SER A O 1
ATOM 2900 N N . VAL A 1 387 ? 3.590 0.708 -29.486 1.00 91.19 387 VAL A N 1
ATOM 2901 C CA . VAL A 1 387 ? 3.860 1.835 -28.563 1.00 91.19 387 VAL A CA 1
ATOM 2902 C C . VAL A 1 387 ? 2.613 2.283 -27.782 1.00 91.19 387 VAL A C 1
ATOM 2904 O O . VAL A 1 387 ? 2.696 3.191 -26.959 1.00 91.19 387 VAL A O 1
ATOM 2907 N N . SER A 1 388 ? 1.457 1.671 -28.048 1.00 88.50 388 SER A N 1
ATOM 2908 C CA . SER A 1 388 ? 0.144 2.037 -27.506 1.00 88.50 388 SER A CA 1
ATOM 2909 C C . SER A 1 388 ? -0.675 0.811 -27.080 1.00 88.50 388 SER A C 1
ATOM 2911 O O . SER A 1 388 ? -0.564 -0.262 -27.676 1.00 88.50 388 SER A O 1
ATOM 2913 N N . GLY A 1 389 ? -1.519 0.993 -26.058 1.00 89.50 389 GLY A N 1
ATOM 2914 C CA . GLY A 1 389 ? -2.216 -0.088 -25.350 1.00 89.50 389 GLY A CA 1
ATOM 2915 C C . GLY A 1 389 ? -1.481 -0.490 -24.068 1.00 89.50 389 GLY A C 1
ATOM 2916 O O . GLY A 1 389 ? -0.472 0.124 -23.719 1.00 89.50 389 GLY A O 1
ATOM 2917 N N . GLY A 1 390 ? -1.993 -1.506 -23.369 1.00 92.44 390 GLY A N 1
ATOM 2918 C CA . GLY A 1 390 ? -1.378 -2.018 -22.141 1.00 92.44 390 GLY A CA 1
ATOM 2919 C C . GLY A 1 390 ? -0.029 -2.687 -22.407 1.00 92.44 390 GLY A C 1
ATOM 2920 O O . GLY A 1 390 ? 0.248 -3.142 -23.518 1.00 92.44 390 GLY A O 1
ATOM 2921 N N . ALA A 1 391 ? 0.841 -2.748 -21.407 1.00 96.31 391 ALA A N 1
ATOM 2922 C CA . ALA A 1 391 ? 2.133 -3.405 -21.516 1.00 96.31 391 ALA A CA 1
ATOM 2923 C C . ALA A 1 391 ? 1.974 -4.912 -21.751 1.00 96.31 391 ALA A C 1
ATOM 2925 O O . ALA A 1 391 ? 1.183 -5.577 -21.081 1.00 96.31 391 ALA A O 1
ATOM 2926 N N . LYS A 1 392 ? 2.820 -5.492 -22.612 1.00 97.38 392 LYS A N 1
ATOM 2927 C CA . LYS A 1 392 ? 2.890 -6.952 -22.787 1.00 97.38 392 LYS A CA 1
ATOM 2928 C C . LYS A 1 392 ? 3.077 -7.674 -21.450 1.00 97.38 392 LYS A C 1
ATOM 2930 O O . LYS A 1 392 ? 2.406 -8.664 -21.195 1.00 97.38 392 LYS A O 1
ATOM 2935 N N . VAL A 1 393 ? 3.920 -7.132 -20.568 1.00 98.06 393 VAL A N 1
ATOM 2936 C CA . VAL A 1 393 ? 4.160 -7.708 -19.236 1.00 98.06 393 VAL A CA 1
ATOM 2937 C C . VAL A 1 393 ? 2.943 -7.622 -18.310 1.00 98.06 393 VAL A C 1
ATOM 2939 O O . VAL A 1 393 ? 2.761 -8.531 -17.512 1.00 98.06 393 VAL A O 1
ATOM 2942 N N . ASN A 1 394 ? 2.072 -6.613 -18.457 1.00 97.88 394 ASN A N 1
ATOM 2943 C CA . ASN A 1 394 ? 0.806 -6.541 -17.718 1.00 97.88 394 ASN A CA 1
ATOM 2944 C C . ASN A 1 394 ? -0.144 -7.659 -18.174 1.00 97.88 394 ASN A C 1
ATOM 2946 O O . ASN A 1 394 ? -0.739 -8.334 -17.340 1.00 97.88 394 ASN A O 1
ATOM 2950 N N . HIS A 1 395 ? -0.231 -7.917 -19.484 1.00 96.56 395 HIS A N 1
ATOM 2951 C CA . HIS A 1 395 ? -1.027 -9.028 -20.019 1.00 96.56 395 HIS A CA 1
ATOM 2952 C C . HIS A 1 395 ? -0.521 -10.407 -19.547 1.00 96.56 395 HIS A C 1
ATOM 2954 O O . HIS A 1 395 ? -1.334 -11.252 -19.174 1.00 96.56 395 HIS A O 1
ATOM 2960 N N . GLU A 1 396 ? 0.799 -10.633 -19.512 1.00 98.25 396 GLU A N 1
ATOM 2961 C CA . GLU A 1 396 ? 1.371 -11.885 -18.981 1.00 98.25 396 GLU A CA 1
ATOM 2962 C C . GLU A 1 396 ? 1.147 -12.025 -17.466 1.00 98.25 396 GLU A C 1
ATOM 2964 O O . GLU A 1 396 ? 0.706 -13.076 -17.004 1.00 98.25 396 GLU A O 1
ATOM 2969 N N . ILE A 1 397 ? 1.391 -10.965 -16.684 1.00 98.56 397 ILE A N 1
ATOM 2970 C CA . ILE A 1 397 ? 1.211 -10.976 -15.223 1.00 98.56 397 ILE A CA 1
ATOM 2971 C C . ILE A 1 397 ? -0.245 -11.260 -14.838 1.00 98.56 397 ILE A C 1
ATOM 2973 O O . ILE A 1 397 ? -0.473 -12.054 -13.932 1.00 98.56 397 ILE A O 1
ATOM 2977 N N . PHE A 1 398 ? -1.232 -10.695 -15.539 1.00 97.81 398 PHE A N 1
ATOM 2978 C CA . PHE A 1 398 ? -2.643 -10.960 -15.234 1.00 97.81 398 PHE A CA 1
ATOM 2979 C C . PHE A 1 398 ? -3.061 -12.398 -15.576 1.00 97.81 398 PHE A C 1
ATOM 2981 O O . PHE A 1 398 ? -3.704 -13.048 -14.757 1.00 97.81 398 PHE A O 1
ATOM 2988 N N . SER A 1 399 ? -2.589 -12.946 -16.701 1.00 97.81 399 SER A N 1
ATOM 2989 C CA . SER A 1 399 ? -2.758 -14.372 -17.034 1.00 97.81 399 SER A CA 1
ATOM 2990 C C . SER A 1 399 ? -2.139 -15.298 -15.968 1.00 97.81 399 SER A C 1
ATOM 2992 O O . SER A 1 399 ? -2.701 -16.337 -15.609 1.00 97.81 399 SER A O 1
ATOM 2994 N N . LEU A 1 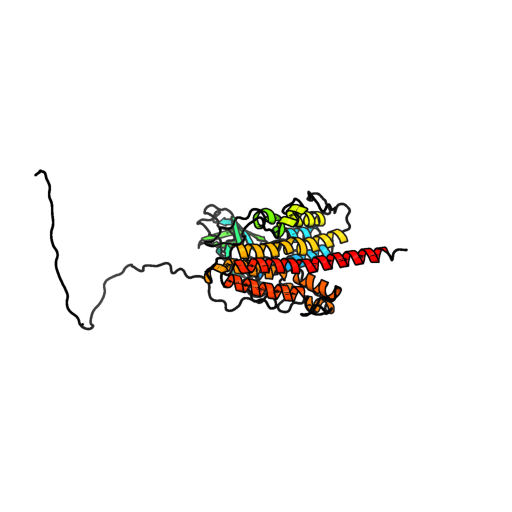400 ? -0.995 -14.898 -15.401 1.00 98.62 400 LEU A N 1
ATOM 2995 C CA . LEU A 1 400 ? -0.347 -15.598 -14.291 1.00 98.62 400 LEU A CA 1
ATOM 2996 C C . LEU A 1 400 ? -1.109 -15.429 -12.963 1.00 98.62 400 LEU A C 1
ATOM 2998 O O . LEU A 1 400 ? -1.211 -16.400 -12.213 1.00 98.62 400 LEU A O 1
ATOM 3002 N N . PHE A 1 401 ? -1.691 -14.259 -12.679 1.00 98.50 401 PHE A N 1
ATOM 3003 C CA . PHE A 1 401 ? -2.553 -14.048 -11.511 1.00 98.50 401 PHE A CA 1
ATOM 3004 C C . PHE A 1 401 ? -3.809 -14.928 -11.566 1.00 98.50 401 PHE A C 1
ATOM 3006 O O . PHE A 1 401 ? -4.064 -15.650 -10.599 1.00 98.50 401 PHE A O 1
ATOM 3013 N N . ASP A 1 402 ? -4.528 -14.948 -12.695 1.00 97.75 402 ASP A N 1
ATOM 3014 C CA . ASP A 1 402 ? -5.684 -15.830 -12.928 1.00 97.75 402 ASP A CA 1
ATOM 3015 C C . ASP A 1 402 ? -5.292 -17.312 -12.752 1.00 97.75 402 ASP A C 1
ATOM 3017 O O . ASP A 1 402 ? -5.974 -18.097 -12.084 1.00 97.75 402 ASP A O 1
ATOM 3021 N N . GLY A 1 403 ? -4.149 -17.707 -13.327 1.00 97.00 403 GLY A N 1
ATOM 3022 C CA . GLY A 1 403 ? -3.613 -19.064 -13.231 1.00 97.00 403 GLY A CA 1
ATOM 3023 C C . GLY A 1 403 ? -3.233 -19.477 -11.805 1.00 97.00 403 GLY A C 1
ATOM 3024 O O . GLY A 1 403 ? -3.508 -20.608 -11.403 1.00 97.00 403 GLY A O 1
ATOM 3025 N N . GLY A 1 404 ? -2.621 -18.577 -11.033 1.00 97.25 404 GLY A N 1
ATOM 3026 C CA . GLY A 1 404 ? -2.225 -18.826 -9.647 1.00 97.25 404 GLY A CA 1
ATOM 3027 C C . GLY A 1 404 ? -3.421 -18.939 -8.709 1.00 97.25 404 GLY A C 1
ATOM 3028 O O . GLY A 1 404 ? -3.550 -19.960 -8.029 1.00 97.25 404 GLY A O 1
ATOM 3029 N N . GLN A 1 405 ? -4.346 -17.972 -8.751 1.00 96.19 405 GLN A N 1
ATOM 3030 C CA . GLN A 1 405 ? -5.579 -17.992 -7.954 1.00 96.19 405 GLN A CA 1
ATOM 3031 C C . GLN A 1 405 ? -6.359 -19.292 -8.199 1.00 96.19 405 GLN A C 1
ATOM 3033 O O . GLN A 1 405 ? -6.756 -19.980 -7.257 1.00 96.19 405 GLN A O 1
ATOM 3038 N N . LYS A 1 406 ? -6.482 -19.704 -9.470 1.00 94.62 406 LYS A N 1
ATOM 3039 C CA . LYS A 1 406 ? -7.111 -20.971 -9.854 1.00 94.62 406 LYS A CA 1
ATOM 3040 C C . LYS A 1 406 ? -6.458 -22.190 -9.198 1.00 94.62 406 LYS A C 1
ATOM 3042 O O . LYS A 1 406 ? -7.183 -23.093 -8.784 1.00 94.62 406 LYS A O 1
ATOM 3047 N N . TRP A 1 407 ? -5.131 -22.270 -9.095 1.00 95.06 407 TRP A N 1
ATOM 3048 C CA . TRP A 1 407 ? -4.490 -23.407 -8.421 1.00 95.06 407 TRP A CA 1
ATOM 3049 C C . TRP A 1 407 ? -4.647 -23.352 -6.897 1.00 95.06 407 TRP A C 1
ATOM 3051 O O . TRP A 1 407 ? -4.886 -24.399 -6.297 1.00 95.06 407 TRP A O 1
ATOM 3061 N N . LEU A 1 408 ? -4.590 -22.170 -6.272 1.00 93.81 408 LEU A N 1
ATOM 3062 C CA . LEU A 1 408 ? -4.822 -22.019 -4.827 1.00 93.81 408 LEU A CA 1
ATOM 3063 C C . LEU A 1 408 ? -6.246 -22.444 -4.439 1.00 93.81 408 LEU A C 1
ATOM 3065 O O . LEU A 1 408 ? -6.420 -23.281 -3.557 1.00 93.81 408 LEU A O 1
ATOM 3069 N N . LEU A 1 409 ? -7.261 -21.981 -5.177 1.00 91.25 409 LEU A N 1
ATOM 3070 C CA . LEU A 1 409 ? -8.664 -22.364 -4.966 1.00 91.25 409 LEU A CA 1
ATOM 3071 C C . LEU A 1 409 ? -8.935 -23.867 -5.187 1.00 91.25 409 LEU A C 1
ATOM 3073 O O . LEU A 1 409 ? -9.901 -24.401 -4.650 1.00 91.25 409 LEU A O 1
ATOM 3077 N N . ASN A 1 410 ? -8.084 -24.570 -5.943 1.00 91.25 410 ASN A N 1
ATOM 3078 C CA . ASN A 1 410 ? -8.153 -26.028 -6.111 1.00 91.25 410 ASN A CA 1
ATOM 3079 C C . ASN A 1 410 ? -7.263 -26.807 -5.115 1.00 91.25 410 ASN A C 1
ATOM 3081 O O . ASN A 1 410 ? -7.196 -28.034 -5.196 1.00 91.25 410 ASN A O 1
ATOM 3085 N N . GLY A 1 411 ? -6.567 -26.138 -4.187 1.00 90.50 411 GLY A N 1
ATOM 3086 C CA . GLY A 1 411 ? -5.629 -26.781 -3.258 1.00 90.50 411 GLY A CA 1
ATOM 3087 C C . GLY A 1 411 ? -4.426 -27.424 -3.961 1.00 90.50 411 GLY A C 1
ATOM 3088 O O . GLY A 1 411 ? -3.928 -28.462 -3.529 1.00 90.50 411 GLY A O 1
ATOM 3089 N N . GLU A 1 412 ? -3.969 -26.837 -5.067 1.00 91.56 412 GLU A N 1
ATOM 3090 C CA . GLU A 1 412 ? -2.901 -27.338 -5.947 1.00 91.56 412 GLU A CA 1
ATOM 3091 C C . GLU A 1 412 ? -1.574 -26.582 -5.731 1.00 91.56 412 GLU A C 1
ATOM 3093 O O . GLU A 1 412 ? -0.824 -26.287 -6.664 1.00 91.56 412 GLU A O 1
ATOM 3098 N N . CYS A 1 413 ? -1.276 -26.281 -4.465 1.00 91.38 413 CYS A N 1
ATOM 3099 C CA . CYS A 1 413 ? -0.220 -25.385 -3.971 1.00 91.38 413 CYS A CA 1
ATOM 3100 C C . CYS A 1 413 ? 1.141 -25.513 -4.684 1.00 91.38 413 CYS A C 1
ATOM 3102 O O . CYS A 1 413 ? 1.768 -24.516 -5.048 1.00 91.38 413 CYS A O 1
ATOM 3104 N N . ARG A 1 414 ? 1.583 -26.748 -4.971 1.00 90.88 414 ARG A N 1
ATOM 3105 C CA . ARG A 1 414 ? 2.852 -27.038 -5.667 1.00 90.88 414 ARG A CA 1
ATOM 3106 C C . ARG A 1 414 ? 2.967 -26.364 -7.046 1.00 90.88 414 ARG A C 1
ATOM 3108 O O . ARG A 1 414 ? 4.081 -26.124 -7.507 1.00 90.88 414 ARG A O 1
ATOM 3115 N N . LYS A 1 415 ? 1.845 -26.063 -7.711 1.00 93.62 415 LYS A N 1
ATOM 3116 C CA . LYS A 1 415 ? 1.796 -25.429 -9.042 1.00 93.62 415 LYS A CA 1
ATOM 3117 C C . LYS A 1 415 ? 1.955 -23.906 -9.011 1.00 93.62 415 LYS A C 1
ATOM 3119 O O . LYS A 1 415 ? 2.164 -23.314 -10.065 1.00 93.62 415 LYS A O 1
ATOM 3124 N N . VAL A 1 416 ? 1.896 -23.277 -7.836 1.00 95.25 416 VAL A N 1
ATOM 3125 C CA . VAL A 1 416 ? 1.872 -21.808 -7.703 1.00 95.25 416 VAL A CA 1
ATOM 3126 C C . VAL A 1 416 ? 3.266 -21.202 -7.562 1.00 95.25 416 VAL A C 1
ATOM 3128 O O . VAL A 1 416 ? 3.531 -20.142 -8.122 1.00 95.25 416 VAL A O 1
ATOM 3131 N N . ARG A 1 417 ? 4.213 -21.908 -6.930 1.00 95.06 417 ARG A N 1
ATOM 3132 C CA . ARG A 1 417 ? 5.607 -21.440 -6.818 1.00 95.06 417 ARG A CA 1
ATOM 3133 C C . ARG A 1 417 ? 6.288 -21.150 -8.177 1.00 95.06 417 ARG A C 1
ATOM 3135 O O . ARG A 1 417 ? 6.972 -20.132 -8.256 1.00 95.06 417 ARG A O 1
ATOM 3142 N N . PRO A 1 418 ? 6.082 -21.938 -9.254 1.00 95.94 418 PRO A N 1
ATOM 3143 C CA . PRO A 1 418 ? 6.537 -21.568 -10.600 1.00 95.94 418 PRO A CA 1
ATOM 3144 C C . PRO A 1 418 ? 5.861 -20.306 -11.164 1.00 95.94 418 PRO A C 1
ATOM 3146 O O . PRO A 1 418 ? 6.517 -19.507 -11.821 1.00 95.94 418 PRO A O 1
ATOM 3149 N N . ILE A 1 419 ? 4.571 -20.092 -10.884 1.00 98.06 419 ILE A N 1
ATOM 3150 C CA . ILE A 1 419 ? 3.822 -18.916 -11.360 1.00 98.06 419 ILE A CA 1
ATOM 3151 C C . ILE A 1 419 ? 4.348 -17.640 -10.693 1.00 98.06 419 ILE A C 1
ATOM 3153 O O . ILE A 1 419 ? 4.632 -16.670 -11.390 1.00 98.06 419 ILE A O 1
ATOM 3157 N N . LEU A 1 420 ? 4.580 -17.669 -9.375 1.00 97.62 420 LEU A N 1
ATOM 3158 C CA . LEU A 1 420 ? 5.264 -16.594 -8.645 1.00 97.62 420 LEU A CA 1
ATOM 3159 C C . LEU A 1 420 ? 6.620 -16.264 -9.286 1.00 97.62 420 LEU A C 1
ATOM 3161 O O . LEU A 1 420 ? 6.934 -15.097 -9.511 1.00 97.62 420 LEU A O 1
ATOM 3165 N N . GLN A 1 421 ? 7.410 -17.286 -9.629 1.00 97.06 421 GLN A N 1
ATOM 3166 C CA . GLN A 1 421 ? 8.721 -17.102 -10.255 1.00 97.06 421 GLN A CA 1
ATOM 3167 C C . GLN A 1 421 ? 8.644 -16.437 -11.638 1.00 97.06 421 GLN A C 1
ATOM 3169 O O . GLN A 1 421 ? 9.537 -15.655 -11.958 1.00 97.06 421 GLN A O 1
ATOM 3174 N N . GLU A 1 422 ? 7.606 -16.683 -12.443 1.00 98.44 422 GLU A N 1
ATOM 3175 C CA . GLU A 1 422 ? 7.397 -15.927 -13.687 1.00 98.44 422 GLU A CA 1
ATOM 3176 C C . GLU A 1 422 ? 6.893 -14.499 -13.418 1.00 98.44 422 GLU A C 1
ATOM 3178 O O . GLU A 1 422 ? 7.426 -13.556 -14.005 1.00 98.44 422 GLU A O 1
ATOM 3183 N N . ILE A 1 423 ? 5.949 -14.305 -12.486 1.00 98.75 423 ILE A N 1
ATOM 3184 C CA . ILE A 1 423 ? 5.451 -12.971 -12.100 1.00 98.75 423 ILE A CA 1
ATOM 3185 C C . ILE A 1 423 ? 6.616 -12.066 -11.673 1.00 98.75 423 ILE A C 1
ATOM 3187 O O . ILE A 1 423 ? 6.743 -10.958 -12.191 1.00 98.75 423 ILE A O 1
ATOM 3191 N N . VAL A 1 424 ? 7.527 -12.551 -10.820 1.00 98.31 424 VAL A N 1
ATOM 3192 C CA . VAL A 1 424 ? 8.716 -11.800 -10.372 1.00 98.31 424 VAL A CA 1
ATOM 3193 C C . VAL A 1 424 ? 9.631 -11.401 -11.540 1.00 98.31 424 VAL A C 1
ATOM 3195 O O . VAL A 1 424 ? 10.143 -10.279 -11.559 1.00 98.31 424 VAL A O 1
ATOM 3198 N N . LYS A 1 425 ? 9.812 -12.263 -12.554 1.00 97.94 425 LYS A N 1
ATOM 3199 C CA . LYS A 1 425 ? 10.594 -11.919 -13.759 1.00 97.94 425 LYS A CA 1
ATOM 3200 C C . LYS A 1 425 ? 9.915 -10.818 -14.569 1.00 97.94 425 LYS A C 1
ATOM 3202 O O . LYS A 1 425 ? 10.569 -9.841 -14.931 1.00 97.94 425 LYS A O 1
ATOM 3207 N N . TYR A 1 426 ? 8.612 -10.939 -14.829 1.00 98.56 426 TYR A N 1
ATOM 3208 C CA . TYR A 1 426 ? 7.863 -9.910 -15.555 1.00 98.56 426 TYR A CA 1
ATOM 3209 C C . TYR A 1 426 ? 7.810 -8.585 -14.776 1.00 98.56 426 TYR A C 1
ATOM 3211 O O . TYR A 1 426 ? 7.984 -7.525 -15.375 1.00 98.56 426 TYR A O 1
ATOM 3219 N N . MET A 1 427 ? 7.688 -8.631 -13.445 1.00 98.31 427 MET A N 1
ATOM 3220 C CA . MET A 1 427 ? 7.760 -7.473 -12.542 1.00 98.31 427 MET A CA 1
ATOM 3221 C C . MET A 1 427 ? 9.119 -6.755 -12.564 1.00 98.31 427 MET A C 1
ATOM 3223 O O . MET A 1 427 ? 9.182 -5.571 -12.226 1.00 98.31 427 MET A O 1
ATOM 3227 N N . ALA A 1 428 ? 10.205 -7.427 -12.956 1.00 97.75 428 ALA A N 1
ATOM 3228 C CA . ALA A 1 428 ? 11.526 -6.813 -13.089 1.00 97.75 428 ALA A CA 1
ATOM 3229 C C . ALA A 1 428 ? 11.716 -6.063 -14.425 1.00 97.75 428 ALA A C 1
ATOM 3231 O O . ALA A 1 428 ? 12.495 -5.110 -14.488 1.00 97.75 428 ALA A O 1
ATOM 3232 N N . ILE A 1 429 ? 10.996 -6.434 -15.492 1.00 98.25 429 ILE A N 1
ATOM 3233 C CA . ILE A 1 429 ? 11.164 -5.830 -16.828 1.00 98.25 429 ILE A CA 1
ATOM 3234 C C . ILE A 1 429 ? 10.900 -4.308 -16.823 1.00 98.25 429 ILE A C 1
ATOM 3236 O O . ILE A 1 429 ? 11.746 -3.578 -17.348 1.00 98.25 429 ILE A O 1
ATOM 3240 N N . PRO A 1 430 ? 9.830 -3.774 -16.194 1.00 97.88 430 PRO A N 1
ATOM 3241 C CA . PRO A 1 430 ? 9.626 -2.328 -16.092 1.00 97.88 430 PRO A CA 1
ATOM 3242 C C . PRO A 1 430 ? 10.720 -1.595 -15.300 1.00 97.88 430 PRO A C 1
ATOM 3244 O O . PRO A 1 430 ? 11.013 -0.435 -15.593 1.00 97.88 430 PRO A O 1
ATOM 3247 N N . LEU A 1 431 ? 11.361 -2.258 -14.330 1.00 97.31 431 LEU A N 1
ATOM 3248 C CA . LEU A 1 431 ? 12.494 -1.687 -13.595 1.00 97.31 431 LEU A CA 1
ATOM 3249 C C . LEU A 1 431 ? 13.714 -1.557 -14.514 1.00 97.31 431 LEU A C 1
ATOM 3251 O O . LEU A 1 431 ? 14.287 -0.475 -14.627 1.00 97.31 431 LEU A O 1
ATOM 3255 N N . LEU A 1 432 ? 14.049 -2.623 -15.250 1.00 97.69 432 LEU A N 1
ATOM 3256 C CA . LEU A 1 432 ? 15.144 -2.641 -16.227 1.00 97.69 432 LEU A CA 1
ATOM 3257 C C . LEU A 1 432 ? 14.924 -1.612 -17.351 1.00 97.69 432 LEU A C 1
ATOM 3259 O O . LEU A 1 432 ? 15.818 -0.820 -17.651 1.00 97.69 432 LEU A O 1
ATOM 3263 N N . GLN A 1 433 ? 13.715 -1.553 -17.919 1.00 97.12 433 GLN A N 1
ATOM 3264 C CA . GLN A 1 433 ? 13.309 -0.527 -18.891 1.00 97.12 433 GLN A CA 1
ATOM 3265 C C . GLN A 1 433 ? 13.346 0.895 -18.295 1.00 97.12 433 GLN A C 1
ATOM 3267 O O . GLN A 1 433 ? 13.623 1.870 -18.997 1.00 97.12 433 GLN A O 1
ATOM 3272 N N . GLY A 1 434 ? 13.077 1.042 -16.995 1.00 95.12 434 GLY A N 1
ATOM 3273 C CA . GLY A 1 434 ? 13.287 2.282 -16.252 1.00 95.12 434 GLY A CA 1
ATOM 3274 C C . GLY A 1 434 ? 14.757 2.696 -16.271 1.00 95.12 434 GLY A C 1
ATOM 3275 O O . GLY A 1 434 ? 15.090 3.740 -16.836 1.00 95.12 434 GLY A O 1
ATOM 3276 N N . THR A 1 435 ? 15.629 1.853 -15.715 1.00 94.12 435 THR A N 1
ATOM 3277 C CA . THR A 1 435 ? 17.078 2.077 -15.612 1.00 94.12 435 THR A CA 1
ATOM 3278 C C . THR A 1 435 ? 17.712 2.383 -16.966 1.00 94.12 435 THR A C 1
ATOM 3280 O O . THR A 1 435 ? 18.378 3.408 -17.102 1.00 94.12 435 THR A O 1
ATOM 3283 N N . LEU A 1 436 ? 17.442 1.569 -17.994 1.00 95.88 436 LEU A N 1
ATOM 3284 C CA . LEU A 1 436 ? 17.982 1.763 -19.344 1.00 95.88 436 LEU A CA 1
ATOM 3285 C C . LEU A 1 436 ? 17.600 3.126 -19.940 1.00 95.88 436 LEU A C 1
ATOM 3287 O O . LEU A 1 436 ? 18.443 3.790 -20.541 1.00 95.88 436 LEU A O 1
ATOM 3291 N N . ARG A 1 437 ? 16.357 3.590 -19.744 1.00 92.75 437 ARG A N 1
ATOM 3292 C CA . ARG A 1 437 ? 15.941 4.904 -20.257 1.00 92.75 437 ARG A CA 1
ATOM 3293 C C . ARG A 1 437 ? 16.512 6.070 -19.451 1.00 92.75 437 ARG A C 1
ATOM 3295 O O . ARG A 1 437 ? 16.815 7.093 -20.055 1.00 92.75 437 ARG A O 1
ATOM 3302 N N . TYR A 1 438 ? 16.668 5.959 -18.132 1.00 89.69 438 TYR A N 1
ATOM 3303 C CA . TYR A 1 438 ? 17.338 7.019 -17.366 1.00 89.69 438 TYR A CA 1
ATOM 3304 C C . TYR A 1 438 ? 18.839 7.089 -17.699 1.00 89.69 438 TYR A C 1
ATOM 3306 O O . TYR A 1 438 ? 19.345 8.191 -17.890 1.00 89.69 438 TYR A O 1
ATOM 3314 N N . ALA A 1 439 ? 19.513 5.949 -17.893 1.00 90.25 439 ALA A N 1
ATOM 3315 C CA . ALA A 1 439 ? 20.898 5.901 -18.369 1.00 90.25 439 ALA A CA 1
ATOM 3316 C C . ALA A 1 439 ? 21.057 6.535 -19.766 1.00 90.25 439 ALA A C 1
ATOM 3318 O O . ALA A 1 439 ? 21.920 7.389 -19.951 1.00 90.25 439 ALA A O 1
ATOM 3319 N N . HIS A 1 440 ? 20.179 6.196 -20.722 1.00 90.25 440 HIS A N 1
ATOM 3320 C CA . HIS A 1 440 ? 20.157 6.837 -22.043 1.00 90.25 440 HIS A CA 1
ATOM 3321 C C . HIS A 1 440 ? 19.936 8.350 -21.945 1.00 90.25 440 HIS A C 1
ATOM 3323 O O . HIS A 1 440 ? 20.559 9.097 -22.690 1.00 90.25 440 HIS A O 1
ATOM 3329 N N . LYS A 1 441 ? 19.031 8.823 -21.076 1.00 87.25 441 LYS A N 1
ATOM 3330 C CA . LYS A 1 441 ? 18.804 10.266 -20.918 1.00 87.25 441 LYS A CA 1
ATOM 3331 C C . LYS A 1 441 ? 20.076 10.968 -20.464 1.00 87.25 441 LYS A C 1
ATOM 3333 O O . LYS A 1 441 ? 20.570 11.802 -21.204 1.00 87.25 441 LYS A O 1
ATOM 3338 N N . VAL A 1 442 ? 20.648 10.556 -19.331 1.00 84.50 442 VAL A N 1
ATOM 3339 C CA . VAL A 1 442 ? 21.870 11.173 -18.788 1.00 84.50 442 VAL A CA 1
ATOM 3340 C C . VAL A 1 442 ? 23.022 11.133 -19.801 1.00 84.50 442 VAL A C 1
ATOM 3342 O O . VAL A 1 442 ? 23.708 12.133 -19.955 1.00 84.50 442 VAL A O 1
ATOM 3345 N N . GLY A 1 443 ? 23.193 10.027 -20.537 1.00 82.69 443 GLY A N 1
ATOM 3346 C CA . GLY A 1 443 ? 24.248 9.880 -21.550 1.00 82.69 443 GLY A CA 1
ATOM 3347 C C . GLY A 1 443 ? 24.023 10.612 -22.883 1.00 82.69 443 GLY A C 1
ATOM 3348 O O . GLY A 1 443 ? 24.935 10.635 -23.705 1.00 82.69 443 GLY A O 1
ATOM 3349 N N . VAL A 1 444 ? 22.836 11.181 -23.125 1.00 78.31 444 VAL A N 1
ATOM 3350 C CA . VAL A 1 444 ? 22.578 12.110 -24.245 1.00 78.31 444 VAL A CA 1
ATOM 3351 C C . VAL A 1 444 ? 22.616 13.547 -23.742 1.00 78.31 444 VAL A C 1
ATOM 3353 O O . VAL A 1 444 ? 23.324 14.366 -24.316 1.00 78.31 444 VAL A O 1
ATOM 3356 N N . ASP A 1 445 ? 21.955 13.815 -22.613 1.00 59.88 445 ASP A N 1
ATOM 3357 C CA . ASP A 1 445 ? 21.952 15.111 -21.932 1.00 59.88 445 ASP A CA 1
ATOM 3358 C C . ASP A 1 445 ? 23.415 15.566 -21.606 1.00 59.88 445 ASP A C 1
ATOM 3360 O O . ASP A 1 445 ? 23.702 16.761 -21.590 1.00 59.88 445 ASP A O 1
ATOM 3364 N N . SER A 1 446 ? 24.372 14.632 -21.435 1.00 57.22 446 SER A N 1
ATOM 3365 C CA . SER A 1 446 ? 25.815 14.907 -21.263 1.00 57.22 446 SER A CA 1
ATOM 3366 C C . SER A 1 446 ? 26.608 15.215 -22.543 1.00 57.22 446 SER A C 1
ATOM 3368 O O . SER A 1 446 ? 27.741 15.677 -22.438 1.00 57.22 446 SER A O 1
ATOM 3370 N N . ASN A 1 447 ? 26.070 14.923 -23.731 1.00 52.25 447 ASN A N 1
ATOM 3371 C CA . ASN A 1 447 ? 26.749 15.138 -25.018 1.00 52.25 447 ASN A CA 1
ATOM 3372 C C . ASN A 1 447 ? 26.306 16.436 -25.716 1.00 52.25 447 ASN A C 1
ATOM 3374 O O . ASN A 1 447 ? 27.010 16.909 -26.602 1.00 52.25 447 ASN A O 1
ATOM 3378 N N . ASP A 1 448 ? 25.177 17.018 -25.298 1.00 46.16 448 ASP A N 1
ATOM 3379 C CA . ASP A 1 448 ? 24.647 18.296 -25.801 1.00 46.16 448 ASP A CA 1
ATOM 3380 C C . ASP A 1 448 ? 25.088 19.512 -24.944 1.00 46.16 448 ASP A C 1
ATOM 3382 O O . ASP A 1 448 ? 24.505 20.594 -25.027 1.00 46.16 448 ASP A O 1
ATOM 3386 N N . SER A 1 449 ? 26.125 19.350 -24.110 1.00 32.78 449 SER A N 1
ATOM 3387 C CA . SER A 1 449 ? 26.786 20.451 -23.387 1.00 32.78 449 SER A CA 1
ATOM 3388 C C . SER A 1 449 ? 27.986 20.987 -24.195 1.00 32.78 449 SER A C 1
ATOM 3390 O O . SER A 1 449 ? 28.817 20.172 -24.598 1.00 32.78 449 SER A O 1
ATOM 3392 N N . PRO A 1 450 ? 28.085 22.311 -24.447 1.00 37.41 450 PRO A N 1
ATOM 3393 C CA . PRO A 1 450 ? 29.135 22.920 -25.276 1.00 37.41 450 PRO A CA 1
ATOM 3394 C C . PRO A 1 450 ? 30.476 23.144 -24.553 1.00 37.41 450 PRO A C 1
ATOM 3396 O O . PRO A 1 450 ? 30.466 23.328 -23.314 1.00 37.41 450 PRO A O 1
#